Protein AF-A0A938JLH4-F1 (afdb_monomer)

Structure (mmCIF, N/CA/C/O backbone):
data_AF-A0A938JLH4-F1
#
_entry.id   AF-A0A938JLH4-F1
#
loop_
_atom_site.group_PDB
_atom_site.id
_atom_site.type_symbol
_atom_site.label_atom_id
_atom_site.label_alt_id
_atom_site.label_comp_id
_atom_site.label_asym_id
_atom_site.label_entity_id
_atom_site.label_seq_id
_atom_site.pdbx_PDB_ins_code
_atom_site.Cartn_x
_atom_site.Cartn_y
_atom_site.Cartn_z
_atom_site.occupancy
_atom_site.B_iso_or_equiv
_atom_site.auth_seq_id
_atom_site.auth_comp_id
_atom_site.auth_asym_id
_atom_site.auth_atom_id
_atom_site.pdbx_PDB_model_num
ATOM 1 N N . MET A 1 1 ? 57.436 -9.086 -57.147 1.00 37.12 1 MET A N 1
ATOM 2 C CA . MET A 1 1 ? 56.817 -9.180 -58.485 1.00 37.12 1 MET A CA 1
ATOM 3 C C . MET A 1 1 ? 56.723 -10.653 -58.853 1.00 37.12 1 MET A C 1
ATOM 5 O O . MET A 1 1 ? 57.766 -11.279 -58.905 1.00 37.12 1 MET A O 1
ATOM 9 N N . ASN A 1 2 ? 55.596 -11.319 -59.070 1.00 42.25 2 ASN A N 1
ATOM 10 C CA . ASN A 1 2 ? 54.173 -11.057 -58.866 1.00 42.25 2 ASN A CA 1
ATOM 11 C C . ASN A 1 2 ? 53.526 -12.456 -58.868 1.00 42.25 2 ASN A C 1
ATOM 13 O O . ASN A 1 2 ? 53.416 -13.052 -59.930 1.00 42.25 2 ASN A O 1
ATOM 17 N N . ASN A 1 3 ? 53.137 -12.999 -57.708 1.00 40.12 3 ASN A N 1
ATOM 18 C CA . ASN A 1 3 ? 52.283 -14.203 -57.643 1.00 40.12 3 ASN A CA 1
ATOM 19 C C . ASN A 1 3 ? 50.809 -13.853 -57.367 1.00 40.12 3 ASN A C 1
ATOM 21 O O . ASN A 1 3 ? 49.960 -14.738 -57.312 1.00 40.12 3 ASN A O 1
ATOM 25 N N . GLU A 1 4 ? 50.495 -12.567 -57.189 1.00 44.94 4 GLU A N 1
ATOM 26 C CA . GLU A 1 4 ? 49.125 -12.087 -56.986 1.00 44.94 4 GLU A CA 1
ATOM 27 C C . GLU A 1 4 ? 48.449 -11.610 -58.276 1.00 44.94 4 GLU A C 1
ATOM 29 O O . GLU A 1 4 ? 47.224 -11.650 -58.359 1.00 44.94 4 GLU A O 1
ATOM 34 N N . GLU A 1 5 ? 49.201 -11.214 -59.312 1.00 49.38 5 GLU A N 1
ATOM 35 C CA . GLU A 1 5 ? 48.593 -10.708 -60.555 1.00 49.38 5 GLU A CA 1
ATOM 36 C C . GLU A 1 5 ? 47.831 -11.790 -61.332 1.00 49.38 5 GLU A C 1
ATOM 38 O O . GLU A 1 5 ? 46.763 -11.490 -61.861 1.00 49.38 5 GLU A O 1
ATOM 43 N N . ASN A 1 6 ? 48.289 -13.047 -61.296 1.00 53.94 6 ASN A N 1
ATOM 44 C CA . ASN A 1 6 ? 47.668 -14.168 -62.017 1.00 53.94 6 ASN A CA 1
ATOM 45 C C . ASN A 1 6 ? 46.571 -14.918 -61.245 1.00 53.94 6 ASN A C 1
ATOM 47 O O . ASN A 1 6 ? 46.017 -15.878 -61.775 1.00 53.94 6 ASN A O 1
ATOM 51 N N . LYS A 1 7 ? 46.244 -14.513 -60.012 1.00 61.56 7 LYS A N 1
ATOM 52 C CA . LYS A 1 7 ? 45.132 -15.128 -59.275 1.00 61.56 7 LYS A CA 1
ATOM 53 C C . LYS A 1 7 ? 43.793 -14.646 -59.831 1.00 61.56 7 LYS A C 1
ATOM 55 O O . LYS A 1 7 ? 43.609 -13.438 -60.043 1.00 61.56 7 LYS A O 1
ATOM 60 N N . SER A 1 8 ? 42.868 -15.583 -60.021 1.00 69.62 8 SER A N 1
ATOM 61 C CA . SER A 1 8 ? 41.465 -15.295 -60.331 1.00 69.62 8 SER A CA 1
ATOM 62 C C . SER A 1 8 ? 40.864 -14.372 -59.263 1.00 69.62 8 SER A C 1
ATOM 64 O O . SER A 1 8 ? 41.364 -14.271 -58.136 1.00 69.62 8 SER A O 1
ATOM 66 N N . TYR A 1 9 ? 39.806 -13.642 -59.603 1.00 69.81 9 TYR A N 1
ATOM 67 C CA . TYR A 1 9 ? 39.106 -12.796 -58.641 1.00 69.81 9 TYR A CA 1
ATOM 68 C C . TYR A 1 9 ? 38.570 -13.619 -57.458 1.00 69.81 9 TYR A C 1
ATOM 70 O O . TYR A 1 9 ? 38.610 -13.145 -56.320 1.00 69.81 9 TYR A O 1
ATOM 78 N N . LEU A 1 10 ? 38.144 -14.861 -57.705 1.00 60.81 10 LEU A N 1
ATOM 79 C CA . LEU A 1 10 ? 37.748 -15.813 -56.662 1.00 60.81 10 LEU A CA 1
ATOM 80 C C . LEU A 1 10 ? 38.914 -16.164 -55.718 1.00 60.81 10 LEU A C 1
ATOM 82 O O . LEU A 1 10 ? 38.780 -16.036 -54.502 1.00 60.81 10 LEU A O 1
ATOM 86 N N . GLU A 1 11 ? 40.091 -16.494 -56.249 1.00 62.97 11 GLU A N 1
ATOM 87 C CA . GLU A 1 11 ? 41.275 -16.814 -55.433 1.00 62.97 11 GLU A CA 1
ATOM 88 C C . GLU A 1 11 ? 41.796 -15.606 -54.644 1.00 62.97 11 GLU A C 1
ATOM 90 O O . GLU A 1 11 ? 42.247 -15.749 -53.507 1.00 62.97 11 GLU A O 1
ATOM 95 N N . LYS A 1 12 ? 41.700 -14.396 -55.211 1.00 62.19 12 LYS A N 1
ATOM 96 C CA . LYS A 1 12 ? 42.009 -13.136 -54.507 1.00 62.19 12 LYS A CA 1
ATOM 97 C C . LYS A 1 12 ? 41.062 -12.877 -53.332 1.00 62.19 12 LYS A C 1
ATOM 99 O O . LYS A 1 12 ? 41.426 -12.160 -52.406 1.00 62.19 12 LYS A O 1
ATOM 104 N N . ARG A 1 13 ? 39.866 -13.468 -53.362 1.00 54.62 13 ARG A N 1
ATOM 105 C CA . ARG A 1 13 ? 38.869 -13.449 -52.283 1.00 54.62 13 ARG A CA 1
ATOM 106 C C . ARG A 1 13 ? 38.969 -14.650 -51.340 1.00 54.62 13 ARG A C 1
ATOM 108 O O . ARG A 1 13 ? 38.116 -14.806 -50.477 1.00 54.62 13 ARG A O 1
ATOM 115 N N . GLY A 1 14 ? 40.008 -15.476 -51.479 1.00 49.16 14 GLY A N 1
ATOM 116 C CA . GLY A 1 14 ? 40.233 -16.635 -50.616 1.00 49.16 14 GLY A CA 1
ATOM 117 C C . GLY A 1 14 ? 39.406 -17.869 -50.987 1.00 49.16 14 GLY A C 1
ATOM 118 O O . GLY A 1 14 ? 39.314 -18.788 -50.179 1.00 49.16 14 GLY A O 1
ATOM 119 N N . ILE A 1 15 ? 38.820 -17.911 -52.187 1.00 51.38 15 ILE A N 1
ATOM 120 C CA . ILE A 1 15 ? 38.028 -19.050 -52.667 1.00 51.38 15 ILE A CA 1
ATOM 121 C C . ILE A 1 15 ? 38.922 -19.962 -53.494 1.00 51.38 15 ILE A C 1
ATOM 123 O O . ILE A 1 15 ? 39.506 -19.532 -54.489 1.00 51.38 15 ILE A O 1
ATOM 127 N N . SER A 1 16 ? 39.042 -21.221 -53.070 1.00 58.88 16 SER A N 1
ATOM 128 C CA . SER A 1 16 ? 39.830 -22.216 -53.793 1.00 58.88 16 SER A CA 1
ATOM 129 C C . SER A 1 16 ? 39.141 -22.627 -55.097 1.00 58.88 16 SER A C 1
ATOM 131 O O . SER A 1 16 ? 37.924 -22.516 -55.254 1.00 58.88 16 SER A O 1
ATOM 133 N N . SER A 1 17 ? 39.925 -23.140 -56.042 1.00 60.97 17 SER A N 1
ATOM 134 C CA . SER A 1 17 ? 39.425 -23.691 -57.306 1.00 60.97 17 SER A CA 1
ATOM 135 C C . SER A 1 17 ? 38.467 -24.873 -57.106 1.00 60.97 17 SER A C 1
ATOM 137 O O . SER A 1 17 ? 37.546 -25.055 -57.899 1.00 60.97 17 SER A O 1
ATOM 139 N N . GLU A 1 18 ? 38.651 -25.640 -56.031 1.00 54.53 18 GLU A N 1
ATOM 140 C CA . GLU A 1 18 ? 37.744 -26.710 -55.601 1.00 54.53 18 GLU A CA 1
ATOM 141 C C . GLU A 1 18 ? 36.371 -26.136 -55.229 1.00 54.53 18 GLU A C 1
ATOM 143 O O . GLU A 1 18 ? 35.375 -26.508 -55.843 1.00 54.53 18 GLU A O 1
ATOM 148 N N . VAL A 1 19 ? 36.334 -25.134 -54.343 1.00 51.56 19 VAL A N 1
ATOM 149 C CA . VAL A 1 19 ? 35.092 -24.465 -53.919 1.00 51.56 19 VAL A CA 1
ATOM 150 C C . VAL A 1 19 ? 34.404 -23.757 -55.090 1.00 51.56 19 VAL A C 1
ATOM 152 O O . VAL A 1 19 ? 33.186 -23.819 -55.228 1.00 51.56 19 VAL A O 1
ATOM 155 N N . ALA A 1 20 ? 35.163 -23.114 -55.982 1.00 58.19 20 ALA A N 1
ATOM 156 C CA . ALA A 1 20 ? 34.603 -22.459 -57.165 1.00 58.19 20 ALA A CA 1
ATOM 157 C C . ALA A 1 20 ? 33.894 -23.454 -58.101 1.00 58.19 20 ALA A C 1
ATOM 159 O O . ALA A 1 20 ? 32.805 -23.169 -58.600 1.00 58.19 20 ALA A O 1
ATOM 160 N N . LYS A 1 21 ? 34.488 -24.636 -58.310 1.00 62.66 21 LYS A N 1
ATOM 161 C CA . LYS A 1 21 ? 33.907 -25.701 -59.136 1.00 62.66 21 LYS A CA 1
ATOM 162 C C . LYS A 1 21 ? 32.656 -26.298 -58.492 1.00 62.66 21 LYS A C 1
ATOM 164 O O . LYS A 1 21 ? 31.676 -26.540 -59.192 1.00 62.66 21 LYS A O 1
ATOM 169 N N . GLU A 1 22 ? 32.699 -26.511 -57.182 1.00 54.19 22 GLU A N 1
ATOM 170 C CA . GLU A 1 22 ? 31.589 -27.031 -56.378 1.00 54.19 22 GLU A CA 1
ATOM 171 C C . GLU A 1 22 ? 30.391 -26.083 -56.339 1.00 54.19 22 GLU A C 1
ATOM 173 O O . GLU A 1 22 ? 29.251 -26.514 -56.447 1.00 54.19 22 GLU A O 1
ATOM 178 N N . TRP A 1 23 ? 30.632 -24.777 -56.256 1.00 53.66 23 TRP A N 1
ATOM 179 C CA . TRP A 1 23 ? 29.571 -23.766 -56.223 1.00 53.66 23 TRP A CA 1
ATOM 180 C C . TRP A 1 23 ? 29.104 -23.345 -57.623 1.00 53.66 23 TRP A C 1
ATOM 182 O O . TRP A 1 23 ? 28.391 -22.353 -57.774 1.00 53.66 23 TRP A O 1
ATOM 192 N N . HIS A 1 24 ? 29.541 -24.066 -58.659 1.00 64.25 24 HIS A N 1
ATOM 193 C CA . HIS A 1 24 ? 29.274 -23.776 -60.068 1.00 64.25 24 HIS A CA 1
ATOM 194 C C . HIS A 1 24 ? 29.570 -22.319 -60.459 1.00 64.25 24 HIS A C 1
ATOM 196 O O . HIS A 1 24 ? 28.824 -21.694 -61.226 1.00 64.25 24 HIS A O 1
ATOM 202 N N . LEU A 1 25 ? 30.667 -21.787 -59.914 1.00 64.31 25 LEU A N 1
ATOM 203 C CA . LEU A 1 25 ? 31.151 -20.443 -60.175 1.00 64.31 25 LEU A CA 1
ATOM 204 C C . LEU A 1 25 ? 32.183 -20.468 -61.287 1.00 64.31 25 LEU A C 1
ATOM 206 O O . LEU A 1 25 ? 33.213 -21.135 -61.209 1.00 64.31 25 LEU A O 1
ATOM 210 N N . GLU A 1 26 ? 31.924 -19.671 -62.309 1.00 75.44 26 GLU A N 1
ATOM 211 C CA . GLU A 1 26 ? 32.847 -19.466 -63.412 1.00 75.44 26 GLU A CA 1
ATOM 212 C C . GLU A 1 26 ? 33.379 -18.036 -63.320 1.00 75.44 26 GLU A C 1
ATOM 214 O O . GLU A 1 26 ? 32.637 -17.067 -63.500 1.00 75.44 26 GLU A O 1
ATOM 219 N N . ASP A 1 27 ? 34.665 -17.890 -63.002 1.00 77.25 27 ASP A N 1
ATOM 220 C CA . ASP A 1 27 ? 35.316 -16.583 -63.031 1.00 77.25 27 ASP A CA 1
ATOM 221 C C . ASP A 1 27 ? 35.675 -16.212 -64.472 1.00 77.25 27 ASP A C 1
ATOM 223 O O . ASP A 1 27 ? 36.589 -16.774 -65.078 1.00 77.25 27 ASP A O 1
ATOM 227 N N . GLU A 1 28 ? 34.945 -15.256 -65.038 1.00 81.81 28 GLU A N 1
ATOM 228 C CA . GLU A 1 28 ? 35.220 -14.707 -66.358 1.00 81.81 28 GLU A CA 1
ATOM 229 C C . GLU A 1 28 ? 36.114 -13.467 -66.211 1.00 81.81 28 GLU A C 1
ATOM 231 O O . GLU A 1 28 ? 35.680 -12.331 -66.443 1.00 81.81 28 GLU A O 1
ATOM 236 N N . THR A 1 29 ? 37.374 -13.696 -65.820 1.00 78.06 29 THR A N 1
ATOM 237 C CA . THR A 1 29 ? 38.372 -12.653 -65.511 1.00 78.06 29 THR A CA 1
ATOM 238 C C . THR A 1 29 ? 38.493 -11.587 -66.596 1.00 78.06 29 THR A C 1
ATOM 240 O O . THR A 1 29 ? 38.458 -10.391 -66.298 1.00 78.06 29 THR A O 1
ATOM 243 N N . ASP A 1 30 ? 38.520 -12.000 -67.863 1.00 77.62 30 ASP A N 1
ATOM 244 C CA . ASP A 1 30 ? 38.628 -11.100 -69.021 1.00 77.62 30 ASP A CA 1
ATOM 245 C C . ASP A 1 30 ? 37.442 -10.133 -69.142 1.00 77.62 30 ASP A C 1
ATOM 247 O O . ASP A 1 30 ? 37.563 -9.028 -69.670 1.00 77.62 30 ASP A O 1
ATOM 251 N N . LYS A 1 31 ? 36.279 -10.538 -68.626 1.00 75.94 31 LYS A N 1
ATOM 252 C CA . LYS A 1 31 ? 35.033 -9.761 -68.628 1.00 75.94 31 LYS A CA 1
ATOM 253 C C . LYS A 1 31 ? 34.738 -9.125 -67.271 1.00 75.94 31 LYS A C 1
ATOM 255 O O . LYS A 1 31 ? 33.680 -8.513 -67.114 1.00 75.94 31 LYS A O 1
ATOM 260 N N . LYS A 1 32 ? 35.653 -9.264 -66.302 1.00 79.06 32 LYS A N 1
ATOM 261 C CA . LYS A 1 32 ? 35.528 -8.770 -64.924 1.00 79.06 32 LYS A CA 1
ATOM 262 C C . LYS A 1 32 ? 34.183 -9.138 -64.294 1.00 79.06 32 LYS A C 1
ATOM 264 O O . LYS A 1 32 ? 33.502 -8.286 -63.712 1.00 79.06 32 LYS A O 1
ATOM 269 N N . ARG A 1 33 ? 33.759 -10.391 -64.470 1.00 77.38 33 ARG A N 1
ATOM 270 C CA . ARG A 1 33 ? 32.498 -10.890 -63.919 1.00 77.38 33 ARG A CA 1
ATOM 271 C C . ARG A 1 33 ? 32.600 -12.339 -63.471 1.00 77.38 33 ARG A C 1
ATOM 273 O O . ARG A 1 33 ? 33.346 -13.112 -64.050 1.00 77.38 33 ARG A O 1
ATOM 280 N N . ILE A 1 34 ? 31.811 -12.703 -62.471 1.00 71.25 34 ILE A N 1
ATOM 281 C CA . ILE A 1 34 ? 31.597 -14.091 -62.062 1.00 71.25 34 ILE A CA 1
ATOM 282 C C . ILE A 1 34 ? 30.255 -14.523 -62.631 1.00 71.25 34 ILE A C 1
ATOM 284 O O . ILE A 1 34 ? 29.254 -13.829 -62.442 1.00 71.25 34 ILE A O 1
ATOM 288 N N . LYS A 1 35 ? 30.221 -15.655 -63.319 1.00 73.88 35 LYS A N 1
ATOM 289 C CA . LYS A 1 35 ? 28.988 -16.319 -63.719 1.00 73.88 35 LYS A CA 1
ATOM 290 C C . LYS A 1 35 ? 28.615 -17.350 -62.656 1.00 73.88 35 LYS A C 1
ATOM 292 O O . LYS A 1 35 ? 29.436 -18.162 -62.244 1.00 73.88 35 LYS A O 1
ATOM 297 N N . ILE A 1 36 ? 27.374 -17.267 -62.198 1.00 69.69 36 ILE A N 1
ATOM 298 C CA . ILE A 1 36 ? 26.802 -18.062 -61.113 1.00 69.69 36 ILE A CA 1
ATOM 299 C C . ILE A 1 36 ? 25.735 -18.945 -61.743 1.00 69.69 36 ILE A C 1
ATOM 301 O O . ILE A 1 36 ? 24.679 -18.436 -62.126 1.00 69.69 36 ILE A O 1
ATOM 305 N N . ASN A 1 37 ? 26.010 -20.235 -61.920 1.00 63.44 37 ASN A N 1
ATOM 306 C CA . ASN A 1 37 ? 25.029 -21.144 -62.508 1.00 63.44 37 ASN A CA 1
ATOM 307 C C . ASN A 1 37 ? 23.967 -21.531 -61.464 1.00 63.44 37 ASN A C 1
ATOM 309 O O . ASN A 1 37 ? 24.287 -21.933 -60.351 1.00 63.44 37 ASN A O 1
ATOM 313 N N . ILE A 1 38 ? 22.695 -21.423 -61.841 1.00 58.84 38 ILE A N 1
ATOM 314 C CA . ILE A 1 38 ? 21.534 -21.777 -61.022 1.00 58.84 38 ILE A CA 1
ATOM 315 C C . ILE A 1 38 ? 20.976 -23.096 -61.558 1.00 58.84 38 ILE A C 1
ATOM 317 O O . ILE A 1 38 ? 20.614 -23.189 -62.734 1.00 58.84 38 ILE A O 1
ATOM 321 N N . LEU A 1 39 ? 20.912 -24.105 -60.694 1.00 55.25 39 LEU A N 1
ATOM 322 C CA . LEU A 1 39 ? 20.472 -25.465 -61.009 1.00 55.25 39 LEU A CA 1
ATOM 323 C C . LEU A 1 39 ? 19.204 -25.810 -60.214 1.00 55.25 39 LEU A C 1
ATOM 325 O O . LEU A 1 39 ? 18.925 -25.175 -59.195 1.00 55.25 39 LEU A O 1
ATOM 329 N N . ASP A 1 40 ? 18.443 -26.801 -60.676 1.00 52.47 40 ASP A N 1
ATOM 330 C CA . ASP A 1 40 ? 17.317 -27.356 -59.925 1.00 52.47 40 ASP A CA 1
ATOM 331 C C . ASP A 1 40 ? 17.763 -28.343 -58.825 1.00 52.47 40 ASP A C 1
ATOM 333 O O . ASP A 1 40 ? 18.944 -28.669 -58.705 1.00 52.47 40 ASP A O 1
ATOM 337 N N . GLU A 1 41 ? 16.819 -28.842 -58.015 1.00 46.09 41 GLU A N 1
ATOM 338 C CA . GLU A 1 41 ? 17.078 -29.841 -56.955 1.00 46.09 41 GLU A CA 1
ATOM 339 C C . GLU A 1 41 ? 17.678 -31.166 -57.471 1.00 46.09 41 GLU A C 1
ATOM 341 O O . GLU A 1 41 ? 18.147 -31.984 -56.684 1.00 46.09 41 GLU A O 1
ATOM 346 N N . LYS A 1 42 ? 17.646 -31.402 -58.787 1.00 53.41 42 LYS A N 1
ATOM 347 C CA . LYS A 1 42 ? 18.202 -32.578 -59.467 1.00 53.41 42 LYS A CA 1
ATOM 348 C C . LYS A 1 42 ? 19.470 -32.231 -60.261 1.00 53.41 42 LYS A C 1
ATOM 350 O O . LYS A 1 42 ? 19.846 -32.995 -61.146 1.00 53.41 42 LYS A O 1
ATOM 355 N N . GLU A 1 43 ? 20.092 -31.088 -59.964 1.00 58.72 43 GLU A N 1
ATOM 356 C CA . GLU A 1 43 ? 21.284 -30.538 -60.626 1.00 58.72 43 GLU A CA 1
ATOM 357 C C . GLU A 1 43 ? 21.115 -30.213 -62.122 1.00 58.72 43 GLU A C 1
ATOM 359 O O . GLU A 1 43 ? 22.096 -29.984 -62.834 1.00 58.72 43 GLU A O 1
ATOM 364 N N . ASN A 1 44 ? 19.884 -30.117 -62.631 1.00 60.00 44 ASN A N 1
ATOM 365 C CA . ASN A 1 44 ? 19.676 -29.668 -64.005 1.00 60.00 44 ASN A CA 1
ATOM 366 C C . ASN A 1 44 ? 19.867 -28.157 -64.093 1.00 60.00 44 ASN A C 1
ATOM 368 O O . ASN A 1 44 ? 19.333 -27.392 -63.292 1.00 60.00 44 ASN A O 1
ATOM 372 N N . TYR A 1 45 ? 20.586 -27.708 -65.116 1.00 67.44 45 TYR A N 1
ATOM 373 C CA . TYR A 1 45 ? 20.797 -26.288 -65.362 1.00 67.44 45 TYR A CA 1
ATOM 374 C C . TYR A 1 45 ? 19.481 -25.557 -65.667 1.00 67.44 45 TYR A C 1
ATOM 376 O O . TYR A 1 45 ? 18.777 -25.901 -66.617 1.00 67.44 45 TYR A O 1
ATOM 384 N N . LEU A 1 46 ? 19.179 -24.517 -64.882 1.00 58.09 46 LEU A N 1
ATOM 385 C CA . LEU A 1 46 ? 18.006 -23.661 -65.065 1.00 58.09 46 LEU A CA 1
ATOM 386 C C . LEU A 1 46 ? 18.379 -22.346 -65.752 1.00 58.09 46 LEU A C 1
ATOM 388 O O . LEU A 1 46 ? 17.791 -21.973 -66.766 1.00 58.09 46 LEU A O 1
ATOM 392 N N . THR A 1 47 ? 19.337 -21.612 -65.183 1.00 63.47 47 THR A N 1
ATOM 393 C CA . THR A 1 47 ? 19.790 -20.308 -65.692 1.00 63.47 47 THR A CA 1
ATOM 394 C C . THR A 1 47 ? 21.127 -19.916 -65.051 1.00 63.47 47 THR A C 1
ATOM 396 O O . THR A 1 47 ? 21.728 -20.707 -64.333 1.00 63.47 47 THR A O 1
ATOM 399 N N . HIS A 1 48 ? 21.619 -18.702 -65.288 1.00 67.62 48 HIS A N 1
ATOM 400 C CA . HIS A 1 48 ? 22.770 -18.147 -64.576 1.00 67.62 48 HIS A CA 1
ATOM 401 C C . HIS A 1 48 ? 22.563 -16.672 -64.235 1.00 67.62 48 HIS A C 1
ATOM 403 O O . HIS A 1 48 ? 21.763 -15.978 -64.859 1.00 67.62 48 HIS A O 1
ATOM 409 N N . GLN A 1 49 ? 23.319 -16.180 -63.260 1.00 66.19 49 GLN A N 1
ATOM 410 C CA . GLN A 1 49 ? 23.408 -14.765 -62.916 1.00 66.19 49 GLN A CA 1
ATOM 411 C C . GLN A 1 49 ? 24.858 -14.295 -63.048 1.00 66.19 49 GLN A C 1
ATOM 413 O O . GLN A 1 49 ? 25.785 -15.011 -62.684 1.00 66.19 49 GLN A O 1
ATOM 418 N N . TYR A 1 50 ? 25.068 -13.083 -63.552 1.00 68.31 50 TYR A N 1
ATOM 419 C CA . TYR A 1 50 ? 26.386 -12.459 -63.595 1.00 68.31 50 TYR A CA 1
ATOM 420 C C . TYR A 1 50 ? 26.582 -11.507 -62.425 1.00 68.31 50 TYR A C 1
ATOM 422 O O . TYR A 1 50 ? 25.712 -10.675 -62.162 1.00 68.31 50 TYR A O 1
ATOM 430 N N . ARG A 1 51 ? 27.759 -11.568 -61.797 1.00 66.19 51 ARG A N 1
ATOM 431 C CA . ARG A 1 51 ? 28.259 -10.566 -60.856 1.00 66.19 51 ARG A CA 1
ATOM 432 C C . ARG A 1 51 ? 29.441 -9.814 -61.444 1.00 66.19 51 ARG A C 1
ATOM 434 O O . ARG A 1 51 ? 30.512 -10.391 -61.585 1.00 66.19 51 ARG A O 1
ATOM 441 N N . TYR A 1 52 ? 29.291 -8.525 -61.702 1.00 70.12 52 TYR A N 1
ATOM 442 C CA . TYR A 1 52 ? 30.364 -7.682 -62.224 1.00 70.12 52 TYR A CA 1
ATOM 443 C C . TYR A 1 52 ? 31.235 -7.114 -61.096 1.00 70.12 52 TYR A C 1
ATOM 445 O O . TYR A 1 52 ? 30.729 -6.666 -60.063 1.00 70.12 52 TYR A O 1
ATOM 453 N N . TYR A 1 53 ? 32.553 -7.113 -61.302 1.00 67.06 53 TYR A N 1
ATOM 454 C CA . TYR A 1 53 ? 33.550 -6.577 -60.378 1.00 67.06 53 TYR A CA 1
ATOM 455 C C . TYR A 1 53 ? 34.494 -5.602 -61.109 1.00 67.06 53 TYR A C 1
ATOM 457 O O . TYR A 1 53 ? 35.625 -5.913 -61.460 1.00 67.06 53 TYR A O 1
ATOM 465 N N . HIS A 1 54 ? 34.048 -4.372 -61.360 1.00 67.50 54 HIS A N 1
ATOM 466 C CA . HIS A 1 54 ? 34.941 -3.313 -61.841 1.00 67.50 54 HIS A CA 1
ATOM 467 C C . HIS A 1 54 ? 34.786 -2.035 -61.018 1.00 67.50 54 HIS A C 1
ATOM 469 O O . HIS A 1 54 ? 33.765 -1.822 -60.361 1.00 67.50 54 HIS A O 1
ATOM 475 N N . GLU A 1 55 ? 35.820 -1.194 -61.024 1.00 50.09 55 GLU A N 1
ATOM 476 C CA . GLU A 1 55 ? 35.775 0.106 -60.357 1.00 50.09 55 GLU A CA 1
ATOM 477 C C . GLU A 1 55 ? 34.644 0.957 -60.960 1.00 50.09 55 GLU A C 1
ATOM 479 O O . GLU A 1 55 ? 34.472 1.005 -62.181 1.00 50.09 55 GLU A O 1
ATOM 484 N N . GLY A 1 56 ? 33.832 1.577 -60.097 1.00 53.00 56 GLY A N 1
ATOM 485 C CA . GLY A 1 56 ? 32.772 2.511 -60.494 1.00 53.00 56 GLY A CA 1
ATOM 486 C C . GLY A 1 56 ? 31.349 1.952 -60.671 1.00 53.00 56 GLY A C 1
ATOM 487 O O . GLY A 1 56 ? 30.465 2.734 -61.005 1.00 53.00 56 GLY A O 1
ATOM 488 N N . VAL A 1 57 ? 31.074 0.658 -60.435 1.00 53.09 57 VAL A N 1
ATOM 489 C CA . VAL A 1 57 ? 29.690 0.119 -60.504 1.00 53.09 57 VAL A CA 1
ATOM 490 C C . VAL A 1 57 ? 28.918 0.391 -59.217 1.00 53.09 57 VAL A C 1
ATOM 492 O O . VAL A 1 57 ? 29.361 0.025 -58.120 1.00 53.09 57 VAL A O 1
ATOM 495 N N . ASN A 1 58 ? 27.725 0.970 -59.353 1.00 49.88 58 ASN A N 1
ATOM 496 C CA . ASN A 1 58 ? 26.794 1.148 -58.243 1.00 49.88 58 ASN A CA 1
ATOM 497 C C . ASN A 1 58 ? 26.373 -0.218 -57.653 1.00 49.88 58 ASN A C 1
ATOM 499 O O . ASN A 1 58 ? 26.355 -1.217 -58.369 1.00 49.88 58 ASN A O 1
ATOM 503 N N . LYS A 1 59 ? 26.071 -0.311 -56.347 1.00 48.59 59 LYS A N 1
ATOM 504 C CA . LYS A 1 59 ? 25.761 -1.605 -55.682 1.00 48.59 59 LYS A CA 1
ATOM 505 C C . LYS A 1 59 ? 24.653 -2.390 -56.395 1.00 48.59 59 LYS A C 1
ATOM 507 O O . LYS A 1 59 ? 24.772 -3.609 -56.512 1.00 48.59 59 LYS A O 1
ATOM 512 N N . ASP A 1 60 ? 23.660 -1.679 -56.914 1.00 45.12 60 ASP A N 1
ATOM 513 C CA . ASP A 1 60 ? 22.457 -2.250 -57.525 1.00 45.12 60 ASP A CA 1
ATOM 514 C C . ASP A 1 60 ? 22.701 -2.849 -58.920 1.00 45.12 60 ASP A C 1
ATOM 516 O O . ASP A 1 60 ? 22.008 -3.778 -59.325 1.00 45.12 60 ASP A O 1
ATOM 520 N N . ASP A 1 61 ? 23.738 -2.396 -59.630 1.00 54.59 61 ASP A N 1
ATOM 521 C CA . ASP A 1 61 ? 24.052 -2.835 -60.999 1.00 54.59 61 ASP A CA 1
ATOM 522 C C . ASP A 1 61 ? 25.050 -3.998 -61.057 1.00 54.59 61 ASP A C 1
ATOM 524 O O . ASP A 1 61 ? 25.419 -4.465 -62.140 1.00 54.59 61 ASP A O 1
ATOM 528 N N . ARG A 1 62 ? 25.507 -4.479 -59.893 1.00 56.62 62 ARG A N 1
ATOM 529 C CA . ARG A 1 62 ? 26.506 -5.553 -59.810 1.00 56.62 62 ARG A CA 1
ATOM 530 C C . ARG A 1 62 ? 25.961 -6.902 -60.251 1.00 56.62 62 ARG A C 1
ATOM 532 O O . ARG A 1 62 ? 26.773 -7.738 -60.626 1.00 56.62 62 ARG A O 1
ATOM 539 N N . TYR A 1 63 ? 24.644 -7.110 -60.224 1.00 58.69 63 TYR A N 1
ATOM 540 C CA . TYR A 1 63 ? 24.007 -8.390 -60.532 1.00 58.69 63 TYR A CA 1
ATOM 541 C C . TYR A 1 63 ? 23.074 -8.276 -61.725 1.00 58.69 63 TYR A C 1
ATOM 543 O O . TYR A 1 63 ? 22.121 -7.501 -61.691 1.00 58.69 63 TYR A O 1
ATOM 551 N N . LYS A 1 64 ? 23.307 -9.076 -62.768 1.00 58.12 64 LYS A N 1
ATOM 552 C CA . LYS A 1 64 ? 22.442 -9.096 -63.956 1.00 58.12 64 LYS A CA 1
ATOM 553 C C . LYS A 1 64 ? 22.122 -10.518 -64.391 1.00 58.12 64 LYS A C 1
ATOM 555 O O . LYS A 1 64 ? 23.004 -11.372 -64.441 1.00 58.12 64 LYS A O 1
ATOM 560 N N . PHE A 1 65 ? 20.855 -10.752 -64.709 1.00 58.72 65 PHE A N 1
ATOM 561 C CA . PHE A 1 65 ? 20.415 -11.945 -65.427 1.00 58.72 65 PHE A CA 1
ATOM 562 C C . PHE A 1 65 ? 20.615 -11.749 -66.940 1.00 58.72 65 PHE A C 1
ATOM 564 O O . PHE A 1 65 ? 20.786 -10.610 -67.380 1.00 58.72 65 PHE A O 1
ATOM 571 N N . PRO A 1 66 ? 20.609 -12.828 -67.739 1.00 61.31 66 PRO A N 1
ATOM 572 C CA . PRO A 1 66 ? 20.633 -12.744 -69.195 1.00 61.31 66 PRO A CA 1
ATOM 573 C C . PRO A 1 66 ? 19.491 -11.874 -69.734 1.00 61.31 66 PRO A C 1
ATOM 575 O O . PRO A 1 66 ? 18.378 -11.894 -69.197 1.00 61.31 66 PRO A O 1
ATOM 578 N N . ASP A 1 67 ? 19.760 -11.129 -70.807 1.00 53.38 67 ASP A N 1
ATOM 579 C CA . ASP A 1 67 ? 18.771 -10.254 -71.439 1.00 53.38 67 ASP A CA 1
ATOM 580 C C . ASP A 1 67 ? 17.515 -11.040 -71.855 1.00 53.38 67 ASP A C 1
ATOM 582 O O . ASP A 1 67 ? 17.597 -12.077 -72.512 1.00 53.38 67 ASP A O 1
ATOM 586 N N . GLY A 1 68 ? 16.339 -10.535 -71.463 1.00 54.16 68 GLY A N 1
ATOM 587 C CA . GLY A 1 68 ? 15.032 -11.129 -71.776 1.00 54.16 68 GLY A CA 1
ATOM 588 C C . GLY A 1 68 ? 14.326 -11.832 -70.610 1.00 54.16 68 GLY A C 1
ATOM 589 O O . GLY A 1 68 ? 13.116 -12.026 -70.689 1.00 54.16 68 GLY A O 1
ATOM 590 N N . MET A 1 69 ? 15.013 -12.137 -69.502 1.00 48.38 69 MET A N 1
ATOM 591 C CA . MET A 1 69 ? 14.373 -12.656 -68.281 1.00 48.38 69 MET A CA 1
ATOM 592 C C . MET A 1 69 ? 13.889 -11.514 -67.375 1.00 48.38 69 MET A C 1
ATOM 594 O O . MET A 1 69 ? 14.688 -10.720 -66.875 1.00 48.38 69 MET A O 1
ATOM 598 N N . LYS A 1 70 ? 12.578 -11.429 -67.108 1.00 43.56 70 LYS A N 1
ATOM 599 C CA . LYS A 1 70 ? 12.037 -10.494 -66.105 1.00 43.56 70 LYS A CA 1
ATOM 600 C C . LYS A 1 70 ? 12.120 -11.112 -64.707 1.00 43.56 70 LYS A C 1
ATOM 602 O O . LYS A 1 70 ? 11.659 -12.226 -64.488 1.00 43.56 70 LYS A O 1
ATOM 607 N N . ILE A 1 71 ? 12.599 -10.336 -63.727 1.00 40.31 71 ILE A N 1
ATOM 608 C CA . ILE A 1 71 ? 12.696 -10.705 -62.293 1.00 40.31 71 ILE A CA 1
ATOM 609 C C . ILE A 1 71 ? 11.377 -11.284 -61.734 1.00 40.31 71 ILE A C 1
ATOM 611 O O . ILE A 1 71 ? 11.382 -12.083 -60.802 1.00 40.31 71 ILE A O 1
ATOM 615 N N . THR A 1 72 ? 10.233 -10.915 -62.312 1.00 39.56 72 THR A N 1
ATOM 616 C CA . THR A 1 72 ? 8.904 -11.397 -61.913 1.00 39.56 72 THR A CA 1
ATOM 617 C C . THR A 1 72 ? 8.621 -12.861 -62.250 1.00 39.56 72 THR A C 1
ATOM 619 O O . THR A 1 72 ? 7.769 -13.450 -61.590 1.00 39.56 72 THR A O 1
ATOM 622 N N . GLU A 1 73 ? 9.305 -13.442 -63.237 1.00 39.94 73 GLU A N 1
ATOM 623 C CA . GLU A 1 73 ? 9.141 -14.849 -63.646 1.00 39.94 73 GLU A CA 1
ATOM 624 C C . GLU A 1 73 ? 10.013 -15.802 -62.808 1.00 39.94 73 GLU A C 1
ATOM 626 O O . GLU A 1 73 ? 9.759 -17.000 -62.766 1.00 39.94 73 GLU A O 1
ATOM 631 N N . LEU A 1 74 ? 10.982 -15.260 -62.062 1.00 44.41 74 LEU A N 1
ATOM 632 C CA . LEU A 1 74 ? 11.985 -15.989 -61.276 1.00 44.41 74 LEU A CA 1
ATOM 633 C C . LEU A 1 74 ? 11.809 -15.772 -59.760 1.00 44.41 74 LEU A C 1
ATOM 635 O O . LEU A 1 74 ? 12.774 -15.734 -59.004 1.00 44.41 74 LEU A O 1
ATOM 639 N N . LYS A 1 75 ? 10.573 -15.606 -59.271 1.00 40.00 75 LYS A N 1
ATOM 640 C CA . LYS A 1 75 ? 10.300 -15.342 -57.838 1.00 40.00 75 LYS A CA 1
ATOM 641 C C . LYS A 1 75 ? 10.831 -16.428 -56.889 1.00 40.00 75 LYS A C 1
ATOM 643 O O . LYS A 1 75 ? 11.021 -16.155 -55.712 1.00 40.00 75 LYS A O 1
ATOM 648 N N . THR A 1 76 ? 11.102 -17.625 -57.398 1.00 38.00 76 THR A N 1
ATOM 649 C CA . THR A 1 76 ? 11.683 -18.750 -56.661 1.00 38.00 76 THR A CA 1
ATOM 650 C C . THR A 1 76 ? 13.216 -18.720 -56.604 1.00 38.00 76 THR A C 1
ATOM 652 O O . THR A 1 76 ? 13.770 -19.294 -55.673 1.00 38.00 76 THR A O 1
ATOM 655 N N . THR A 1 77 ? 13.936 -18.006 -57.487 1.00 38.25 77 THR A N 1
ATOM 656 C CA . THR A 1 77 ? 15.414 -18.084 -57.542 1.00 38.25 77 THR A CA 1
ATOM 657 C C . THR A 1 77 ? 16.144 -17.481 -56.338 1.00 38.25 77 THR A C 1
ATOM 659 O O . THR A 1 77 ? 17.302 -17.812 -56.111 1.00 38.25 77 THR A O 1
ATOM 662 N N . LYS A 1 78 ? 15.492 -16.630 -55.532 1.00 42.28 78 LYS A N 1
ATOM 663 C CA . LYS A 1 78 ? 16.130 -15.961 -54.378 1.00 42.28 78 LYS A CA 1
ATOM 664 C C . LYS A 1 78 ? 16.443 -16.896 -53.203 1.00 42.28 78 LYS A C 1
ATOM 666 O O . LYS A 1 78 ? 17.367 -16.617 -52.452 1.00 42.28 78 LYS A O 1
ATOM 671 N N . LEU A 1 79 ? 15.719 -18.010 -53.087 1.00 38.62 79 LEU A N 1
ATOM 672 C CA . LEU A 1 79 ? 16.023 -19.116 -52.166 1.00 38.62 79 LEU A CA 1
ATOM 673 C C . LEU A 1 79 ? 16.769 -20.263 -52.884 1.00 38.62 79 LEU A C 1
ATOM 675 O O . LEU A 1 79 ? 17.300 -21.154 -52.228 1.00 38.62 79 LEU A O 1
ATOM 679 N N . TYR A 1 80 ? 16.866 -20.215 -54.224 1.00 38.59 80 TYR A N 1
ATOM 680 C CA . TYR A 1 80 ? 17.261 -21.345 -55.085 1.00 38.59 80 TYR A CA 1
ATOM 681 C C . TYR A 1 80 ? 18.760 -21.630 -55.170 1.00 38.59 80 TYR A C 1
ATOM 683 O O . TYR A 1 80 ? 19.160 -22.611 -55.784 1.00 38.59 80 TYR A O 1
ATOM 691 N N . GLY A 1 81 ? 19.587 -20.819 -54.515 1.00 42.19 81 GLY A N 1
ATOM 692 C CA . GLY A 1 81 ? 20.992 -21.153 -54.284 1.00 42.19 81 GLY A CA 1
ATOM 693 C C . GLY A 1 81 ? 21.214 -21.996 -53.026 1.00 42.19 81 GLY A C 1
ATOM 694 O O . GLY A 1 81 ? 22.225 -22.675 -52.930 1.00 42.19 81 GLY A O 1
ATOM 695 N N . LEU A 1 82 ? 20.289 -21.988 -52.056 1.00 43.22 82 LEU A N 1
ATOM 696 C CA . LEU A 1 82 ? 20.552 -22.541 -50.720 1.00 43.22 82 LEU A CA 1
ATOM 697 C C . LEU A 1 82 ? 20.581 -24.080 -50.684 1.00 43.22 82 LEU A C 1
ATOM 699 O O . LEU A 1 82 ? 21.366 -24.648 -49.931 1.00 43.22 82 LEU A O 1
ATOM 703 N N . TRP A 1 83 ? 19.798 -24.770 -51.521 1.00 41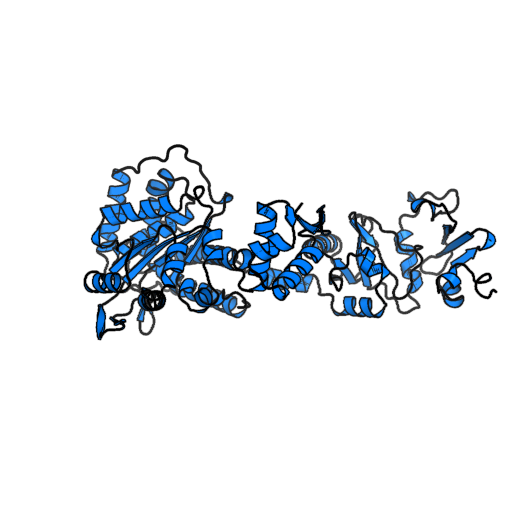.94 83 TRP A N 1
ATOM 704 C CA . TRP A 1 83 ? 19.806 -26.244 -51.601 1.00 41.94 83 TRP A CA 1
ATOM 705 C C . TRP A 1 83 ? 21.028 -26.833 -52.306 1.00 41.94 83 TRP A C 1
ATOM 707 O O . TRP A 1 83 ? 21.348 -27.996 -52.070 1.00 41.94 83 TRP A O 1
ATOM 717 N N . GLN A 1 84 ? 21.752 -26.049 -53.110 1.00 40.19 84 GLN A N 1
ATOM 718 C CA . GLN A 1 84 ? 22.980 -26.509 -53.772 1.00 40.19 84 GLN A CA 1
ATOM 719 C C . GLN A 1 84 ? 24.120 -26.786 -52.770 1.00 40.19 84 GLN A C 1
ATOM 721 O O . GLN A 1 84 ? 25.110 -27.421 -53.118 1.00 40.19 84 GLN A O 1
ATOM 726 N N . PHE A 1 85 ? 23.971 -26.363 -51.509 1.00 43.00 85 PHE A N 1
ATOM 727 C CA . PHE A 1 85 ? 24.953 -26.573 -50.442 1.00 43.00 85 PHE A CA 1
ATOM 728 C C . PHE A 1 85 ? 24.694 -27.830 -49.581 1.00 43.00 85 PHE A C 1
ATOM 730 O O . PHE A 1 85 ? 25.510 -28.155 -48.717 1.00 43.00 85 PHE A O 1
ATOM 737 N N . ASN A 1 86 ? 23.603 -28.569 -49.826 1.00 39.06 86 ASN A N 1
ATOM 738 C CA . ASN A 1 86 ? 23.200 -29.766 -49.064 1.00 39.06 86 ASN A CA 1
ATOM 739 C C . ASN A 1 86 ? 24.283 -30.880 -48.975 1.00 39.06 86 ASN A C 1
ATOM 741 O O . ASN A 1 86 ? 24.476 -31.439 -47.893 1.00 39.06 86 ASN A O 1
ATOM 745 N N . PRO A 1 87 ? 25.079 -31.175 -50.028 1.00 36.50 87 PRO A N 1
ATOM 746 C CA . PRO A 1 87 ? 26.119 -32.214 -49.968 1.00 36.50 87 PRO A CA 1
ATOM 747 C C . PRO A 1 87 ? 27.271 -31.931 -48.984 1.00 36.50 87 PRO A C 1
ATOM 749 O O . PRO A 1 87 ? 28.023 -32.845 -48.650 1.00 36.50 87 PRO A O 1
ATOM 752 N N . TYR A 1 88 ? 27.411 -30.693 -48.495 1.00 40.38 88 TYR A N 1
ATOM 753 C CA . TYR A 1 88 ? 28.535 -30.240 -47.660 1.00 40.38 88 TYR A CA 1
ATOM 754 C C . TYR A 1 88 ? 28.214 -30.204 -46.157 1.00 40.38 88 TYR A C 1
ATOM 756 O O . TYR A 1 88 ? 28.924 -29.567 -45.379 1.00 40.38 88 TYR A O 1
ATOM 764 N N . GLY A 1 89 ? 27.138 -30.878 -45.736 1.00 35.62 89 GLY A N 1
ATOM 765 C CA . GLY A 1 89 ? 26.689 -30.911 -44.339 1.00 35.62 89 GLY A CA 1
ATOM 766 C C . GLY A 1 89 ? 25.856 -29.697 -43.916 1.00 35.62 89 GLY A C 1
ATOM 767 O O . GLY A 1 89 ? 25.521 -29.574 -42.739 1.00 35.62 89 GLY A O 1
ATOM 768 N N . PHE A 1 90 ? 25.489 -28.820 -44.858 1.00 38.19 90 PHE A N 1
ATOM 769 C CA . PHE A 1 90 ? 24.490 -27.780 -44.629 1.00 38.19 90 PHE A CA 1
ATOM 770 C C . PHE A 1 90 ? 23.105 -28.407 -44.712 1.00 38.19 90 PHE A C 1
ATOM 772 O O . PHE A 1 90 ? 22.563 -28.598 -45.798 1.00 38.19 90 PHE A O 1
ATOM 779 N N . SER A 1 91 ? 22.515 -28.724 -43.564 1.00 39.56 91 SER A N 1
ATOM 780 C CA . SER A 1 91 ? 21.096 -29.040 -43.562 1.00 39.56 91 SER A CA 1
ATOM 781 C C . SER A 1 91 ? 20.309 -27.736 -43.732 1.00 39.56 91 SER A C 1
ATOM 783 O O . SER A 1 91 ? 20.573 -26.732 -43.065 1.00 39.56 91 SER A O 1
ATOM 785 N N . ILE A 1 92 ? 19.315 -27.748 -44.623 1.00 42.44 92 ILE A N 1
ATOM 786 C CA . ILE A 1 92 ? 18.344 -26.650 -44.814 1.00 42.44 92 ILE A CA 1
ATOM 787 C C . ILE A 1 92 ? 17.415 -26.540 -43.577 1.00 42.44 92 ILE A C 1
ATOM 789 O O . ILE A 1 92 ? 16.411 -25.827 -43.556 1.00 42.44 92 ILE A O 1
ATOM 793 N N . ASP A 1 93 ? 17.751 -27.238 -42.494 1.00 41.75 93 ASP A N 1
ATOM 794 C CA . ASP A 1 93 ? 17.009 -27.214 -41.250 1.00 41.75 93 ASP A CA 1
ATOM 795 C C . ASP A 1 93 ? 17.385 -26.002 -40.396 1.00 41.75 93 ASP A C 1
ATOM 797 O O . ASP A 1 93 ? 16.830 -25.886 -39.318 1.00 41.75 93 ASP A O 1
ATOM 801 N N . ASN A 1 94 ? 18.306 -25.117 -40.809 1.00 45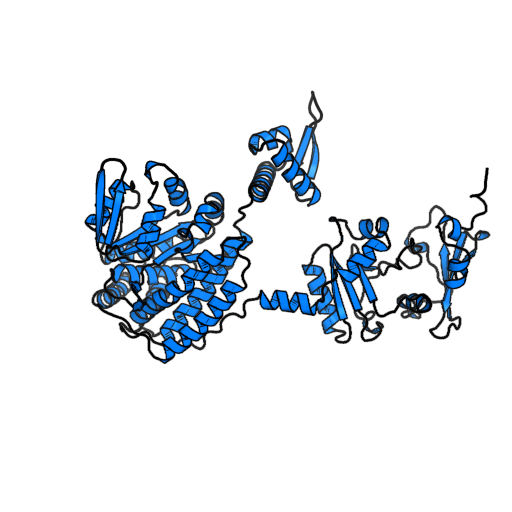.53 94 ASN A N 1
ATOM 802 C CA . ASN A 1 94 ? 18.691 -23.930 -40.034 1.00 45.53 94 ASN A CA 1
ATOM 803 C C . ASN A 1 94 ? 18.823 -22.681 -40.923 1.00 45.53 94 ASN A C 1
ATOM 805 O O . ASN A 1 94 ? 19.796 -22.521 -41.655 1.00 45.53 94 ASN A O 1
ATOM 809 N N . PHE A 1 95 ? 17.867 -21.761 -40.818 1.00 52.41 95 PHE A N 1
ATOM 810 C CA . PHE A 1 95 ? 17.912 -20.430 -41.417 1.00 52.41 95 PHE A CA 1
ATOM 811 C C . PHE A 1 95 ? 18.278 -19.405 -40.350 1.00 52.41 95 PHE A C 1
ATOM 813 O O . PHE A 1 95 ? 17.599 -19.310 -39.331 1.00 52.41 95 PHE A O 1
ATOM 820 N N . ILE A 1 96 ? 19.315 -18.605 -40.589 1.00 49.94 96 ILE A N 1
ATOM 821 C CA . ILE A 1 96 ? 19.642 -17.456 -39.740 1.00 49.94 96 ILE A CA 1
ATOM 822 C C . ILE A 1 96 ? 19.090 -16.201 -40.416 1.00 49.94 96 ILE A C 1
ATOM 824 O O . ILE A 1 96 ? 19.412 -15.921 -41.570 1.00 49.94 96 ILE A O 1
ATOM 828 N N . LEU A 1 97 ? 18.240 -15.470 -39.700 1.00 53.50 97 LEU A N 1
ATOM 829 C CA . LEU A 1 97 ? 17.692 -14.182 -40.099 1.00 53.50 97 LEU A CA 1
ATOM 830 C C . LEU A 1 97 ? 18.444 -13.093 -39.325 1.00 53.50 97 LEU A C 1
ATOM 832 O O . LEU A 1 97 ? 18.257 -12.954 -38.118 1.00 53.50 97 LEU A O 1
ATOM 836 N N . CYS A 1 98 ? 19.295 -12.332 -40.012 1.00 49.19 98 CYS A N 1
ATOM 837 C CA . CYS A 1 98 ? 19.983 -11.180 -39.421 1.00 49.19 98 CYS A CA 1
ATOM 838 C C . CYS A 1 98 ? 19.160 -9.897 -39.584 1.00 49.19 98 CYS A C 1
ATOM 840 O O . CYS A 1 98 ? 18.606 -9.655 -40.659 1.00 49.19 98 CYS A O 1
ATOM 842 N N . GLU A 1 99 ? 19.122 -9.066 -38.544 1.00 44.59 99 GLU A N 1
ATOM 843 C CA . GLU A 1 99 ? 18.518 -7.730 -38.562 1.00 44.59 99 GLU A CA 1
ATOM 844 C C . GLU A 1 99 ? 19.367 -6.757 -39.399 1.00 44.59 99 GLU A C 1
ATOM 846 O O . GLU A 1 99 ? 20.367 -6.237 -38.936 1.00 44.59 99 GLU A O 1
ATOM 851 N N . GLY A 1 100 ? 18.997 -6.486 -40.652 1.00 42.53 100 GLY A N 1
ATOM 852 C CA . GLY A 1 100 ? 19.600 -5.402 -41.433 1.00 42.53 100 GLY A CA 1
ATOM 853 C C . GLY A 1 100 ? 18.786 -4.110 -41.339 1.00 42.53 100 GLY A C 1
ATOM 854 O O . GLY A 1 100 ? 17.550 -4.151 -41.390 1.00 42.53 100 GLY A O 1
ATOM 855 N N . ALA A 1 101 ? 19.462 -2.951 -41.298 1.00 31.00 101 ALA A N 1
ATOM 856 C CA . ALA A 1 101 ? 18.824 -1.639 -41.445 1.00 31.00 101 ALA A CA 1
ATOM 857 C C . ALA A 1 101 ? 17.775 -1.673 -42.582 1.00 31.00 101 ALA A C 1
ATOM 859 O O . ALA A 1 101 ? 18.048 -2.180 -43.673 1.00 31.00 101 ALA A O 1
ATOM 860 N N . PHE A 1 102 ? 16.575 -1.139 -42.322 1.00 29.78 102 PHE A N 1
ATOM 861 C CA . PHE A 1 102 ? 15.414 -1.112 -43.235 1.00 29.78 102 PHE A CA 1
ATOM 862 C C . PHE A 1 102 ? 14.595 -2.415 -43.397 1.00 29.78 102 PHE A C 1
ATOM 864 O O . PHE A 1 102 ? 14.056 -2.669 -44.480 1.00 29.78 102 PHE A O 1
ATOM 871 N N . ASN A 1 103 ? 14.397 -3.201 -42.332 1.00 33.34 103 ASN A N 1
ATOM 872 C CA . ASN A 1 103 ? 13.560 -4.420 -42.335 1.00 33.34 103 ASN A CA 1
ATOM 873 C C . ASN A 1 103 ? 14.044 -5.480 -43.339 1.00 33.34 103 ASN A C 1
ATOM 875 O O . ASN A 1 103 ? 13.233 -6.122 -44.016 1.00 33.34 103 ASN A O 1
ATOM 879 N N . THR A 1 104 ? 15.358 -5.634 -43.480 1.00 32.97 104 THR A N 1
ATOM 880 C CA . THR A 1 104 ? 15.940 -6.597 -44.416 1.00 32.97 104 THR A CA 1
ATOM 881 C C . THR A 1 104 ? 16.488 -7.810 -43.678 1.00 32.97 104 THR A C 1
ATOM 883 O O . THR A 1 104 ? 17.052 -7.685 -42.598 1.00 32.97 104 THR A O 1
ATOM 886 N N . ILE A 1 105 ? 16.261 -8.988 -44.257 1.00 36.81 105 ILE A N 1
ATOM 887 C CA . ILE A 1 105 ? 16.767 -10.278 -43.801 1.00 36.81 105 ILE A CA 1
ATOM 888 C C . ILE A 1 105 ? 17.948 -10.648 -44.688 1.00 36.81 105 ILE A C 1
ATOM 890 O O . ILE A 1 105 ? 17.853 -10.562 -45.915 1.00 36.81 105 ILE A O 1
ATOM 894 N N . SER A 1 106 ? 19.031 -11.080 -44.056 1.00 39.16 106 SER A N 1
ATOM 895 C CA . SER A 1 106 ? 20.231 -11.584 -44.720 1.00 39.16 106 SER A CA 1
ATOM 896 C C . SER A 1 106 ? 20.514 -13.007 -44.236 1.00 39.16 106 SER A C 1
ATOM 898 O O . SER A 1 106 ? 20.492 -13.249 -43.031 1.00 39.16 106 SER A O 1
ATOM 900 N N . ALA A 1 107 ? 20.777 -13.931 -45.166 1.00 38.56 107 ALA A N 1
ATOM 901 C CA . ALA A 1 107 ? 21.210 -15.301 -44.877 1.00 38.56 107 ALA A CA 1
ATOM 902 C C . ALA A 1 107 ? 22.712 -15.437 -45.181 1.00 38.56 107 ALA A C 1
ATOM 904 O O . ALA A 1 107 ? 23.153 -15.058 -46.268 1.00 38.56 107 ALA A O 1
ATOM 905 N N . TYR A 1 108 ? 23.495 -15.968 -44.237 1.00 42.59 108 TYR A N 1
ATOM 906 C CA . TYR A 1 108 ? 24.956 -16.083 -44.349 1.00 42.59 108 TYR A CA 1
ATOM 907 C C . TYR A 1 108 ? 25.403 -17.543 -44.396 1.00 42.59 108 TYR A C 1
ATOM 909 O O . TYR A 1 108 ? 24.933 -18.370 -43.618 1.00 42.59 108 TYR A O 1
ATOM 917 N N . LEU A 1 109 ? 26.341 -17.845 -45.299 1.00 38.09 109 LEU A N 1
ATOM 918 C CA . LEU A 1 109 ? 27.026 -19.136 -45.373 1.00 38.09 109 LEU A CA 1
ATOM 919 C C . LEU A 1 109 ? 28.290 -19.081 -44.498 1.00 38.09 109 LEU A C 1
ATOM 921 O O . LEU A 1 109 ? 29.093 -18.158 -44.621 1.00 38.09 109 LEU A O 1
ATOM 925 N N . MET A 1 110 ? 28.462 -20.056 -43.606 1.00 34.34 110 MET A N 1
ATOM 926 C CA . MET A 1 110 ? 29.512 -20.064 -42.582 1.00 34.34 110 MET A CA 1
ATOM 927 C C . MET A 1 110 ? 30.946 -20.037 -43.145 1.00 34.34 110 MET A C 1
ATOM 929 O O . MET A 1 110 ? 31.329 -20.896 -43.936 1.00 34.34 110 MET A O 1
ATOM 933 N N . GLY A 1 111 ? 31.780 -19.133 -42.618 1.00 33.19 111 GLY A N 1
ATOM 934 C CA . GLY A 1 111 ? 33.246 -19.259 -42.641 1.00 33.19 111 GLY A CA 1
ATOM 935 C C . GLY A 1 111 ? 33.988 -18.719 -43.866 1.00 33.19 111 GLY A C 1
ATOM 936 O O . GLY A 1 111 ? 35.211 -18.802 -43.900 1.00 33.19 111 GLY A O 1
ATOM 937 N N . TYR A 1 112 ? 33.295 -18.117 -44.826 1.00 32.34 112 TYR A N 1
ATOM 938 C CA . TYR A 1 112 ? 33.918 -17.336 -45.894 1.00 32.34 112 TYR A CA 1
ATOM 939 C C . TYR A 1 112 ? 33.252 -15.963 -45.944 1.00 32.34 112 TYR A C 1
ATOM 941 O O . TYR A 1 112 ? 32.088 -15.839 -45.557 1.00 32.34 112 TYR A O 1
ATOM 949 N N . GLU A 1 113 ? 33.943 -14.939 -46.469 1.00 35.44 113 GLU A N 1
ATOM 950 C CA . GLU A 1 113 ? 33.226 -13.868 -47.164 1.00 35.44 113 GLU A CA 1
ATOM 951 C C . GLU A 1 113 ? 32.437 -14.601 -48.247 1.00 35.44 113 GLU A C 1
ATOM 953 O O . GLU A 1 113 ? 32.960 -14.857 -49.334 1.00 35.44 113 GLU A O 1
ATOM 958 N N . ALA A 1 114 ? 31.208 -15.026 -47.934 1.00 33.72 114 ALA A N 1
ATOM 959 C CA . ALA A 1 114 ? 30.239 -15.386 -48.934 1.00 33.72 114 ALA A CA 1
ATOM 960 C C . ALA A 1 114 ? 30.273 -14.163 -49.820 1.00 33.72 114 ALA A C 1
ATOM 962 O O . ALA A 1 114 ? 29.893 -13.067 -49.388 1.00 33.72 114 ALA A O 1
ATOM 963 N N . LEU A 1 115 ? 30.900 -14.322 -50.993 1.00 33.94 115 LEU A N 1
ATOM 964 C CA . LEU A 1 115 ? 30.960 -13.307 -52.018 1.00 33.94 115 LEU A CA 1
ATOM 965 C C . LEU A 1 115 ? 29.620 -12.602 -51.931 1.00 33.94 115 LEU A C 1
ATOM 967 O O . LEU A 1 115 ? 28.601 -13.291 -51.819 1.00 33.94 115 LEU A O 1
ATOM 971 N N . GLY A 1 116 ? 29.573 -11.274 -51.989 1.00 39.03 116 GLY A N 1
ATOM 972 C CA . GLY A 1 116 ? 28.286 -10.570 -51.982 1.00 39.03 116 GLY A CA 1
ATOM 973 C C . GLY A 1 116 ? 27.262 -11.094 -53.016 1.00 39.03 116 GLY A C 1
ATOM 974 O O . GLY A 1 116 ? 26.207 -10.501 -53.151 1.00 39.03 116 GLY A O 1
ATOM 975 N N . MET A 1 117 ? 27.601 -12.121 -53.805 1.00 35.22 117 MET A N 1
ATOM 976 C CA . MET A 1 117 ? 26.801 -13.105 -54.532 1.00 35.22 117 MET A CA 1
ATOM 977 C C . MET A 1 117 ? 25.580 -13.675 -53.814 1.00 35.22 117 MET A C 1
ATOM 979 O O . MET A 1 117 ? 24.639 -14.006 -54.521 1.00 35.22 117 MET A O 1
ATOM 983 N N . LEU A 1 118 ? 25.531 -13.744 -52.481 1.00 35.06 118 LEU A N 1
ATOM 984 C CA . LEU A 1 118 ? 24.295 -14.135 -51.771 1.00 35.06 118 LEU A CA 1
ATOM 985 C C . LEU A 1 118 ? 23.873 -13.182 -50.646 1.00 35.06 118 LEU A C 1
ATOM 987 O O . LEU A 1 118 ? 22.778 -13.316 -50.110 1.00 35.06 118 LEU A O 1
ATOM 991 N N . GLY A 1 119 ? 24.676 -12.156 -50.355 1.00 35.78 119 GLY A N 1
ATOM 992 C CA . GLY A 1 119 ? 24.286 -11.045 -49.489 1.00 35.78 119 GLY A CA 1
ATOM 993 C C . GLY A 1 119 ? 23.306 -10.105 -50.190 1.00 35.78 119 GLY A C 1
ATOM 994 O O . GLY A 1 119 ? 23.642 -8.955 -50.467 1.00 35.78 119 GLY A O 1
ATOM 995 N N . GLN A 1 120 ? 22.110 -10.590 -50.521 1.00 34.84 120 GLN A N 1
ATOM 996 C CA . GLN A 1 120 ? 20.970 -9.703 -50.701 1.00 34.84 120 GLN A CA 1
ATOM 997 C C . GLN A 1 120 ? 20.366 -9.482 -49.319 1.00 34.84 120 GLN A C 1
ATOM 999 O O . GLN A 1 120 ? 19.845 -10.408 -48.713 1.00 34.84 120 GLN A O 1
ATOM 1004 N N . THR A 1 121 ? 20.415 -8.250 -48.830 1.00 34.78 121 THR A N 1
ATOM 1005 C CA . THR A 1 121 ? 19.450 -7.778 -47.845 1.00 34.78 121 THR A CA 1
ATOM 1006 C C . THR A 1 121 ? 18.099 -7.737 -48.560 1.00 34.78 121 THR A C 1
ATOM 1008 O O . THR A 1 121 ? 17.868 -6.877 -49.411 1.00 34.78 121 THR A O 1
ATOM 1011 N N . PHE A 1 122 ? 17.209 -8.697 -48.296 1.00 38.47 122 PHE A N 1
ATOM 1012 C CA . PHE A 1 122 ? 15.866 -8.703 -48.883 1.00 38.47 122 PHE A CA 1
ATOM 1013 C C . PHE A 1 122 ? 14.814 -8.410 -47.824 1.00 38.47 122 PHE A C 1
ATOM 1015 O O . PHE A 1 122 ? 14.860 -8.909 -46.704 1.00 38.47 122 PHE A 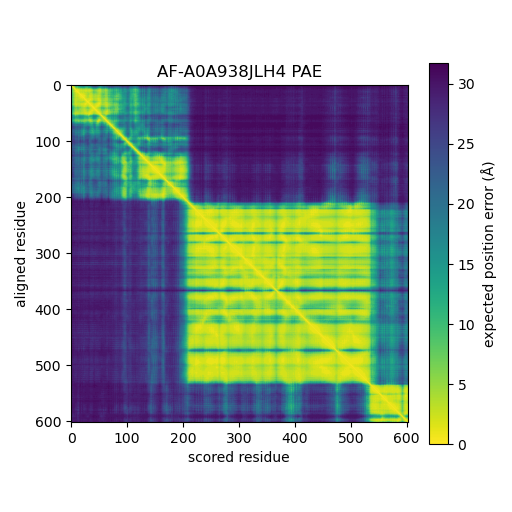O 1
ATOM 1022 N N . LYS A 1 123 ? 13.831 -7.584 -48.182 1.00 38.28 123 LYS A N 1
ATOM 1023 C CA . LYS A 1 123 ? 12.644 -7.398 -47.353 1.00 38.28 123 LYS A CA 1
ATOM 1024 C C . LYS A 1 123 ? 11.850 -8.700 -47.415 1.00 38.28 123 LYS A C 1
ATOM 1026 O O . LYS A 1 123 ? 11.334 -9.033 -48.480 1.00 38.28 123 LYS A O 1
ATOM 1031 N N . LEU A 1 124 ? 11.814 -9.450 -46.316 1.00 45.59 124 LEU A N 1
ATOM 1032 C CA . LEU A 1 124 ? 11.020 -10.673 -46.229 1.00 45.59 124 LEU A CA 1
ATOM 1033 C C . LEU A 1 124 ? 9.544 -10.269 -46.280 1.00 45.59 124 LEU A C 1
ATOM 1035 O O . LEU A 1 124 ? 9.022 -9.719 -45.305 1.00 45.59 124 LEU A O 1
ATOM 1039 N N . ASN A 1 125 ? 8.906 -10.471 -47.430 1.00 49.19 125 ASN A N 1
ATOM 1040 C CA . ASN A 1 125 ? 7.482 -10.220 -47.589 1.00 49.19 125 ASN A CA 1
ATOM 1041 C C . ASN A 1 125 ? 6.706 -11.510 -47.295 1.00 49.19 125 ASN A C 1
ATOM 1043 O O . ASN A 1 125 ? 7.235 -12.617 -47.397 1.00 49.19 125 ASN A O 1
ATOM 1047 N N . ASP A 1 126 ? 5.416 -11.373 -46.998 1.00 47.66 126 ASP A N 1
ATOM 1048 C CA . ASP A 1 126 ? 4.517 -12.481 -46.630 1.00 47.66 126 ASP A CA 1
ATOM 1049 C C . ASP A 1 126 ? 4.517 -13.660 -47.618 1.00 47.66 126 ASP A C 1
ATOM 1051 O O . ASP A 1 126 ? 4.237 -14.797 -47.249 1.00 47.66 126 ASP A O 1
ATOM 1055 N N . TYR A 1 127 ? 4.853 -13.402 -48.883 1.00 46.84 127 TYR A N 1
ATOM 1056 C CA . TYR A 1 127 ? 4.858 -14.397 -49.952 1.00 46.84 127 TYR A CA 1
ATOM 1057 C C . TYR A 1 127 ? 6.122 -15.273 -49.994 1.00 46.84 127 TYR A C 1
ATOM 1059 O O . TYR A 1 127 ? 6.112 -16.280 -50.699 1.00 46.84 127 TYR A O 1
ATOM 1067 N N . ASP A 1 128 ? 7.186 -14.906 -49.275 1.00 51.03 128 ASP A N 1
ATOM 1068 C CA . ASP A 1 128 ? 8.493 -15.579 -49.329 1.00 51.03 128 ASP A CA 1
ATOM 1069 C C . ASP A 1 128 ? 8.620 -16.674 -48.249 1.00 51.03 128 ASP A C 1
ATOM 1071 O O . ASP A 1 128 ? 9.198 -17.732 -48.493 1.00 51.03 128 ASP A O 1
ATOM 1075 N N . ILE A 1 129 ? 7.978 -16.477 -47.089 1.00 56.19 129 ILE A N 1
ATOM 1076 C CA . ILE A 1 129 ? 7.966 -17.410 -45.942 1.00 56.19 129 ILE A CA 1
ATOM 1077 C C . ILE A 1 129 ? 7.358 -18.775 -46.313 1.00 56.19 129 ILE A C 1
ATOM 1079 O O . ILE A 1 129 ? 7.760 -19.818 -45.798 1.00 56.19 129 ILE A O 1
ATOM 1083 N N . LYS A 1 130 ? 6.394 -18.806 -47.240 1.00 55.91 130 LYS A N 1
ATOM 1084 C CA . LYS A 1 130 ? 5.711 -20.043 -47.659 1.00 55.91 130 LYS A CA 1
ATOM 1085 C C . LYS A 1 130 ? 6.616 -21.041 -48.393 1.00 55.91 130 LYS A C 1
ATOM 1087 O O . LYS A 1 130 ? 6.228 -22.190 -48.550 1.00 55.91 130 LYS A O 1
ATOM 1092 N N . TYR A 1 131 ? 7.780 -20.601 -48.871 1.00 53.22 131 TYR A N 1
ATOM 1093 C CA . TYR A 1 131 ? 8.736 -21.460 -49.572 1.00 53.22 131 TYR A CA 1
ATOM 1094 C C . TYR A 1 131 ? 9.795 -22.061 -48.641 1.00 53.22 131 TYR A C 1
ATOM 1096 O O . TYR A 1 131 ? 10.632 -22.830 -49.103 1.00 53.22 131 TYR A O 1
ATOM 1104 N N . PHE A 1 132 ? 9.770 -21.735 -47.343 1.00 57.66 132 PHE A N 1
ATOM 1105 C CA . PHE A 1 132 ? 10.649 -22.377 -46.366 1.00 57.66 132 PHE A CA 1
ATOM 1106 C C . PHE A 1 132 ? 10.262 -23.858 -46.234 1.00 57.66 132 PHE A C 1
ATOM 1108 O O . PHE A 1 132 ? 9.058 -24.138 -46.131 1.00 57.66 132 PHE A O 1
ATOM 1115 N N . PRO A 1 133 ? 11.224 -24.798 -46.205 1.00 56.78 133 PRO A N 1
ATOM 1116 C CA . PRO A 1 133 ? 10.933 -26.201 -45.937 1.00 56.78 133 PRO A CA 1
ATOM 1117 C C . PRO A 1 133 ? 10.234 -26.378 -44.586 1.00 56.78 133 PRO A C 1
ATOM 1119 O O . PRO A 1 133 ? 10.398 -25.578 -43.664 1.00 56.78 133 PRO A O 1
ATOM 1122 N N . SER A 1 134 ? 9.399 -27.407 -44.478 1.00 60.66 134 SER A N 1
ATOM 1123 C CA . SER A 1 134 ? 8.715 -27.715 -43.222 1.00 60.66 134 SER A CA 1
ATOM 1124 C C . SER A 1 134 ? 9.692 -28.203 -42.157 1.00 60.66 134 SER A C 1
ATOM 1126 O O . SER A 1 134 ? 10.646 -28.908 -42.475 1.00 60.66 134 SER A O 1
ATOM 1128 N N . ASN A 1 135 ? 9.432 -27.865 -40.890 1.00 63.75 135 ASN A N 1
ATOM 1129 C CA . ASN A 1 135 ? 10.278 -28.178 -39.728 1.00 63.75 135 ASN A CA 1
ATOM 1130 C C . ASN A 1 135 ? 11.664 -27.519 -39.719 1.00 63.75 135 ASN A C 1
ATOM 1132 O O . ASN A 1 135 ? 12.491 -27.850 -38.868 1.00 63.75 135 ASN A O 1
ATOM 1136 N N . SER A 1 136 ? 11.922 -26.559 -40.608 1.00 62.97 136 SER A N 1
ATOM 1137 C CA . SER A 1 136 ? 13.158 -25.788 -40.557 1.00 62.97 136 SER A CA 1
ATOM 1138 C C . SER A 1 136 ? 13.226 -24.934 -39.289 1.00 62.97 136 SER A C 1
ATOM 1140 O O . SER A 1 136 ? 12.249 -24.296 -38.880 1.00 62.97 136 SER A O 1
ATOM 1142 N N . LYS A 1 137 ? 14.410 -24.896 -38.679 1.00 61.53 137 LYS A N 1
ATOM 1143 C CA . LYS A 1 137 ? 14.761 -23.978 -37.602 1.00 61.53 137 LYS A CA 1
ATOM 1144 C C . LYS A 1 137 ? 15.048 -22.602 -38.180 1.00 61.53 137 LYS A C 1
ATOM 1146 O O . LYS A 1 137 ? 15.748 -22.469 -39.180 1.00 61.53 137 LYS A O 1
ATOM 1151 N N . VAL A 1 138 ? 14.521 -21.577 -37.536 1.00 67.62 138 VAL A N 1
ATOM 1152 C CA . VAL A 1 138 ? 14.677 -20.177 -37.916 1.00 67.62 138 VAL A CA 1
ATOM 1153 C C . VAL A 1 138 ? 15.240 -19.436 -36.713 1.00 67.62 138 VAL A C 1
ATOM 1155 O O . VAL A 1 138 ? 14.560 -19.318 -35.702 1.00 67.62 138 VAL A O 1
ATOM 1158 N N . ILE A 1 139 ? 16.475 -18.953 -36.804 1.00 64.88 139 ILE A N 1
ATOM 1159 C CA . ILE A 1 139 ? 17.142 -18.189 -35.747 1.00 64.88 139 ILE A CA 1
ATOM 1160 C C . ILE A 1 139 ? 17.031 -16.705 -36.094 1.00 64.88 139 ILE A C 1
ATOM 1162 O O . ILE A 1 139 ? 17.541 -16.282 -37.128 1.00 64.88 139 ILE A O 1
ATOM 1166 N N . ILE A 1 140 ? 16.377 -15.915 -35.244 1.00 67.62 140 ILE A N 1
ATOM 1167 C CA . ILE A 1 140 ? 16.287 -14.458 -35.388 1.00 67.62 140 ILE A CA 1
ATOM 1168 C C . ILE A 1 140 ? 17.382 -13.821 -34.536 1.00 67.62 140 ILE A C 1
ATOM 1170 O O . ILE A 1 140 ? 17.357 -13.937 -33.308 1.00 67.62 140 ILE A O 1
ATOM 1174 N N . LEU A 1 141 ? 18.326 -13.153 -35.200 1.00 63.25 141 LEU A N 1
ATOM 1175 C CA . LEU A 1 141 ? 19.365 -12.360 -34.549 1.00 63.25 141 LEU A CA 1
ATOM 1176 C C . LEU A 1 141 ? 18.898 -10.927 -34.343 1.00 63.25 141 LEU A C 1
ATOM 1178 O O . LEU A 1 141 ? 18.321 -10.339 -35.259 1.00 63.25 141 LEU A O 1
ATOM 1182 N N . TYR A 1 142 ? 19.128 -10.392 -33.146 1.00 65.50 142 TYR A N 1
ATOM 1183 C CA . TYR A 1 142 ? 18.571 -9.109 -32.729 1.00 65.50 142 TYR A CA 1
ATOM 1184 C C . TYR A 1 142 ? 19.563 -8.237 -31.967 1.00 65.50 142 TYR A C 1
ATOM 1186 O O . TYR A 1 142 ? 20.386 -8.748 -31.203 1.00 65.50 142 TYR A O 1
ATOM 1194 N N . ASP A 1 143 ? 19.375 -6.924 -32.111 1.00 58.03 143 ASP A N 1
ATOM 1195 C CA . ASP A 1 143 ? 19.883 -5.909 -31.181 1.00 58.03 143 ASP A CA 1
ATOM 1196 C C . ASP A 1 143 ? 18.830 -5.577 -30.097 1.00 58.03 143 ASP A C 1
ATOM 1198 O O . ASP A 1 143 ? 19.148 -5.504 -28.910 1.00 58.03 143 ASP A O 1
ATOM 1202 N N . ASP A 1 144 ? 17.537 -5.504 -30.467 1.00 63.19 144 ASP A N 1
ATOM 1203 C CA . ASP A 1 144 ? 16.392 -5.378 -29.538 1.00 63.19 144 ASP A CA 1
ATOM 1204 C C . ASP A 1 144 ? 15.515 -6.649 -29.489 1.00 63.19 144 ASP A C 1
ATOM 1206 O O . ASP A 1 144 ? 14.915 -7.076 -30.479 1.00 63.19 144 ASP A O 1
ATOM 1210 N N . ILE A 1 145 ? 15.367 -7.230 -28.293 1.00 70.44 145 ILE A N 1
ATOM 1211 C CA . ILE A 1 145 ? 14.568 -8.443 -28.065 1.00 70.44 145 ILE A CA 1
ATOM 1212 C C . ILE A 1 145 ? 13.077 -8.252 -28.386 1.00 70.44 145 ILE A C 1
ATOM 1214 O O . ILE A 1 145 ? 12.382 -9.206 -28.730 1.00 70.44 145 ILE A O 1
ATOM 1218 N N . LYS A 1 146 ? 12.542 -7.029 -28.289 1.00 67.06 146 LYS A N 1
ATOM 1219 C CA . LYS A 1 146 ? 11.129 -6.774 -28.612 1.00 67.06 146 LYS A CA 1
ATOM 1220 C C . LYS A 1 146 ? 10.847 -6.990 -30.091 1.00 67.06 146 LYS A C 1
ATOM 1222 O O . LYS A 1 146 ? 9.821 -7.578 -30.429 1.00 67.06 146 LYS A O 1
ATOM 1227 N N . PHE A 1 147 ? 11.770 -6.555 -30.944 1.00 64.25 147 PHE A N 1
ATOM 1228 C CA . PHE A 1 147 ? 11.674 -6.738 -32.384 1.00 64.25 147 PHE A CA 1
ATOM 1229 C C . PHE A 1 147 ? 11.696 -8.226 -32.753 1.00 64.25 147 PHE A C 1
ATOM 1231 O O . PHE A 1 147 ? 10.846 -8.688 -33.516 1.00 64.25 147 PHE A O 1
ATOM 1238 N N . SER A 1 148 ? 12.611 -9.005 -32.164 1.00 67.38 148 SER A N 1
ATOM 1239 C CA . SER A 1 148 ? 12.694 -10.442 -32.448 1.00 67.38 148 SER A CA 1
ATOM 1240 C C . SER A 1 148 ? 11.471 -11.216 -31.975 1.00 67.38 148 SER A C 1
ATOM 1242 O O . SER A 1 148 ? 11.019 -12.111 -32.687 1.00 67.38 148 SER A O 1
ATOM 1244 N N . LEU A 1 149 ? 10.881 -10.845 -30.835 1.00 73.62 149 LEU A N 1
ATOM 1245 C CA . LEU A 1 149 ? 9.642 -11.452 -30.344 1.00 73.62 149 LEU A CA 1
ATOM 1246 C C . LEU A 1 149 ? 8.432 -11.139 -31.234 1.00 73.62 149 LEU A C 1
ATOM 1248 O O . LEU A 1 149 ? 7.632 -12.036 -31.507 1.00 73.62 149 LEU A O 1
ATOM 1252 N N . GLU A 1 150 ? 8.295 -9.897 -31.706 1.00 68.56 150 GLU A N 1
ATOM 1253 C CA . GLU A 1 150 ? 7.232 -9.504 -32.641 1.00 68.56 150 GLU A CA 1
ATOM 1254 C C . GLU A 1 150 ? 7.380 -10.247 -33.975 1.00 68.56 150 GLU A C 1
ATOM 1256 O O . GLU A 1 150 ? 6.421 -10.820 -34.493 1.00 68.56 150 GLU A O 1
ATOM 1261 N N . ARG A 1 151 ? 8.610 -10.348 -34.483 1.00 66.62 151 ARG A N 1
ATOM 1262 C CA . ARG A 1 151 ? 8.899 -11.041 -35.738 1.00 66.62 151 ARG A CA 1
ATOM 1263 C C . ARG A 1 151 ? 8.719 -12.552 -35.649 1.00 66.62 151 ARG A C 1
ATOM 1265 O O . ARG A 1 151 ? 8.173 -13.160 -36.569 1.00 66.62 151 ARG A O 1
ATOM 1272 N N . ALA A 1 152 ? 9.147 -13.157 -34.544 1.00 75.31 152 ALA A N 1
ATOM 1273 C CA . ALA A 1 152 ? 8.915 -14.569 -34.268 1.00 75.31 152 ALA A CA 1
ATOM 1274 C C . ALA A 1 152 ? 7.415 -14.879 -34.261 1.00 75.31 152 ALA A C 1
ATOM 1276 O O . ALA A 1 152 ? 6.986 -15.842 -34.894 1.00 75.31 152 ALA A O 1
ATOM 1277 N N . LYS A 1 153 ? 6.611 -14.011 -33.634 1.00 76.56 153 LYS A N 1
ATOM 1278 C CA . LYS A 1 153 ? 5.151 -14.123 -33.630 1.00 76.56 153 LYS A CA 1
ATOM 1279 C C . LYS A 1 153 ? 4.564 -14.072 -35.045 1.00 76.56 153 LYS A C 1
ATOM 1281 O O . LYS A 1 153 ? 3.802 -14.962 -35.407 1.00 76.56 153 LYS A O 1
ATOM 1286 N N . GLU A 1 154 ? 4.955 -13.093 -35.864 1.00 70.69 154 GLU A N 1
ATOM 1287 C CA . GLU A 1 154 ? 4.480 -12.973 -37.254 1.00 70.69 154 GLU A CA 1
ATOM 1288 C C . GLU A 1 154 ? 4.791 -14.213 -38.107 1.00 70.69 154 GLU A C 1
ATOM 1290 O O . GLU A 1 154 ? 3.978 -14.618 -38.942 1.00 70.69 154 GLU A O 1
ATOM 1295 N N . ILE A 1 155 ? 5.984 -14.796 -37.939 1.00 71.75 155 ILE A N 1
ATOM 1296 C CA . ILE A 1 155 ? 6.393 -16.007 -38.663 1.00 71.75 155 ILE A CA 1
ATOM 1297 C C . ILE A 1 155 ? 5.577 -17.204 -38.165 1.00 71.75 155 ILE A C 1
ATOM 1299 O O . ILE A 1 155 ? 5.063 -17.966 -38.985 1.00 71.75 155 ILE A O 1
ATOM 1303 N N . ARG A 1 156 ? 5.402 -17.335 -36.843 1.00 76.69 156 ARG A N 1
ATOM 1304 C CA . ARG A 1 156 ? 4.651 -18.424 -36.201 1.00 76.69 156 ARG A CA 1
ATOM 1305 C C . ARG A 1 156 ? 3.182 -18.442 -36.616 1.00 76.69 156 ARG A C 1
ATOM 1307 O O . ARG A 1 156 ? 2.680 -19.501 -36.969 1.00 76.69 156 ARG A O 1
ATOM 1314 N N . GLU A 1 157 ? 2.524 -17.281 -36.650 1.00 76.12 157 GLU A N 1
ATOM 1315 C CA . GLU A 1 157 ? 1.123 -17.137 -37.088 1.00 76.12 157 GLU A CA 1
ATOM 1316 C C . GLU A 1 157 ? 0.905 -17.576 -38.546 1.00 76.12 157 GLU A C 1
ATOM 1318 O O . GLU A 1 157 ? -0.200 -17.958 -38.928 1.00 76.12 157 GLU A O 1
ATOM 1323 N N . LYS A 1 158 ? 1.952 -17.523 -39.378 1.00 73.38 158 LYS A N 1
ATOM 1324 C CA . LYS A 1 158 ? 1.884 -17.875 -40.805 1.00 73.38 158 LYS A CA 1
ATOM 1325 C C . LYS A 1 158 ? 2.364 -19.296 -41.099 1.00 73.38 158 LYS A C 1
ATOM 1327 O O . LYS A 1 158 ? 1.932 -19.883 -42.091 1.00 73.38 158 LYS A O 1
ATOM 1332 N N . ARG A 1 159 ? 3.284 -19.825 -40.291 1.00 74.50 159 ARG A N 1
ATOM 1333 C CA . ARG A 1 159 ? 3.916 -21.142 -40.447 1.00 74.50 159 ARG A CA 1
ATOM 1334 C C . ARG A 1 159 ? 4.178 -21.770 -39.077 1.00 74.50 159 ARG A C 1
ATOM 1336 O O . ARG A 1 159 ? 5.261 -21.636 -38.507 1.00 74.50 159 ARG A O 1
ATOM 1343 N N . GLU A 1 160 ? 3.189 -22.494 -38.566 1.00 78.38 160 GLU A N 1
ATOM 1344 C CA . GLU A 1 160 ? 3.295 -23.233 -37.298 1.00 78.38 160 GLU A CA 1
ATOM 1345 C C . GLU A 1 160 ? 4.303 -24.393 -37.356 1.00 78.38 160 GLU A C 1
ATOM 1347 O O . GLU A 1 160 ? 4.802 -24.844 -36.330 1.00 78.38 160 GLU A O 1
ATOM 1352 N N . ASP A 1 161 ? 4.632 -24.871 -38.554 1.00 72.44 161 ASP A N 1
ATOM 1353 C CA . ASP A 1 161 ? 5.575 -25.964 -38.780 1.00 72.44 161 ASP A CA 1
ATOM 1354 C C . ASP A 1 161 ? 7.048 -25.528 -38.730 1.00 72.44 161 ASP A C 1
ATOM 1356 O O . ASP A 1 161 ? 7.926 -26.373 -38.851 1.00 72.44 161 ASP A O 1
ATOM 1360 N N . LEU A 1 162 ? 7.353 -24.237 -38.566 1.00 72.00 162 LEU A N 1
ATOM 1361 C CA . LEU A 1 162 ? 8.727 -23.752 -38.395 1.00 72.00 162 LEU A CA 1
ATOM 1362 C C . LEU A 1 162 ? 9.106 -23.680 -36.913 1.00 72.00 162 LEU A C 1
ATOM 1364 O O . LEU A 1 162 ? 8.300 -23.277 -36.072 1.00 72.00 162 LEU A O 1
ATOM 1368 N N . VAL A 1 163 ? 10.358 -24.021 -36.596 1.00 74.62 163 VAL A N 1
ATOM 1369 C CA . VAL A 1 163 ? 10.883 -23.976 -35.223 1.00 74.62 163 VAL A CA 1
ATOM 1370 C C . VAL A 1 163 ? 11.677 -22.689 -35.031 1.00 74.62 163 VAL A C 1
ATOM 1372 O O . VAL A 1 163 ? 12.738 -22.519 -35.621 1.00 74.62 163 VAL A O 1
ATOM 1375 N N . ILE A 1 164 ? 11.187 -21.766 -34.209 1.00 77.94 164 ILE A N 1
ATOM 1376 C CA . ILE A 1 164 ? 11.785 -20.430 -34.098 1.00 77.94 164 ILE A CA 1
ATOM 1377 C C . ILE A 1 164 ? 12.687 -20.347 -32.866 1.00 77.94 164 ILE A C 1
ATOM 1379 O O . ILE A 1 164 ? 12.304 -20.744 -31.765 1.00 77.94 164 ILE A O 1
ATOM 1383 N N . TYR A 1 165 ? 13.878 -19.798 -33.059 1.00 75.19 165 TYR A N 1
ATOM 1384 C CA . TYR A 1 165 ? 14.879 -19.516 -32.042 1.00 75.19 165 TYR A CA 1
ATOM 1385 C C . TYR A 1 165 ? 15.268 -18.038 -32.095 1.00 75.19 165 TYR A C 1
ATOM 1387 O O . TYR A 1 165 ? 15.162 -17.389 -33.136 1.00 75.19 165 TYR A O 1
ATOM 1395 N N . ILE A 1 166 ? 15.731 -17.504 -30.972 1.00 76.06 166 ILE A N 1
ATOM 1396 C CA . ILE A 1 166 ? 16.137 -16.107 -30.826 1.00 76.06 166 ILE A CA 1
ATOM 1397 C C . ILE A 1 166 ? 17.534 -16.067 -30.196 1.00 76.06 166 ILE A C 1
ATOM 1399 O O . ILE A 1 166 ? 17.792 -16.762 -29.209 1.00 76.06 166 ILE A O 1
ATOM 1403 N N . ALA A 1 167 ? 18.427 -15.253 -30.760 1.00 69.75 167 ALA A N 1
ATOM 1404 C CA . ALA A 1 167 ? 19.790 -15.052 -30.266 1.00 69.75 167 ALA A CA 1
ATOM 1405 C C . ALA A 1 167 ? 20.237 -13.588 -30.418 1.00 69.75 167 ALA A C 1
ATOM 1407 O O . ALA A 1 167 ? 19.774 -12.887 -31.311 1.00 69.75 167 ALA A O 1
ATOM 1408 N N . GLN A 1 168 ? 21.127 -13.128 -29.540 1.00 69.88 168 GLN A N 1
ATOM 1409 C CA . GLN A 1 168 ? 21.668 -11.764 -29.549 1.00 69.88 168 GLN A CA 1
ATOM 1410 C C . GLN A 1 168 ? 23.066 -11.744 -30.184 1.00 69.88 168 GLN A C 1
ATOM 1412 O O . GLN A 1 168 ? 23.791 -12.737 -30.089 1.00 69.88 168 GLN A O 1
ATOM 1417 N N . TYR A 1 169 ? 23.460 -10.624 -30.797 1.00 63.06 169 TYR A N 1
ATOM 1418 C CA . TYR A 1 169 ? 24.851 -10.404 -31.210 1.00 63.06 169 TYR A CA 1
ATOM 1419 C C . TYR A 1 169 ? 25.793 -10.348 -29.990 1.00 63.06 169 TYR A C 1
ATOM 1421 O O . TYR A 1 169 ? 25.404 -9.910 -28.907 1.00 63.06 169 TYR A O 1
ATOM 1429 N N . GLU A 1 170 ? 27.049 -10.776 -30.149 1.00 55.59 170 GLU A N 1
ATOM 1430 C CA . GLU A 1 170 ? 28.069 -10.576 -29.107 1.00 55.59 170 GLU A CA 1
ATOM 1431 C C . GLU A 1 170 ? 28.643 -9.143 -29.182 1.00 55.59 170 GLU A C 1
ATOM 1433 O O . GLU A 1 170 ? 28.974 -8.663 -30.266 1.00 55.59 170 GLU A O 1
ATOM 1438 N N . ASN A 1 171 ? 28.840 -8.502 -28.019 1.00 55.41 171 ASN A N 1
ATOM 1439 C CA . ASN A 1 171 ? 29.552 -7.223 -27.821 1.00 55.41 171 ASN A CA 1
ATOM 1440 C C . ASN A 1 171 ? 28.896 -5.942 -28.387 1.00 55.41 171 ASN A C 1
ATOM 1442 O O . ASN A 1 171 ? 29.622 -5.073 -28.867 1.00 55.41 171 ASN A O 1
ATOM 1446 N N . ASP A 1 172 ? 27.564 -5.806 -28.328 1.00 52.75 172 ASP A N 1
ATOM 1447 C CA . ASP A 1 172 ? 26.831 -4.595 -28.767 1.00 52.75 172 ASP A CA 1
ATOM 1448 C C . ASP A 1 172 ? 27.175 -4.141 -30.207 1.00 52.75 172 ASP A C 1
ATOM 1450 O O . ASP A 1 172 ? 27.124 -2.960 -30.550 1.00 52.75 172 ASP A O 1
ATOM 1454 N N . MET A 1 173 ? 27.569 -5.082 -31.072 1.00 49.53 173 MET A N 1
ATOM 1455 C CA . MET A 1 173 ? 27.883 -4.803 -32.472 1.00 49.53 173 MET A CA 1
ATOM 1456 C C . MET A 1 173 ? 26.611 -4.830 -33.318 1.00 49.53 173 MET A C 1
ATOM 1458 O O . MET A 1 173 ? 25.908 -5.835 -33.310 1.00 49.53 173 MET A O 1
ATOM 1462 N N . ASP A 1 174 ? 26.386 -3.786 -34.127 1.00 50.78 174 ASP A N 1
ATOM 1463 C CA . ASP A 1 174 ? 25.328 -3.821 -35.140 1.00 50.78 174 ASP A CA 1
ATOM 1464 C C . ASP A 1 174 ? 25.523 -4.998 -36.108 1.00 50.78 174 ASP A C 1
ATOM 1466 O O . ASP A 1 174 ? 26.643 -5.475 -36.346 1.00 50.78 174 ASP A O 1
ATOM 1470 N N . ALA A 1 175 ? 24.423 -5.448 -36.709 1.00 49.12 175 ALA A N 1
ATOM 1471 C CA . ALA A 1 175 ? 24.429 -6.602 -37.595 1.00 49.12 175 ALA A CA 1
ATOM 1472 C C . ALA A 1 175 ? 25.490 -6.515 -38.701 1.00 49.12 175 ALA A C 1
ATOM 1474 O O . ALA A 1 175 ? 26.169 -7.498 -38.978 1.00 49.12 175 ALA A O 1
ATOM 1475 N N . ASN A 1 176 ? 25.698 -5.352 -39.326 1.00 47.06 176 ASN A N 1
ATOM 1476 C CA . ASN A 1 176 ? 26.682 -5.239 -40.403 1.00 47.06 176 ASN A CA 1
ATOM 1477 C C . ASN A 1 176 ? 28.112 -5.433 -39.884 1.00 47.06 176 ASN A C 1
ATOM 1479 O O . ASN A 1 176 ? 28.918 -6.064 -40.565 1.00 47.06 176 ASN A O 1
ATOM 1483 N N . ASN A 1 177 ? 28.427 -4.922 -38.694 1.00 49.47 177 ASN A N 1
ATOM 1484 C CA . ASN A 1 177 ? 29.736 -5.081 -38.068 1.00 49.47 177 ASN A CA 1
ATOM 1485 C C . ASN A 1 177 ? 29.974 -6.514 -37.595 1.00 49.47 177 ASN A C 1
ATOM 1487 O O . ASN A 1 177 ? 31.044 -7.061 -37.867 1.00 49.47 177 ASN A O 1
ATOM 1491 N N . TYR A 1 178 ? 28.970 -7.142 -36.978 1.00 50.81 178 TYR A N 1
ATOM 1492 C CA . TYR A 1 178 ? 29.032 -8.549 -36.585 1.00 50.81 178 TYR A CA 1
ATOM 1493 C C . TYR A 1 178 ? 29.310 -9.435 -37.810 1.00 50.81 178 TYR A C 1
ATOM 1495 O O . TYR A 1 178 ? 30.255 -10.216 -37.853 1.00 50.81 178 TYR A O 1
ATOM 1503 N N . LEU A 1 179 ? 28.577 -9.210 -38.898 1.00 48.25 179 LEU A N 1
ATOM 1504 C CA . LEU A 1 179 ? 28.680 -9.998 -40.128 1.00 48.25 179 LEU A CA 1
ATOM 1505 C C . LEU A 1 179 ? 30.004 -9.813 -40.884 1.00 48.25 179 LEU A C 1
ATOM 1507 O O . LEU A 1 179 ? 30.385 -10.679 -41.668 1.00 48.25 179 LEU A O 1
ATOM 1511 N N . VAL A 1 180 ? 30.703 -8.698 -40.664 1.00 44.97 180 VAL A N 1
ATOM 1512 C CA . VAL A 1 180 ? 32.010 -8.409 -41.277 1.00 44.97 180 VAL A CA 1
ATOM 1513 C C . VAL A 1 180 ? 33.170 -8.961 -40.443 1.00 44.97 180 VAL A C 1
ATOM 1515 O O . VAL A 1 180 ? 34.222 -9.276 -40.999 1.00 44.97 180 VAL A O 1
ATOM 1518 N N . GLN A 1 181 ? 33.007 -9.061 -39.124 1.00 46.31 181 GLN A N 1
ATOM 1519 C CA . GLN A 1 181 ? 34.108 -9.337 -38.195 1.00 46.31 181 GLN A CA 1
ATOM 1520 C C . GLN A 1 181 ? 34.075 -10.754 -37.603 1.00 46.31 181 GLN A C 1
ATOM 1522 O O . GLN A 1 181 ? 35.112 -11.236 -37.138 1.00 46.31 181 GLN A O 1
ATOM 1527 N N . SER A 1 182 ? 32.923 -11.428 -37.637 1.00 44.16 182 SER A N 1
ATOM 1528 C CA . SER A 1 182 ? 32.733 -12.736 -37.012 1.00 44.16 182 SER A CA 1
ATOM 1529 C C . SER A 1 182 ? 33.354 -13.894 -37.792 1.00 44.16 182 SER A C 1
ATOM 1531 O O . SER A 1 182 ? 33.333 -13.962 -39.023 1.00 44.16 182 SER A O 1
ATOM 1533 N N . ARG A 1 183 ? 33.886 -14.858 -37.043 1.00 47.34 183 ARG A N 1
ATOM 1534 C CA . ARG A 1 183 ? 34.433 -16.126 -37.532 1.00 47.34 183 ARG A CA 1
ATOM 1535 C C . ARG A 1 183 ? 33.392 -17.233 -37.400 1.00 47.34 183 ARG A C 1
ATOM 1537 O O . ARG A 1 183 ? 32.401 -17.101 -36.692 1.00 47.34 183 ARG A O 1
ATOM 1544 N N . LYS A 1 184 ? 33.646 -18.377 -38.045 1.00 46.22 184 LYS A N 1
ATOM 1545 C CA . LYS A 1 184 ? 32.788 -19.575 -37.958 1.00 46.22 184 LYS A CA 1
ATOM 1546 C C . LYS A 1 184 ? 32.446 -19.963 -36.507 1.00 46.22 184 LYS A C 1
ATOM 1548 O O . LYS A 1 184 ? 31.307 -20.302 -36.215 1.00 46.22 184 LYS A O 1
ATOM 1553 N N . GLU A 1 185 ? 33.425 -19.856 -35.614 1.00 50.47 185 GLU A N 1
ATOM 1554 C CA . GLU A 1 185 ? 33.306 -20.188 -34.189 1.00 50.47 185 GLU A CA 1
ATOM 1555 C C . GLU A 1 185 ? 32.261 -19.330 -33.451 1.00 50.47 185 GLU A C 1
ATOM 1557 O O . GLU A 1 185 ? 31.601 -19.830 -32.538 1.00 50.47 185 GLU A O 1
ATOM 1562 N N . ASP A 1 186 ? 32.071 -18.076 -33.873 1.00 51.47 186 ASP A N 1
ATOM 1563 C CA . ASP A 1 186 ? 31.108 -17.144 -33.274 1.00 51.47 186 ASP A CA 1
ATOM 1564 C C . ASP A 1 186 ? 29.669 -17.531 -33.662 1.00 51.47 186 ASP A C 1
ATOM 1566 O O . ASP A 1 186 ? 28.764 -17.559 -32.826 1.00 51.47 186 ASP A O 1
ATOM 1570 N N . PHE A 1 187 ? 29.465 -17.965 -34.911 1.00 52.06 187 PHE A N 1
ATOM 1571 C CA . PHE A 1 187 ? 28.175 -18.486 -35.381 1.00 52.06 187 PHE A CA 1
ATOM 1572 C C . PHE A 1 187 ? 27.814 -19.834 -34.742 1.00 52.06 187 PHE A C 1
ATOM 1574 O O . PHE A 1 187 ? 26.664 -20.048 -34.354 1.00 52.06 187 PHE A O 1
ATOM 1581 N N . ASP A 1 188 ? 28.788 -20.733 -34.580 1.00 52.31 188 ASP A N 1
ATOM 1582 C CA . ASP A 1 188 ? 28.593 -22.015 -33.885 1.00 52.31 188 ASP A CA 1
ATOM 1583 C C . ASP A 1 188 ? 28.231 -21.817 -32.401 1.00 52.31 188 ASP A C 1
ATOM 1585 O O . ASP A 1 188 ? 27.614 -22.681 -31.769 1.00 52.31 188 ASP A O 1
ATOM 1589 N N . ARG A 1 189 ? 28.626 -20.687 -31.805 1.00 57.88 189 ARG A N 1
ATOM 1590 C CA . ARG A 1 189 ? 28.206 -20.300 -30.456 1.00 57.88 189 ARG A CA 1
ATOM 1591 C C . ARG A 1 189 ? 26.796 -19.713 -30.452 1.00 57.88 189 ARG A C 1
ATOM 1593 O O . ARG A 1 189 ? 25.983 -20.171 -29.660 1.00 57.88 189 ARG A O 1
ATOM 1600 N N . ILE A 1 190 ? 26.464 -18.821 -31.385 1.00 59.34 190 ILE A N 1
ATOM 1601 C CA . ILE A 1 190 ? 25.098 -18.297 -31.554 1.00 59.34 190 ILE A CA 1
ATOM 1602 C C . ILE A 1 190 ? 24.069 -19.422 -31.658 1.00 59.34 190 ILE A C 1
ATOM 1604 O O . ILE A 1 190 ? 23.066 -19.403 -30.957 1.00 59.34 190 ILE A O 1
ATOM 1608 N N . ILE A 1 191 ? 24.309 -20.411 -32.522 1.00 57.31 191 ILE A N 1
ATOM 1609 C CA . ILE A 1 191 ? 23.357 -21.512 -32.741 1.00 57.31 191 ILE A CA 1
ATOM 1610 C C . ILE A 1 191 ? 23.161 -22.331 -31.461 1.00 57.31 191 ILE A C 1
ATOM 1612 O O . ILE A 1 191 ? 22.069 -22.830 -31.198 1.00 57.31 191 ILE A O 1
ATOM 1616 N N . ARG A 1 192 ? 24.224 -22.471 -30.669 1.00 63.94 192 ARG A N 1
ATOM 1617 C CA . ARG A 1 192 ? 24.222 -23.211 -29.407 1.00 63.94 192 ARG A CA 1
ATOM 1618 C C . ARG A 1 192 ? 23.493 -22.462 -28.296 1.00 63.94 192 ARG A C 1
ATOM 1620 O O . ARG A 1 192 ? 22.800 -23.098 -27.510 1.00 63.94 192 ARG A O 1
ATOM 1627 N N . ASP A 1 193 ? 23.659 -21.145 -28.250 1.00 65.44 193 ASP A N 1
ATOM 1628 C CA . ASP A 1 193 ? 23.137 -20.287 -27.185 1.00 65.44 193 ASP A CA 1
ATOM 1629 C C . ASP A 1 193 ? 21.750 -19.708 -27.528 1.00 65.44 193 ASP A C 1
ATOM 1631 O O . ASP A 1 193 ? 21.086 -19.123 -26.667 1.00 65.44 193 ASP A O 1
ATOM 1635 N N . ALA A 1 194 ? 21.286 -19.888 -28.771 1.00 69.25 194 ALA A N 1
ATOM 1636 C CA . ALA A 1 194 ? 19.961 -19.485 -29.216 1.00 69.25 194 ALA A CA 1
ATOM 1637 C C . ALA A 1 194 ? 18.869 -20.197 -28.411 1.00 69.25 194 ALA A C 1
ATOM 1639 O O . ALA A 1 194 ? 18.826 -21.425 -28.310 1.00 69.25 194 ALA A O 1
ATOM 1640 N N . LYS A 1 195 ? 17.936 -19.413 -27.875 1.00 79.31 195 LYS A N 1
ATOM 1641 C CA . LYS A 1 195 ? 16.826 -19.918 -27.064 1.00 79.31 195 LYS A CA 1
ATOM 1642 C C . LYS A 1 195 ? 15.585 -20.087 -27.918 1.00 79.31 195 LYS A C 1
ATOM 1644 O O . LYS A 1 195 ? 15.333 -19.283 -28.815 1.00 79.31 195 LYS A O 1
ATOM 1649 N N . SER A 1 196 ? 14.800 -21.127 -27.650 1.00 81.81 196 SER A N 1
ATOM 1650 C CA . SER A 1 196 ? 13.549 -21.342 -28.378 1.00 81.81 196 SER A CA 1
ATOM 1651 C C . SER A 1 196 ? 12.575 -20.194 -28.105 1.00 81.81 196 SER A C 1
ATOM 1653 O O . SER A 1 196 ? 12.420 -19.767 -26.961 1.00 81.81 196 SER A O 1
ATOM 1655 N N . TYR A 1 197 ? 11.881 -19.714 -29.139 1.00 80.44 197 TYR A N 1
ATOM 1656 C CA . TYR A 1 197 ? 10.800 -18.740 -28.982 1.00 80.44 197 TYR A CA 1
ATOM 1657 C C . TYR A 1 197 ? 9.730 -19.240 -28.003 1.00 80.44 197 TYR A C 1
ATOM 1659 O O . TYR A 1 197 ? 9.307 -18.480 -27.138 1.00 80.44 197 TYR A O 1
ATOM 1667 N N . ASP A 1 198 ? 9.360 -20.522 -28.070 1.00 77.75 198 ASP A N 1
ATOM 1668 C CA . ASP A 1 198 ? 8.359 -21.121 -27.179 1.00 77.75 198 ASP A CA 1
ATOM 1669 C C . ASP A 1 198 ? 8.867 -21.180 -25.718 1.00 77.75 198 ASP A C 1
ATOM 1671 O O . ASP A 1 198 ? 8.102 -20.986 -24.773 1.00 77.75 198 ASP A O 1
ATOM 1675 N N . GLU A 1 199 ? 10.173 -21.370 -25.503 1.00 77.00 199 GLU A N 1
ATOM 1676 C CA . GLU A 1 199 ? 10.808 -21.306 -24.176 1.00 77.00 199 GLU A CA 1
ATOM 1677 C C . GLU A 1 199 ? 10.856 -19.867 -23.637 1.00 77.00 199 GLU A C 1
ATOM 1679 O O . GLU A 1 199 ? 10.549 -19.616 -22.471 1.00 77.00 199 GLU A O 1
ATOM 1684 N N . ILE A 1 200 ? 11.188 -18.891 -24.486 1.00 73.56 200 ILE A N 1
ATOM 1685 C CA . ILE A 1 200 ? 11.209 -17.475 -24.103 1.00 73.56 200 ILE A CA 1
ATOM 1686 C C . ILE A 1 200 ? 9.795 -16.989 -23.796 1.00 73.56 200 ILE A C 1
ATOM 1688 O O . ILE A 1 200 ? 9.599 -16.328 -22.777 1.00 73.56 200 ILE A O 1
ATOM 1692 N N . ILE A 1 201 ? 8.807 -17.320 -24.631 1.00 71.44 201 ILE A N 1
ATOM 1693 C CA . ILE A 1 201 ? 7.405 -16.969 -24.402 1.00 71.44 201 ILE A CA 1
ATOM 1694 C C . ILE A 1 201 ? 6.884 -17.679 -23.166 1.00 71.44 201 ILE A C 1
ATOM 1696 O O . ILE A 1 201 ? 6.350 -16.994 -22.316 1.00 71.44 201 ILE A O 1
ATOM 1700 N N . SER A 1 202 ? 7.120 -18.976 -22.968 1.00 58.38 202 SER A N 1
ATOM 1701 C CA . SER A 1 202 ? 6.693 -19.650 -21.732 1.00 58.38 202 SER A CA 1
ATOM 1702 C C . SER A 1 202 ? 7.375 -19.088 -20.480 1.00 58.38 202 SER A C 1
ATOM 1704 O O . SER A 1 202 ? 6.732 -18.975 -19.445 1.00 58.38 202 SER A O 1
ATOM 1706 N N . THR A 1 203 ? 8.633 -18.644 -20.547 1.00 56.28 203 THR A N 1
ATOM 1707 C CA . THR A 1 203 ? 9.305 -17.943 -19.433 1.00 56.28 203 THR A CA 1
ATOM 1708 C C . THR A 1 203 ? 8.738 -16.533 -19.224 1.00 56.28 203 THR A C 1
ATOM 1710 O O . THR A 1 203 ? 8.565 -16.086 -18.093 1.00 56.28 203 THR A O 1
ATOM 1713 N N . THR A 1 204 ? 8.400 -15.830 -20.306 1.00 51.19 204 THR A N 1
ATOM 1714 C CA . THR A 1 204 ? 7.801 -14.486 -20.278 1.00 51.19 204 THR A CA 1
ATOM 1715 C C . THR A 1 204 ? 6.335 -14.531 -19.842 1.00 51.19 204 THR A C 1
ATOM 1717 O O . THR A 1 204 ? 5.895 -13.636 -19.134 1.00 51.19 204 THR A O 1
ATOM 1720 N N . GLU A 1 205 ? 5.601 -15.584 -20.192 1.00 43.34 205 GLU A N 1
ATOM 1721 C CA . GLU A 1 205 ? 4.238 -15.911 -19.766 1.00 43.34 205 GLU A CA 1
ATOM 1722 C C . GLU A 1 205 ? 4.224 -16.453 -18.335 1.00 43.34 205 GLU A C 1
ATOM 1724 O O . GLU A 1 205 ? 3.317 -16.135 -17.583 1.00 43.34 205 GLU A O 1
ATOM 1729 N N . ASN A 1 206 ? 5.257 -17.181 -17.902 1.00 39.75 206 ASN A N 1
ATOM 1730 C CA . ASN A 1 206 ? 5.451 -17.535 -16.493 1.00 39.75 206 ASN A CA 1
ATOM 1731 C C . ASN A 1 206 ? 5.832 -16.308 -15.641 1.00 39.75 206 ASN A C 1
ATOM 1733 O O . ASN A 1 206 ? 5.497 -16.267 -14.458 1.00 39.75 206 ASN A O 1
ATOM 1737 N N . ASN A 1 207 ? 6.476 -15.295 -16.237 1.00 39.59 207 ASN A N 1
ATOM 1738 C CA . ASN A 1 207 ? 6.720 -13.980 -15.628 1.00 39.59 207 ASN A CA 1
ATOM 1739 C C . ASN A 1 207 ? 5.540 -13.000 -15.792 1.00 39.59 207 ASN A C 1
ATOM 1741 O O . ASN A 1 207 ? 5.432 -12.029 -15.037 1.00 39.59 207 ASN A O 1
ATOM 1745 N N . GLN A 1 208 ? 4.611 -13.250 -16.720 1.00 40.91 208 GLN A N 1
ATOM 1746 C CA . GLN A 1 208 ? 3.269 -12.681 -16.675 1.00 40.91 208 GLN A CA 1
ATOM 1747 C C . GLN A 1 208 ? 2.478 -13.482 -15.654 1.00 40.91 208 GLN A C 1
ATOM 1749 O O . GLN A 1 208 ? 1.771 -14.427 -15.980 1.00 40.91 208 GLN A O 1
ATOM 1754 N N . VAL A 1 209 ? 2.614 -13.091 -14.390 1.00 46.03 209 VAL A N 1
ATOM 1755 C CA . VAL A 1 209 ? 1.752 -13.540 -13.295 1.00 46.03 209 VAL A CA 1
ATOM 1756 C C . VAL A 1 209 ? 0.326 -13.687 -13.823 1.00 46.03 209 VAL A C 1
ATOM 1758 O O . VAL A 1 209 ? -0.309 -12.682 -14.153 1.00 46.03 209 VAL A O 1
ATOM 1761 N N . LYS A 1 210 ? -0.163 -14.931 -13.955 1.00 43.66 210 LYS A N 1
ATOM 1762 C CA . LYS A 1 210 ? -1.585 -15.185 -14.189 1.00 43.66 210 LYS A CA 1
ATOM 1763 C C . LYS A 1 210 ? -2.309 -14.443 -13.080 1.00 43.66 210 LYS A C 1
ATOM 1765 O O . LYS A 1 210 ? -2.207 -14.823 -11.916 1.00 43.66 210 LYS A O 1
ATOM 1770 N N . ARG A 1 211 ? -2.953 -13.332 -13.440 1.00 54.88 211 ARG A N 1
ATOM 1771 C CA . ARG A 1 211 ? -3.650 -12.471 -12.490 1.00 54.88 211 ARG A CA 1
ATOM 1772 C C . ARG A 1 211 ? -4.640 -13.359 -11.757 1.00 54.88 211 ARG A C 1
ATOM 1774 O O . ARG A 1 211 ? -5.418 -14.053 -12.410 1.00 54.88 211 ARG A O 1
ATOM 1781 N N . TYR A 1 212 ? -4.578 -13.386 -10.430 1.00 66.75 212 TYR A N 1
ATOM 1782 C CA . TYR A 1 212 ? -5.523 -14.189 -9.672 1.00 66.75 212 TYR A CA 1
ATOM 1783 C C . TYR A 1 212 ? -6.928 -13.639 -9.938 1.00 66.75 212 TYR A C 1
ATOM 1785 O O . TYR A 1 212 ? -7.269 -12.528 -9.517 1.00 66.75 212 TYR A O 1
ATOM 1793 N N . GLU A 1 213 ? -7.728 -14.377 -10.707 1.00 70.50 213 GLU A N 1
ATOM 1794 C CA . GLU A 1 213 ? -9.064 -13.936 -11.078 1.00 70.50 213 GLU A CA 1
ATOM 1795 C C . GLU A 1 213 ? -10.007 -14.130 -9.903 1.00 70.50 213 GLU A C 1
ATOM 1797 O O . GLU A 1 213 ? -10.490 -15.216 -9.587 1.00 70.50 213 GLU A O 1
ATOM 1802 N N . VAL A 1 214 ? -10.283 -13.018 -9.239 1.00 75.69 214 VAL A N 1
ATOM 1803 C CA . VAL A 1 214 ? -11.317 -12.968 -8.225 1.00 75.69 214 VAL A CA 1
ATOM 1804 C C . VAL A 1 214 ? -12.672 -12.982 -8.929 1.00 75.69 214 VAL A C 1
ATOM 1806 O O . VAL A 1 214 ? -12.939 -12.103 -9.751 1.00 75.69 214 VAL A O 1
ATOM 1809 N N . GLY A 1 215 ? -13.532 -13.947 -8.583 1.00 76.69 215 GLY A N 1
ATOM 1810 C CA . GLY A 1 215 ? -14.908 -14.030 -9.090 1.00 76.69 215 GLY A CA 1
ATOM 1811 C C . GLY A 1 215 ? -15.761 -12.779 -8.807 1.00 76.69 215 GLY A C 1
ATOM 1812 O O . GLY A 1 215 ? -15.274 -11.739 -8.357 1.00 76.69 215 GLY A O 1
ATOM 1813 N N . SER A 1 216 ? -17.069 -12.861 -9.060 1.00 83.75 216 SER A N 1
ATOM 1814 C CA . SER A 1 216 ? -17.980 -11.724 -8.865 1.00 83.75 216 SER A CA 1
ATOM 1815 C C . SER A 1 216 ? -17.915 -11.164 -7.438 1.00 83.75 216 SER A C 1
ATOM 1817 O O . SER A 1 216 ? -17.861 -11.913 -6.460 1.00 83.75 216 SER A O 1
ATOM 1819 N N . ILE A 1 217 ? -17.928 -9.833 -7.342 1.00 90.00 217 ILE A N 1
ATOM 1820 C CA . ILE A 1 217 ? -17.934 -9.084 -6.084 1.00 90.00 217 ILE A CA 1
ATOM 1821 C C . ILE A 1 217 ? -19.207 -8.249 -6.044 1.00 90.00 217 ILE A C 1
ATOM 1823 O O . ILE A 1 217 ? -19.451 -7.450 -6.948 1.00 90.00 217 ILE A O 1
ATOM 1827 N N . GLU A 1 218 ? -19.975 -8.399 -4.976 1.00 88.25 218 GLU A N 1
ATOM 1828 C CA . GLU A 1 218 ? -21.194 -7.646 -4.712 1.00 88.25 218 GLU A CA 1
ATOM 1829 C C . GLU A 1 218 ? -20.933 -6.631 -3.605 1.00 88.25 218 GLU A C 1
ATOM 1831 O O . GLU A 1 218 ? -20.687 -6.988 -2.458 1.00 88.25 218 GLU A O 1
ATOM 1836 N N . VAL A 1 219 ? -20.961 -5.340 -3.926 1.00 87.19 219 VAL A N 1
ATOM 1837 C CA . VAL A 1 219 ? -20.759 -4.292 -2.919 1.00 87.19 219 VAL A CA 1
ATOM 1838 C C . VAL A 1 219 ? -22.119 -3.782 -2.442 1.00 87.19 219 VAL A C 1
ATOM 1840 O O . VAL A 1 219 ? -22.887 -3.282 -3.270 1.00 87.19 219 VAL A O 1
ATOM 1843 N N . PRO A 1 220 ? -22.447 -3.883 -1.138 1.00 85.56 220 PRO A N 1
ATOM 1844 C CA . PRO A 1 220 ? -23.713 -3.377 -0.623 1.00 85.56 220 PRO A CA 1
ATOM 1845 C C . PRO A 1 220 ? -23.878 -1.877 -0.876 1.00 85.56 220 PRO A C 1
ATOM 1847 O O . PRO A 1 220 ? -22.928 -1.103 -0.775 1.00 85.56 220 PRO A O 1
ATOM 1850 N N . LYS A 1 221 ? -25.115 -1.438 -1.140 1.00 78.38 221 LYS A N 1
ATOM 1851 C CA . LYS A 1 221 ? -25.425 -0.015 -1.387 1.00 78.38 221 LYS A CA 1
ATOM 1852 C C . LYS A 1 221 ? -25.060 0.903 -0.221 1.00 78.38 221 LYS A C 1
ATOM 1854 O O . LYS A 1 221 ? -24.850 2.093 -0.429 1.00 78.38 221 LYS A O 1
ATOM 1859 N N . ASP A 1 222 ? -25.040 0.365 0.994 1.00 84.31 222 ASP A N 1
ATOM 1860 C CA . ASP A 1 222 ? -24.740 1.120 2.207 1.00 84.31 222 ASP A CA 1
ATOM 1861 C C . ASP A 1 222 ? -23.277 0.943 2.667 1.00 84.31 222 ASP A C 1
ATOM 1863 O O . ASP A 1 222 ? -22.929 1.313 3.784 1.00 84.31 222 ASP A O 1
ATOM 1867 N N . ASP A 1 223 ? -22.397 0.421 1.809 1.00 96.31 223 ASP A N 1
ATOM 1868 C CA . ASP A 1 223 ? -20.961 0.288 2.075 1.00 96.31 223 ASP A CA 1
ATOM 1869 C C . ASP A 1 223 ? -20.299 1.655 2.332 1.00 96.31 223 ASP A C 1
ATOM 1871 O O . ASP A 1 223 ? -20.331 2.549 1.479 1.00 96.31 223 ASP A O 1
ATOM 1875 N N . PHE A 1 224 ? -19.667 1.820 3.501 1.00 98.19 224 PHE A N 1
ATOM 1876 C CA . PHE A 1 224 ? -19.002 3.075 3.877 1.00 98.19 224 PHE A CA 1
ATOM 1877 C C . PHE A 1 224 ? -17.920 3.492 2.874 1.00 98.19 224 PHE A C 1
ATOM 1879 O O . PHE A 1 224 ? -17.886 4.655 2.478 1.00 98.19 224 PHE A O 1
ATOM 1886 N N . ILE A 1 225 ? -17.045 2.573 2.455 1.00 98.06 225 ILE A N 1
ATOM 1887 C CA . ILE A 1 225 ? -15.919 2.863 1.552 1.00 98.06 225 ILE A CA 1
ATOM 1888 C C . ILE A 1 225 ? -16.418 3.374 0.201 1.00 98.06 225 ILE A C 1
ATOM 1890 O O . ILE A 1 225 ? -15.920 4.382 -0.301 1.00 98.06 225 ILE A O 1
ATOM 1894 N N . THR A 1 226 ? -17.424 2.716 -0.373 1.00 96.44 226 THR A N 1
ATOM 1895 C CA . THR A 1 226 ? -18.041 3.139 -1.637 1.00 96.44 226 THR A CA 1
ATOM 1896 C C . THR A 1 226 ? -18.688 4.510 -1.494 1.00 96.44 226 THR A C 1
ATOM 1898 O O . THR A 1 226 ? -18.413 5.398 -2.298 1.00 96.44 226 THR A O 1
ATOM 1901 N N . TYR A 1 227 ? -19.451 4.734 -0.420 1.00 97.12 227 TYR A N 1
ATOM 1902 C CA . TYR A 1 227 ? -20.070 6.033 -0.155 1.00 97.12 227 TYR A CA 1
ATOM 1903 C C . TYR A 1 227 ? -19.029 7.149 0.068 1.00 97.12 227 TYR A C 1
ATOM 1905 O O . TYR A 1 227 ? -19.180 8.255 -0.452 1.00 97.12 227 TYR A O 1
ATOM 1913 N N . TYR A 1 228 ? -17.931 6.861 0.777 1.00 97.94 228 TYR A N 1
ATOM 1914 C CA . TYR A 1 228 ? -16.800 7.779 0.942 1.00 97.94 228 TYR A CA 1
ATOM 1915 C C . TYR A 1 228 ? -16.176 8.140 -0.407 1.00 97.94 228 TYR A C 1
ATOM 1917 O O . TYR A 1 228 ? -15.928 9.314 -0.678 1.00 97.94 228 TYR A O 1
ATOM 1925 N N . CYS A 1 229 ? -15.917 7.149 -1.260 1.00 96.06 229 CYS A N 1
ATOM 1926 C CA . CYS A 1 229 ? -15.297 7.392 -2.556 1.00 96.06 229 CYS A CA 1
ATOM 1927 C C . CYS A 1 229 ? -16.226 8.204 -3.458 1.00 96.06 229 CYS A C 1
ATOM 1929 O O . CYS A 1 229 ? -15.830 9.255 -3.955 1.00 96.06 229 CYS A O 1
ATOM 1931 N N . ASP A 1 230 ? -17.459 7.745 -3.643 1.00 93.75 230 ASP A N 1
ATOM 1932 C CA . ASP A 1 230 ? -18.295 8.188 -4.754 1.00 93.75 230 ASP A CA 1
ATOM 1933 C C . ASP A 1 230 ? -19.076 9.474 -4.432 1.00 93.75 230 ASP A C 1
ATOM 1935 O O . ASP A 1 230 ? -19.237 10.321 -5.315 1.00 93.75 230 ASP A O 1
ATOM 1939 N N . GLU A 1 231 ? -19.488 9.670 -3.172 1.00 94.56 231 GLU A N 1
ATOM 1940 C CA . GLU A 1 231 ? -20.314 10.814 -2.750 1.00 94.56 231 GLU A CA 1
ATOM 1941 C C . GLU A 1 231 ? -19.534 11.907 -2.008 1.00 94.56 231 GLU A C 1
ATOM 1943 O O . GLU A 1 231 ? -19.952 13.067 -2.002 1.00 94.56 231 GLU A O 1
ATOM 1948 N N . TYR A 1 232 ? -18.393 11.572 -1.400 1.00 95.69 232 TYR A N 1
ATOM 1949 C CA . TYR A 1 232 ? -17.560 12.533 -0.670 1.00 95.69 232 TYR A CA 1
ATOM 1950 C C . TYR A 1 232 ? -16.293 12.888 -1.449 1.00 95.69 232 TYR A C 1
ATOM 1952 O O . TYR A 1 232 ? -16.150 14.007 -1.942 1.00 95.69 232 TYR A O 1
ATOM 1960 N N . ALA A 1 233 ? -15.371 11.941 -1.608 1.00 95.75 233 ALA A N 1
ATOM 1961 C CA . ALA A 1 233 ? -14.033 12.247 -2.089 1.00 95.75 233 ALA A CA 1
ATOM 1962 C C . ALA A 1 233 ? -13.994 12.573 -3.591 1.00 95.75 233 ALA A C 1
ATOM 1964 O O . ALA A 1 233 ? -13.528 13.646 -3.972 1.00 95.75 233 ALA A O 1
ATOM 1965 N N . CYS A 1 234 ? -14.537 11.712 -4.456 1.00 93.38 234 CYS A N 1
ATOM 1966 C CA . CYS A 1 234 ? -14.516 11.902 -5.913 1.00 93.38 234 CYS A CA 1
ATOM 1967 C C . CYS A 1 234 ? -15.446 13.023 -6.411 1.00 93.38 234 CYS A C 1
ATOM 1969 O O . CYS A 1 234 ? -15.395 13.381 -7.589 1.00 93.38 234 CYS A O 1
ATOM 1971 N N . LYS A 1 235 ? -16.285 13.601 -5.540 1.00 93.06 235 LYS A N 1
ATOM 1972 C CA . LYS A 1 235 ? -17.013 14.856 -5.813 1.00 93.06 235 LYS A CA 1
ATOM 1973 C C . LYS A 1 235 ? -16.165 16.092 -5.501 1.00 93.06 235 LYS A C 1
ATOM 1975 O O . LYS A 1 235 ? -16.335 17.128 -6.136 1.00 93.06 235 LYS A O 1
ATOM 1980 N N . SER A 1 236 ? -15.240 15.973 -4.551 1.00 92.31 236 SER A N 1
ATOM 1981 C CA . SER A 1 236 ? -14.410 17.073 -4.047 1.00 92.31 236 SER A CA 1
ATOM 1982 C C . SER A 1 236 ? -12.981 17.078 -4.577 1.00 92.31 236 SER A C 1
ATOM 1984 O O . SER A 1 236 ? -12.229 18.011 -4.301 1.00 92.31 236 SER A O 1
ATOM 1986 N N . THR A 1 237 ? -12.562 16.067 -5.334 1.00 93.25 237 THR A N 1
ATOM 1987 C CA . THR A 1 237 ? -11.248 16.054 -5.976 1.00 93.25 237 THR A CA 1
ATOM 1988 C C . THR A 1 237 ? -11.239 15.219 -7.248 1.00 93.25 237 THR A C 1
ATOM 1990 O O . THR A 1 237 ? -11.957 14.233 -7.367 1.00 93.25 237 THR A O 1
ATOM 1993 N N . ASP A 1 238 ? -10.377 15.615 -8.182 1.00 92.94 238 ASP A N 1
ATOM 1994 C CA . ASP A 1 238 ? -10.046 14.871 -9.394 1.00 92.94 238 ASP A CA 1
ATOM 1995 C C . ASP A 1 238 ? -8.836 13.938 -9.182 1.00 92.94 238 ASP A C 1
ATOM 1997 O O . ASP A 1 238 ? -8.109 13.598 -10.116 1.00 92.94 238 ASP A O 1
ATOM 2001 N N . ALA A 1 239 ? -8.572 13.567 -7.926 1.00 93.50 239 ALA A N 1
ATOM 2002 C CA . ALA A 1 239 ? -7.607 12.537 -7.581 1.00 93.50 239 ALA A CA 1
ATOM 2003 C C . ALA A 1 239 ? -8.112 11.152 -8.035 1.00 93.50 239 ALA A C 1
ATOM 2005 O O . ALA A 1 239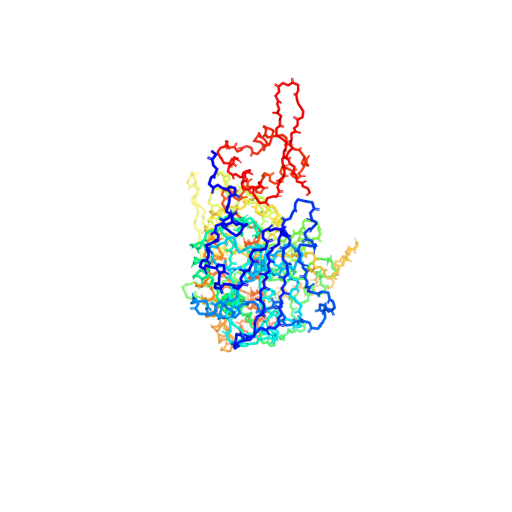 ? -9.310 10.885 -7.923 1.00 93.50 239 ALA A O 1
ATOM 2006 N N . PRO A 1 240 ? -7.215 10.238 -8.440 1.00 94.62 240 PRO A N 1
ATOM 2007 C CA . PRO A 1 240 ? -7.577 8.859 -8.758 1.00 94.62 240 PRO A CA 1
ATOM 2008 C C . PRO A 1 240 ? -8.377 8.185 -7.636 1.00 94.62 240 PRO A C 1
ATOM 2010 O O . PRO A 1 240 ? -7.971 8.220 -6.469 1.00 94.62 240 PRO A O 1
ATOM 2013 N N . ARG A 1 241 ? -9.483 7.516 -7.988 1.00 94.62 241 ARG A N 1
ATOM 2014 C CA . ARG A 1 241 ? -10.377 6.843 -7.024 1.00 94.62 241 ARG A CA 1
ATOM 2015 C C . ARG A 1 241 ? -9.642 5.838 -6.129 1.00 94.62 241 ARG A C 1
ATOM 2017 O O . ARG A 1 241 ? -9.934 5.762 -4.941 1.00 94.62 241 ARG A O 1
ATOM 2024 N N . LYS A 1 242 ? -8.634 5.139 -6.663 1.00 94.31 242 LYS A N 1
ATOM 2025 C CA . LYS A 1 242 ? -7.807 4.169 -5.919 1.00 94.31 242 LYS A CA 1
ATOM 2026 C C . LYS A 1 242 ? -7.073 4.765 -4.712 1.00 94.31 242 LYS A C 1
ATOM 2028 O O . LYS A 1 242 ? -6.853 4.074 -3.724 1.00 94.31 242 LYS A O 1
ATOM 2033 N N . TYR A 1 243 ? -6.740 6.059 -4.741 1.00 96.19 243 TYR A N 1
ATOM 2034 C CA . TYR A 1 243 ? -6.234 6.734 -3.543 1.00 96.19 243 TYR A CA 1
ATOM 2035 C C . TYR A 1 243 ? -7.315 6.866 -2.475 1.00 96.19 243 TYR A C 1
ATOM 2037 O O . TYR A 1 243 ? -7.036 6.646 -1.301 1.00 96.19 243 TYR A O 1
ATOM 2045 N N . GLN A 1 244 ? -8.541 7.210 -2.876 1.00 96.56 244 GLN A N 1
ATOM 2046 C CA . GLN A 1 244 ? -9.647 7.431 -1.945 1.00 96.56 244 GLN A CA 1
ATOM 2047 C C . GLN A 1 244 ? -10.099 6.142 -1.270 1.00 96.56 244 GLN A C 1
ATOM 2049 O O . GLN A 1 244 ? -10.435 6.172 -0.093 1.00 96.56 244 GLN A O 1
ATOM 2054 N N . GLU A 1 245 ? -10.037 5.011 -1.970 1.00 97.44 245 GLU A N 1
ATOM 2055 C CA . GLU A 1 245 ? -10.339 3.705 -1.384 1.00 97.44 245 GLU A CA 1
ATOM 2056 C C . GLU A 1 245 ? -9.403 3.377 -0.209 1.00 97.44 245 GLU A C 1
ATOM 2058 O O . GLU A 1 245 ? -9.870 3.073 0.888 1.00 97.44 245 GLU A O 1
ATOM 2063 N N . LEU A 1 246 ? -8.088 3.552 -0.384 1.00 98.06 246 LEU A N 1
ATOM 2064 C CA . LEU A 1 246 ? -7.116 3.362 0.701 1.00 98.06 246 LEU A CA 1
ATOM 2065 C C . LEU A 1 246 ? -7.257 4.396 1.822 1.00 98.06 246 LEU A C 1
ATOM 2067 O O . LEU A 1 246 ? -7.027 4.077 2.987 1.00 98.06 246 LEU A O 1
ATOM 2071 N N . MET A 1 247 ? -7.653 5.628 1.495 1.00 98.44 247 MET A N 1
ATOM 2072 C CA . MET A 1 247 ? -7.967 6.640 2.505 1.00 98.44 247 MET A CA 1
ATOM 2073 C C . MET A 1 247 ? -9.196 6.257 3.331 1.00 98.44 247 MET A C 1
ATOM 2075 O O . MET A 1 247 ? -9.155 6.378 4.552 1.00 98.44 247 MET A O 1
ATOM 2079 N N . ALA A 1 248 ? -10.257 5.746 2.705 1.00 98.56 248 ALA A N 1
ATOM 2080 C CA . ALA A 1 248 ? -11.444 5.265 3.406 1.00 98.56 248 ALA A CA 1
ATOM 2081 C C . ALA A 1 248 ? -11.103 4.108 4.358 1.00 98.56 248 ALA A C 1
ATOM 2083 O O . ALA A 1 248 ? -11.504 4.129 5.521 1.00 98.56 248 ALA A O 1
ATOM 2084 N N . LEU A 1 249 ? -10.306 3.144 3.883 1.00 98.75 249 LEU A N 1
ATOM 2085 C CA . LEU A 1 249 ? -9.800 2.025 4.682 1.00 98.75 249 LEU A CA 1
ATOM 2086 C C . LEU A 1 249 ? -8.975 2.514 5.885 1.00 98.75 249 LEU A C 1
ATOM 2088 O O . LEU A 1 249 ? -9.190 2.058 7.007 1.00 98.75 249 LEU A O 1
ATOM 2092 N N . ALA A 1 250 ? -8.085 3.492 5.684 1.00 98.56 250 ALA A N 1
ATOM 2093 C CA . ALA A 1 250 ? -7.306 4.086 6.769 1.00 98.56 250 ALA A CA 1
ATOM 2094 C C . ALA A 1 250 ? -8.188 4.804 7.800 1.00 98.56 250 ALA A C 1
ATOM 2096 O O . ALA A 1 250 ? -7.942 4.682 8.998 1.00 98.56 250 ALA A O 1
ATOM 2097 N N . VAL A 1 251 ? -9.238 5.509 7.364 1.00 98.81 251 VAL A N 1
ATOM 2098 C CA . VAL A 1 251 ? -10.189 6.161 8.277 1.00 98.81 251 VAL A CA 1
ATOM 2099 C C . VAL A 1 251 ? -10.918 5.129 9.144 1.00 98.81 251 VAL A C 1
ATOM 2101 O O . VAL A 1 251 ? -10.973 5.310 10.360 1.00 98.81 251 VAL A O 1
ATOM 2104 N N . ILE A 1 252 ? -11.410 4.030 8.557 1.00 98.75 252 ILE A N 1
ATOM 2105 C CA . ILE A 1 252 ? -12.027 2.925 9.315 1.00 98.75 252 ILE A CA 1
ATOM 2106 C C . ILE A 1 252 ? -11.027 2.358 10.325 1.00 98.75 252 ILE A C 1
ATOM 2108 O O . ILE A 1 252 ? -11.344 2.253 11.508 1.00 98.75 252 ILE A O 1
ATOM 2112 N N . SER A 1 253 ? -9.811 2.035 9.876 1.00 98.62 253 SER A N 1
ATOM 2113 C CA . SER A 1 253 ? -8.772 1.454 10.728 1.00 98.62 253 SER A CA 1
ATOM 2114 C C . SER A 1 253 ? -8.498 2.305 11.970 1.00 98.62 253 SER A C 1
ATOM 2116 O O . SER A 1 253 ? -8.448 1.776 13.079 1.00 98.62 253 SER A O 1
ATOM 2118 N N . VAL A 1 254 ? -8.349 3.622 11.803 1.00 98.38 254 VAL A N 1
ATOM 2119 C CA . VAL A 1 254 ? -8.096 4.547 12.917 1.00 98.38 254 VAL A CA 1
ATOM 2120 C C . VAL A 1 254 ? -9.256 4.559 13.903 1.00 98.38 254 VAL A C 1
ATOM 2122 O O . VAL A 1 254 ? -9.034 4.490 15.109 1.00 98.38 254 VAL A O 1
ATOM 2125 N N . VAL A 1 255 ? -10.489 4.601 13.397 1.00 98.00 255 VAL A N 1
ATOM 2126 C CA . VAL A 1 255 ? -11.702 4.639 14.222 1.00 98.00 255 VAL A CA 1
ATOM 2127 C C . VAL A 1 255 ? -11.906 3.343 15.014 1.00 98.00 255 VAL A C 1
ATOM 2129 O O . VAL A 1 255 ? -12.373 3.401 16.151 1.00 98.00 255 VAL A O 1
ATOM 2132 N N . LEU A 1 256 ? -11.494 2.193 14.470 1.00 96.75 256 LEU A N 1
ATOM 2133 C CA . LEU A 1 256 ? -11.518 0.912 15.188 1.00 96.75 256 LEU A CA 1
ATOM 2134 C C . LEU A 1 256 ? -10.598 0.886 16.405 1.00 96.75 256 LEU A C 1
ATOM 2136 O O . LEU A 1 256 ? -10.847 0.126 17.335 1.00 96.75 256 LEU A O 1
ATOM 2140 N N . ASN A 1 257 ? -9.538 1.697 16.412 1.00 95.62 257 ASN A N 1
ATOM 2141 C CA . ASN A 1 257 ? -8.734 1.984 17.596 1.00 95.62 257 ASN A CA 1
ATOM 2142 C C . ASN A 1 257 ? -8.275 0.730 18.383 1.00 95.62 257 ASN A C 1
ATOM 2144 O O . ASN A 1 257 ? -8.342 0.688 19.618 1.00 95.62 257 ASN A O 1
ATOM 2148 N N . ARG A 1 258 ? -7.821 -0.306 17.657 1.00 96.81 258 ARG A N 1
ATOM 2149 C CA . ARG A 1 258 ? -7.370 -1.608 18.196 1.00 96.81 258 ARG A CA 1
ATOM 2150 C C . ARG A 1 258 ? -8.460 -2.450 18.899 1.00 96.81 258 ARG A C 1
ATOM 2152 O O . ARG A 1 258 ? -8.125 -3.329 19.685 1.00 96.81 258 ARG A O 1
ATOM 2159 N N . LYS A 1 259 ? -9.751 -2.196 18.663 1.00 97.50 259 LYS A N 1
ATOM 2160 C CA . LYS A 1 259 ? -10.858 -2.945 19.300 1.00 97.50 259 LYS A CA 1
ATOM 2161 C C . LYS A 1 259 ? -11.228 -4.248 18.594 1.00 97.50 259 LYS A C 1
ATOM 2163 O O . LYS A 1 259 ? -11.757 -5.156 19.225 1.00 97.50 259 LYS A O 1
ATOM 2168 N N . VAL A 1 260 ? -10.958 -4.335 17.295 1.00 98.06 260 VAL A N 1
ATOM 2169 C CA . VAL A 1 260 ? -11.326 -5.477 16.452 1.00 98.06 260 VAL A CA 1
ATOM 2170 C C . VAL A 1 260 ? -10.071 -6.129 15.885 1.00 98.06 260 VAL A C 1
ATOM 2172 O O . VAL A 1 260 ? -9.156 -5.427 15.445 1.00 98.06 260 VAL A O 1
ATOM 2175 N N . TYR A 1 261 ? -10.020 -7.459 15.917 1.00 97.81 261 TYR A N 1
ATOM 2176 C CA . TYR A 1 261 ? -8.860 -8.234 15.482 1.00 97.81 261 TYR A CA 1
ATOM 2177 C C . TYR A 1 261 ? -9.238 -9.611 14.952 1.00 97.81 261 TYR A C 1
ATOM 2179 O O . TYR A 1 261 ? -10.262 -10.167 15.329 1.00 97.81 261 TYR A O 1
ATOM 2187 N N . LEU A 1 262 ? -8.370 -10.186 14.125 1.00 97.50 262 LEU A N 1
ATOM 2188 C CA . LEU A 1 262 ? -8.426 -11.589 13.726 1.00 97.50 262 LEU A CA 1
ATOM 2189 C C . LEU A 1 262 ? -7.363 -12.374 14.518 1.00 97.50 262 LEU A C 1
ATOM 2191 O O . LEU A 1 262 ? -6.210 -11.937 14.545 1.00 97.50 262 LEU A O 1
ATOM 2195 N N . PRO A 1 263 ? -7.682 -13.512 15.157 1.00 94.00 263 PRO A N 1
ATOM 2196 C CA . PRO A 1 263 ? -6.669 -14.349 15.795 1.00 94.00 263 PRO A CA 1
ATOM 2197 C C . PRO A 1 263 ? -5.719 -14.909 14.741 1.00 94.00 263 PRO A C 1
ATOM 2199 O O . PRO A 1 263 ? -6.167 -15.486 13.749 1.00 94.00 263 PRO A O 1
ATOM 2202 N N . TYR A 1 264 ? -4.411 -14.745 14.940 1.00 84.75 264 TYR A N 1
ATOM 2203 C CA . TYR A 1 264 ? -3.415 -15.147 13.951 1.00 84.75 264 TYR A CA 1
ATOM 2204 C C . TYR A 1 264 ? -2.174 -15.754 14.618 1.00 84.75 264 TYR A C 1
ATOM 2206 O O . TYR A 1 264 ? -1.148 -15.107 14.834 1.00 84.75 264 TYR A O 1
ATOM 2214 N N . SER A 1 265 ? -2.271 -17.050 14.932 1.00 79.50 265 SER A N 1
ATOM 2215 C CA . SER A 1 265 ? -1.251 -17.793 15.682 1.00 79.50 265 SER A CA 1
ATOM 2216 C C . SER A 1 265 ? -1.038 -17.200 17.087 1.00 79.50 265 SER A C 1
ATOM 2218 O O . SER A 1 265 ? -1.992 -17.088 17.852 1.00 79.50 265 SER A O 1
ATOM 2220 N N . VAL A 1 266 ? 0.201 -16.852 17.448 1.00 76.56 266 VAL A N 1
ATOM 2221 C CA . VAL A 1 266 ? 0.590 -16.358 18.781 1.00 76.56 266 VAL A CA 1
ATOM 2222 C C . VAL A 1 266 ? 0.134 -14.913 19.028 1.00 76.56 266 VAL A C 1
ATOM 2224 O O . VAL A 1 266 ? -0.015 -14.512 20.179 1.00 76.56 266 VAL A O 1
ATOM 2227 N N . ASN A 1 267 ? -0.107 -14.136 17.967 1.00 82.94 267 ASN A N 1
ATOM 2228 C CA . ASN A 1 267 ? -0.507 -12.733 18.054 1.00 82.94 267 ASN A CA 1
ATOM 2229 C C . ASN A 1 267 ? -1.873 -12.498 17.396 1.00 82.94 267 ASN A C 1
ATOM 2231 O O . ASN A 1 267 ? -2.345 -13.266 16.563 1.00 82.94 267 ASN A O 1
ATOM 2235 N N . ASN A 1 268 ? -2.507 -11.387 17.750 1.00 94.50 268 ASN A N 1
ATOM 2236 C CA . ASN A 1 268 ? -3.708 -10.923 17.068 1.00 94.50 268 ASN A CA 1
ATOM 2237 C C . ASN A 1 268 ? -3.321 -10.047 15.874 1.00 94.50 268 ASN A C 1
ATOM 2239 O O . ASN A 1 268 ? -2.488 -9.147 16.001 1.00 94.50 268 ASN A O 1
ATOM 2243 N N . LEU A 1 269 ? -3.965 -10.268 14.730 1.00 97.00 269 LEU A N 1
ATOM 2244 C CA . LEU A 1 269 ? -3.850 -9.402 13.567 1.00 97.00 269 LEU A CA 1
ATOM 2245 C C . LEU A 1 269 ? -4.851 -8.251 13.690 1.00 97.00 269 LEU A C 1
ATOM 2247 O O . LEU A 1 269 ? -6.066 -8.447 13.608 1.00 97.00 269 LEU A O 1
ATOM 2251 N N . TYR A 1 270 ? -4.331 -7.038 13.846 1.00 98.00 270 TYR A N 1
ATOM 2252 C CA . TYR A 1 270 ? -5.129 -5.816 13.849 1.00 98.00 270 TYR A CA 1
ATOM 2253 C C . TYR A 1 270 ? -5.047 -5.101 12.490 1.00 98.00 270 TYR A C 1
ATOM 2255 O O . TYR A 1 270 ? -4.001 -5.148 11.834 1.00 98.00 270 TYR A O 1
ATOM 2263 N N . PRO A 1 271 ? -6.106 -4.396 12.053 1.00 97.81 271 PRO A N 1
ATOM 2264 C CA . PRO A 1 271 ? -6.174 -3.826 10.710 1.00 97.81 271 PRO A CA 1
ATOM 2265 C C . PRO A 1 271 ? -5.440 -2.478 10.552 1.00 97.81 271 PRO A C 1
ATOM 2267 O O . PRO A 1 271 ? -5.874 -1.639 9.765 1.00 97.81 271 PRO A O 1
ATOM 2270 N N . ASN A 1 272 ? -4.319 -2.255 11.256 1.00 98.38 272 ASN A N 1
ATOM 2271 C CA . ASN A 1 272 ? -3.526 -1.031 11.101 1.00 98.38 272 ASN A CA 1
ATOM 2272 C C . ASN A 1 272 ? -2.849 -0.960 9.724 1.00 98.38 272 ASN A C 1
ATOM 2274 O O . ASN A 1 272 ? -2.309 -1.955 9.233 1.00 98.38 272 ASN A O 1
ATOM 2278 N N . LEU A 1 273 ? -2.827 0.233 9.126 1.00 98.50 273 LEU A N 1
ATOM 2279 C CA . LEU A 1 273 ? -2.350 0.444 7.760 1.00 98.50 273 LEU A CA 1
ATOM 2280 C C . LEU A 1 273 ? -1.218 1.466 7.698 1.00 98.50 273 LEU A C 1
ATOM 2282 O O . LEU A 1 273 ? -1.328 2.555 8.266 1.00 98.50 273 LEU A O 1
ATOM 2286 N N . PHE A 1 274 ? -0.168 1.140 6.942 1.00 98.25 274 PHE A N 1
ATOM 2287 C CA . PHE A 1 274 ? 0.901 2.051 6.535 1.00 98.25 274 PHE A CA 1
ATOM 2288 C C . PHE A 1 274 ? 0.816 2.251 5.013 1.00 98.25 274 PHE A C 1
ATOM 2290 O O . PHE A 1 274 ? 1.107 1.339 4.249 1.00 98.25 274 PHE A O 1
ATOM 2297 N N . VAL A 1 275 ? 0.402 3.430 4.549 1.00 98.00 275 VAL A N 1
ATOM 2298 C CA . VAL A 1 275 ? 0.023 3.691 3.149 1.00 98.00 275 VAL A CA 1
ATOM 2299 C C . VAL A 1 275 ? 0.842 4.827 2.554 1.00 98.00 275 VAL A C 1
ATOM 2301 O O . VAL A 1 275 ? 0.880 5.917 3.123 1.00 98.00 275 VAL A O 1
ATOM 2304 N N . VAL A 1 276 ? 1.429 4.617 1.372 1.00 96.81 276 VAL A N 1
ATOM 2305 C CA . VAL A 1 276 ? 2.163 5.638 0.609 1.00 96.81 276 VAL A CA 1
ATOM 2306 C C . VAL A 1 276 ? 1.479 5.883 -0.735 1.00 96.81 276 VAL A C 1
ATOM 2308 O O . VAL A 1 276 ? 1.467 5.023 -1.616 1.00 96.81 276 VAL A O 1
ATOM 2311 N N . LEU A 1 277 ? 0.960 7.098 -0.928 1.00 96.81 277 LEU A N 1
ATOM 2312 C CA . LEU A 1 277 ? 0.466 7.566 -2.222 1.00 96.81 277 LEU A CA 1
ATOM 2313 C C . LEU A 1 277 ? 1.639 8.054 -3.086 1.00 96.81 277 LEU A C 1
ATOM 2315 O O . LEU A 1 277 ? 2.325 9.010 -2.708 1.00 96.81 277 LEU A O 1
ATOM 2319 N N . ILE A 1 278 ? 1.845 7.468 -4.267 1.00 93.44 278 ILE A N 1
ATOM 2320 C CA . ILE A 1 278 ? 2.912 7.857 -5.201 1.00 93.44 278 ILE A CA 1
ATOM 2321 C C . ILE A 1 278 ? 2.327 8.348 -6.517 1.00 93.44 278 ILE A C 1
ATOM 2323 O O . ILE A 1 278 ? 1.603 7.651 -7.210 1.00 93.44 278 ILE A O 1
ATOM 2327 N N . GLY A 1 279 ? 2.731 9.541 -6.940 1.00 90.69 279 GLY A N 1
ATOM 2328 C CA . GLY A 1 279 ? 2.357 10.059 -8.252 1.00 90.69 279 GLY A CA 1
ATOM 2329 C C . GLY A 1 279 ? 2.985 11.412 -8.533 1.00 90.69 279 GLY A C 1
ATOM 2330 O O . GLY A 1 279 ? 3.606 12.019 -7.654 1.00 90.69 279 GLY A O 1
ATOM 2331 N N . LYS A 1 280 ? 2.810 11.930 -9.750 1.00 85.69 280 LYS A N 1
ATOM 2332 C CA . LYS A 1 280 ? 3.359 13.241 -10.131 1.00 85.69 280 LYS A CA 1
ATOM 2333 C C . LYS A 1 280 ? 2.835 14.348 -9.203 1.00 85.69 280 LYS A C 1
ATOM 2335 O O . LYS A 1 280 ? 1.645 14.394 -8.867 1.00 85.69 280 LYS A O 1
ATOM 2340 N N . SER A 1 281 ? 3.738 15.207 -8.726 1.00 83.25 281 SER A N 1
ATOM 2341 C CA . SER A 1 281 ? 3.393 16.333 -7.848 1.00 83.25 281 SER A CA 1
ATOM 2342 C C . SER A 1 281 ? 2.389 17.262 -8.516 1.00 83.25 281 SER A C 1
ATOM 2344 O O . SER A 1 281 ? 2.380 17.391 -9.740 1.00 83.25 281 SER A O 1
ATOM 2346 N N . THR A 1 282 ? 1.525 17.869 -7.702 1.00 79.88 282 THR A N 1
ATOM 2347 C CA . THR A 1 282 ? 0.436 18.771 -8.113 1.00 79.88 282 THR A CA 1
ATOM 2348 C C . THR A 1 282 ? -0.688 18.102 -8.912 1.00 79.88 282 THR A C 1
ATOM 2350 O O . THR A 1 282 ? -1.854 18.291 -8.574 1.00 79.88 282 THR A O 1
ATOM 2353 N N . ILE A 1 283 ? -0.376 17.280 -9.916 1.00 84.69 283 ILE A N 1
ATOM 2354 C CA . ILE A 1 283 ? -1.345 16.717 -10.871 1.00 84.69 283 ILE A CA 1
ATOM 2355 C C . ILE A 1 283 ? -2.236 15.649 -10.225 1.00 84.69 283 ILE A C 1
ATOM 2357 O O . ILE A 1 283 ? -3.447 15.666 -10.431 1.00 84.69 283 ILE A O 1
ATOM 2361 N N . MET A 1 284 ? -1.649 14.765 -9.411 1.00 90.25 284 MET A N 1
ATOM 2362 C CA . MET A 1 284 ? -2.347 13.608 -8.827 1.00 90.25 284 MET A CA 1
ATOM 2363 C C . MET A 1 284 ? -3.083 13.902 -7.511 1.00 90.25 284 MET A C 1
ATOM 2365 O O . MET A 1 284 ? -3.569 12.978 -6.872 1.00 90.25 284 MET A O 1
ATOM 2369 N N . ARG A 1 285 ? -3.113 15.166 -7.057 1.00 92.12 285 ARG A N 1
ATOM 2370 C CA . ARG A 1 285 ? -3.857 15.626 -5.860 1.00 92.12 285 ARG A CA 1
ATOM 2371 C C . ARG A 1 285 ? -3.688 14.765 -4.591 1.00 92.12 285 ARG A C 1
ATOM 2373 O O . ARG A 1 285 ? -4.580 14.691 -3.749 1.00 92.12 285 ARG A O 1
ATOM 2380 N N . LYS A 1 286 ? -2.515 14.151 -4.409 1.00 94.38 286 LYS A N 1
ATOM 2381 C CA . LYS A 1 286 ? -2.226 13.252 -3.275 1.00 94.38 286 LYS A CA 1
ATOM 2382 C C . LYS A 1 286 ? -2.509 13.912 -1.923 1.00 94.38 286 LYS A C 1
ATOM 2384 O O . LYS A 1 286 ? -3.235 13.363 -1.108 1.00 94.38 286 LYS A O 1
ATOM 2389 N N . SER A 1 287 ? -2.011 15.136 -1.726 1.00 93.81 287 SER A N 1
ATOM 2390 C CA . SER A 1 287 ? -2.216 15.901 -0.490 1.00 93.81 287 SER A CA 1
ATOM 2391 C C . SER A 1 287 ? -3.691 16.224 -0.233 1.00 93.81 287 SER A C 1
ATOM 2393 O O . SER A 1 287 ? -4.108 16.256 0.917 1.00 93.81 287 SER A O 1
ATOM 2395 N N . VAL A 1 288 ? -4.499 16.410 -1.286 1.00 94.25 288 VAL A N 1
ATOM 2396 C CA . VAL A 1 288 ? -5.954 16.600 -1.145 1.00 94.25 288 VAL A CA 1
ATOM 2397 C C . VAL A 1 288 ? -6.605 15.321 -0.622 1.00 94.25 288 VAL A C 1
ATOM 2399 O O . VAL A 1 288 ? -7.416 15.392 0.291 1.00 94.25 288 VAL A O 1
ATOM 2402 N N . SER A 1 289 ? -6.187 14.156 -1.127 1.00 96.19 289 SER A N 1
ATOM 2403 C CA . SER A 1 289 ? -6.666 12.845 -0.656 1.00 96.19 289 SER A CA 1
ATOM 2404 C C . SER A 1 289 ? -6.357 12.635 0.832 1.00 96.19 289 SER A C 1
ATOM 2406 O O . SER A 1 289 ? -7.251 12.312 1.610 1.00 96.19 289 SER A O 1
ATOM 2408 N N . LEU A 1 290 ? -5.119 12.928 1.254 1.00 97.50 290 LEU A N 1
ATOM 2409 C CA . LEU A 1 290 ? -4.728 12.881 2.671 1.00 97.50 290 LEU A CA 1
ATOM 2410 C C . LEU A 1 290 ? -5.571 13.836 3.532 1.00 97.50 290 LEU A C 1
ATOM 2412 O O . LEU A 1 290 ? -5.988 13.476 4.631 1.00 97.50 290 LEU A O 1
ATOM 2416 N N . ASN A 1 291 ? -5.846 15.047 3.039 1.00 96.62 291 ASN A N 1
ATOM 2417 C CA . ASN A 1 291 ? -6.628 16.044 3.772 1.00 96.62 291 ASN A CA 1
ATOM 2418 C C . ASN A 1 291 ? -8.108 15.660 3.902 1.00 96.62 291 ASN A C 1
ATOM 2420 O O . ASN A 1 291 ? -8.705 15.918 4.943 1.00 96.62 291 ASN A O 1
ATOM 2424 N N . LEU A 1 292 ? -8.701 15.018 2.892 1.00 97.38 292 LEU A N 1
ATOM 2425 C CA . LEU A 1 292 ? -10.081 14.530 2.968 1.00 97.38 292 LEU A CA 1
ATOM 2426 C C . LEU A 1 292 ? -10.245 13.476 4.070 1.00 97.38 292 LEU A C 1
ATOM 2428 O O . LEU A 1 292 ? -11.212 13.545 4.831 1.00 97.38 292 LEU A O 1
ATOM 2432 N N . ALA A 1 293 ? -9.287 12.549 4.192 1.00 98.19 293 ALA A N 1
ATOM 2433 C CA . ALA A 1 293 ? -9.219 11.592 5.298 1.00 98.19 293 ALA A CA 1
ATOM 2434 C C . ALA A 1 293 ? -8.984 12.289 6.644 1.00 98.19 293 ALA A C 1
ATOM 2436 O O . ALA A 1 293 ? -9.730 12.063 7.596 1.00 98.19 293 ALA A O 1
ATOM 2437 N N . ARG A 1 294 ? -7.992 13.192 6.706 1.00 98.12 294 ARG A N 1
ATOM 2438 C CA . ARG A 1 294 ? -7.656 13.971 7.908 1.00 98.12 294 ARG A CA 1
ATOM 2439 C C . ARG A 1 294 ? -8.864 14.713 8.464 1.00 98.12 294 ARG A C 1
ATOM 2441 O O . ARG A 1 294 ? -9.107 14.650 9.662 1.00 98.12 294 ARG A O 1
ATOM 2448 N N . ASN A 1 295 ? -9.616 15.397 7.606 1.00 97.50 295 ASN A N 1
ATOM 2449 C CA . ASN A 1 295 ? -10.784 16.175 8.008 1.00 97.50 295 ASN A CA 1
ATOM 2450 C C . ASN A 1 295 ? -11.898 15.278 8.555 1.00 97.50 295 ASN A C 1
ATOM 2452 O O . ASN A 1 295 ? -12.548 15.643 9.530 1.00 97.50 295 ASN A O 1
ATOM 2456 N N . LEU A 1 296 ? -12.100 14.095 7.966 1.00 98.19 296 LEU A N 1
ATOM 2457 C CA . LEU A 1 296 ? -13.106 13.157 8.456 1.00 98.19 296 LEU A CA 1
ATOM 2458 C C . LEU A 1 296 ? -12.720 12.584 9.829 1.00 98.19 296 LEU A C 1
ATOM 2460 O O . LEU A 1 296 ? -13.565 12.540 10.718 1.00 98.19 296 LEU A O 1
ATOM 2464 N N . ILE A 1 297 ? -11.444 12.234 10.028 1.00 98.44 297 ILE A N 1
ATOM 2465 C CA . ILE A 1 297 ? -10.918 11.792 11.332 1.00 98.44 297 ILE A CA 1
ATOM 2466 C C . ILE A 1 297 ? -11.016 12.924 12.354 1.00 98.44 297 ILE A C 1
ATOM 2468 O O . ILE A 1 297 ? -11.491 12.697 13.457 1.00 98.44 297 ILE A O 1
ATOM 2472 N N . PHE A 1 298 ? -10.642 14.150 11.986 1.00 98.25 298 PHE A N 1
ATOM 2473 C CA . PHE A 1 298 ? -10.736 15.318 12.864 1.00 98.25 298 PHE A CA 1
ATOM 2474 C C . PHE A 1 298 ? -12.173 15.575 13.334 1.00 98.25 298 PHE A C 1
ATOM 2476 O O . PHE A 1 298 ? -12.396 15.817 14.518 1.00 98.25 298 PHE A O 1
ATOM 2483 N N . ASN A 1 299 ? -13.144 15.483 12.419 1.00 97.94 299 ASN A N 1
ATOM 2484 C CA . ASN A 1 299 ? -14.566 15.635 12.732 1.00 97.94 299 ASN A CA 1
ATOM 2485 C C . ASN A 1 299 ? -15.119 14.485 13.590 1.00 97.94 299 ASN A C 1
ATOM 2487 O O . ASN A 1 299 ? -16.134 14.666 14.260 1.00 97.94 299 ASN A O 1
ATOM 2491 N N . PHE A 1 300 ? -14.485 13.310 13.551 1.00 98.31 300 PHE A N 1
ATOM 2492 C CA . PHE A 1 300 ? -14.844 12.172 14.391 1.00 98.31 300 PHE A CA 1
ATOM 2493 C C . PHE A 1 300 ? -14.202 12.277 15.781 1.00 98.31 300 PHE A C 1
ATOM 2495 O O . PHE A 1 300 ? -14.906 12.361 16.784 1.00 98.31 300 PHE A O 1
ATOM 2502 N N . ASN A 1 301 ? -12.868 12.292 15.835 1.00 97.50 301 ASN A N 1
ATOM 2503 C CA . ASN A 1 301 ? -12.075 12.531 17.032 1.00 97.50 301 ASN A CA 1
ATOM 2504 C C . ASN A 1 301 ? -10.674 13.052 16.656 1.00 97.50 301 ASN A C 1
ATOM 2506 O O . ASN A 1 301 ? -9.835 12.320 16.125 1.00 97.50 301 ASN A O 1
ATOM 2510 N N . LYS A 1 302 ? -10.396 14.317 16.990 1.00 96.69 302 LYS A N 1
ATOM 2511 C CA . LYS A 1 302 ? -9.100 14.966 16.737 1.00 96.69 302 LYS A CA 1
ATOM 2512 C C . LYS A 1 302 ? -7.920 14.335 17.488 1.00 96.69 302 LYS A C 1
ATOM 2514 O O . LYS A 1 302 ? -6.796 14.481 17.020 1.00 96.69 302 LYS A O 1
ATOM 2519 N N . GLU A 1 303 ? -8.152 13.659 18.614 1.00 95.44 303 GLU A N 1
ATOM 2520 C CA . GLU A 1 303 ? -7.093 13.058 19.445 1.00 95.44 303 GLU A CA 1
ATOM 2521 C C . GLU A 1 303 ? -6.405 11.880 18.751 1.00 95.44 303 GLU A C 1
ATOM 2523 O O . GLU A 1 303 ? -5.264 11.558 19.062 1.00 95.44 303 GLU A O 1
ATOM 2528 N N . PHE A 1 304 ? -7.052 11.281 17.748 1.00 97.12 304 PHE A N 1
ATOM 2529 C CA . PHE A 1 304 ? -6.440 10.223 16.949 1.00 97.12 304 PHE A CA 1
ATOM 2530 C C . PHE A 1 304 ? -5.334 10.730 16.019 1.00 97.12 304 PHE A C 1
ATOM 2532 O O . PHE A 1 304 ? -4.574 9.923 15.490 1.00 97.12 304 PHE A O 1
ATOM 2539 N N . ILE A 1 305 ? -5.238 12.039 15.768 1.00 97.75 305 ILE A N 1
ATOM 2540 C CA . ILE A 1 305 ? -4.248 12.605 14.848 1.00 97.75 305 ILE A CA 1
ATOM 2541 C C . ILE A 1 305 ? -2.981 12.955 15.627 1.00 97.75 305 ILE A C 1
ATOM 2543 O O . ILE A 1 305 ? -2.953 13.924 16.385 1.00 97.75 305 ILE A O 1
ATOM 2547 N N . PHE A 1 306 ? -1.908 12.211 15.372 1.00 96.31 306 PHE A N 1
ATOM 2548 C CA . PHE A 1 306 ? -0.611 12.458 15.992 1.00 96.31 306 PHE A CA 1
ATOM 2549 C C . PHE A 1 306 ? 0.052 13.751 15.481 1.00 96.31 306 PHE A C 1
ATOM 2551 O O . PHE A 1 306 ? -0.280 14.249 14.392 1.00 96.31 306 PHE A O 1
ATOM 2558 N N . PRO A 1 307 ? 1.026 14.302 16.238 1.00 91.44 307 PRO A N 1
ATOM 2559 C CA . PRO A 1 307 ? 1.800 15.465 15.818 1.00 91.44 307 PRO A CA 1
ATOM 2560 C C . PRO A 1 307 ? 2.438 15.283 14.434 1.00 91.44 307 PRO A C 1
ATOM 2562 O O . PRO A 1 307 ? 2.977 14.228 14.106 1.00 91.44 307 PRO A O 1
ATOM 2565 N N . HIS A 1 308 ? 2.397 16.338 13.614 1.00 84.00 308 HIS A N 1
ATOM 2566 C CA . HIS A 1 308 ? 2.934 16.297 12.248 1.00 84.00 308 HIS A CA 1
ATOM 2567 C C . HIS A 1 308 ? 4.470 16.235 12.208 1.00 84.00 308 HIS A C 1
ATOM 2569 O O . HIS A 1 308 ? 5.038 15.567 11.344 1.00 84.00 308 HIS A O 1
ATOM 2575 N N . ASP A 1 309 ? 5.140 16.952 13.111 1.00 84.69 309 ASP A N 1
ATOM 2576 C CA . ASP A 1 309 ? 6.595 16.925 13.274 1.00 84.69 309 ASP A CA 1
ATOM 2577 C C . ASP A 1 309 ? 6.908 16.624 14.738 1.00 84.69 309 ASP A C 1
ATOM 2579 O O . ASP A 1 309 ? 6.225 17.117 15.639 1.00 84.69 309 ASP A O 1
ATOM 2583 N N . PHE A 1 310 ? 7.917 15.795 14.969 1.00 87.50 310 PHE A N 1
ATOM 2584 C CA . PHE A 1 310 ? 8.299 15.349 16.300 1.00 87.50 310 PHE A CA 1
ATOM 2585 C C . PHE A 1 310 ? 9.782 14.978 16.342 1.00 87.50 310 PHE A C 1
ATOM 2587 O O . PHE A 1 310 ? 10.377 14.583 15.337 1.00 87.50 310 PHE A O 1
ATOM 2594 N N . THR A 1 311 ? 10.377 15.080 17.529 1.00 88.12 311 THR A N 1
ATOM 2595 C CA . THR A 1 311 ? 11.611 14.356 17.856 1.00 88.12 311 THR A CA 1
ATOM 2596 C C . THR A 1 311 ? 11.260 12.931 18.277 1.00 88.12 311 THR A C 1
ATOM 2598 O O . THR A 1 311 ? 10.117 12.655 18.644 1.00 88.12 311 THR A O 1
ATOM 2601 N N . GLN A 1 312 ? 12.235 12.023 18.267 1.00 88.19 312 GLN A N 1
ATOM 2602 C CA . GLN A 1 312 ? 12.029 10.656 18.750 1.00 88.19 312 GLN A CA 1
ATOM 2603 C C . GLN A 1 312 ? 11.499 10.628 20.197 1.00 88.19 312 GLN A C 1
ATOM 2605 O O . GLN A 1 312 ? 10.516 9.955 20.489 1.00 88.19 312 GLN A O 1
ATOM 2610 N N . GLU A 1 313 ? 12.116 11.410 21.085 1.00 88.94 313 GLU A N 1
ATOM 2611 C CA . GLU A 1 313 ? 11.720 11.545 22.494 1.00 88.94 313 GLU A CA 1
ATOM 2612 C C . GLU A 1 313 ? 10.296 12.070 22.660 1.00 88.94 313 GLU A C 1
ATOM 2614 O O . GLU A 1 313 ? 9.515 11.502 23.420 1.00 88.94 313 GLU A O 1
ATOM 2619 N N . GLY A 1 314 ? 9.949 13.142 21.938 1.00 90.62 314 GLY A N 1
ATOM 2620 C CA . GLY A 1 314 ? 8.618 13.739 22.009 1.00 90.62 314 GLY A CA 1
ATOM 2621 C C . GLY A 1 314 ? 7.536 12.801 21.478 1.00 90.62 314 GLY A C 1
ATOM 2622 O O . GLY A 1 314 ? 6.444 12.745 22.038 1.00 90.62 314 GLY A O 1
ATOM 2623 N N . PHE A 1 315 ? 7.847 12.022 20.440 1.00 91.94 315 PHE A N 1
ATOM 2624 C CA . PHE A 1 315 ? 6.927 11.022 19.908 1.00 91.94 315 PHE A CA 1
ATOM 2625 C C . PHE A 1 315 ? 6.681 9.885 20.895 1.00 91.94 315 PHE A C 1
ATOM 2627 O O . PHE A 1 315 ? 5.534 9.517 21.125 1.00 91.94 315 PHE A O 1
ATOM 2634 N N . PHE A 1 316 ? 7.733 9.358 21.523 1.00 91.81 316 PHE A N 1
ATOM 2635 C CA . PHE A 1 316 ? 7.573 8.296 22.513 1.00 91.81 316 PHE A CA 1
ATOM 2636 C C . PHE A 1 316 ? 6.849 8.773 23.769 1.00 91.81 316 PHE A C 1
ATOM 2638 O O . PHE A 1 316 ? 6.046 8.017 24.298 1.00 91.81 316 PHE A O 1
ATOM 2645 N N . GLU A 1 317 ? 7.068 10.013 24.218 1.00 91.88 317 GLU A N 1
ATOM 2646 C CA . GLU A 1 317 ? 6.282 10.586 25.317 1.00 91.88 317 GLU A CA 1
ATOM 2647 C C . GLU A 1 317 ? 4.800 10.694 24.943 1.00 91.88 317 GLU A C 1
ATOM 2649 O O . GLU A 1 317 ? 3.945 10.269 25.712 1.00 91.88 317 GLU A O 1
ATOM 2654 N N . HIS A 1 318 ? 4.495 11.177 23.733 1.00 93.25 318 HIS A N 1
ATOM 2655 C CA . HIS A 1 318 ? 3.120 11.252 23.241 1.00 93.25 318 HIS A CA 1
ATOM 2656 C C . HIS A 1 318 ? 2.448 9.873 23.193 1.00 93.25 318 HIS A C 1
ATOM 2658 O O . HIS A 1 318 ? 1.307 9.734 23.622 1.00 93.25 318 HIS A O 1
ATOM 2664 N N . LEU A 1 319 ? 3.165 8.838 22.741 1.00 94.25 319 LEU A N 1
ATOM 2665 C CA . LEU A 1 319 ? 2.642 7.472 22.671 1.00 94.25 319 LEU A CA 1
ATOM 2666 C C . LEU A 1 319 ? 2.382 6.826 24.038 1.00 94.25 319 LEU A C 1
ATOM 2668 O O . LEU A 1 319 ? 1.642 5.847 24.089 1.00 94.25 319 LEU A O 1
ATOM 2672 N N . LYS A 1 320 ? 2.954 7.340 25.136 1.00 92.25 320 LYS A N 1
ATOM 2673 C CA . LYS A 1 320 ? 2.604 6.864 26.486 1.00 92.25 320 LYS A CA 1
ATOM 2674 C C . LYS A 1 320 ? 1.180 7.251 26.875 1.00 92.25 320 LYS A C 1
ATOM 2676 O O . LYS A 1 320 ? 0.522 6.499 27.581 1.00 92.25 320 LYS A O 1
ATOM 2681 N N . GLU A 1 321 ? 0.730 8.421 26.434 1.00 91.31 321 GLU A N 1
ATOM 2682 C CA . GLU A 1 321 ? -0.611 8.936 26.720 1.00 91.31 321 GLU A CA 1
ATOM 2683 C C . GLU A 1 321 ? -1.609 8.518 25.628 1.00 91.31 321 GLU A C 1
ATOM 2685 O O . GLU A 1 321 ? -2.714 8.069 25.920 1.00 91.31 321 GLU A O 1
ATOM 2690 N N . PHE A 1 322 ? -1.183 8.582 24.364 1.00 94.44 322 PHE A N 1
ATOM 2691 C CA . PHE A 1 322 ? -1.994 8.291 23.185 1.00 94.44 322 PHE A CA 1
ATOM 2692 C C . PHE A 1 322 ? -1.310 7.229 22.318 1.00 94.44 322 PHE A C 1
ATOM 2694 O O . PHE A 1 322 ? -0.737 7.521 21.269 1.00 94.44 322 PHE A O 1
ATOM 2701 N N . SER A 1 323 ? -1.364 5.963 22.741 1.00 95.50 323 SER A N 1
ATOM 2702 C CA . SER A 1 323 ? -0.676 4.862 22.042 1.00 95.50 323 SER A CA 1
ATOM 2703 C C . SER A 1 323 ? -1.330 4.443 20.718 1.00 95.50 323 SER A C 1
ATOM 2705 O O . SER A 1 323 ? -0.791 3.612 19.981 1.00 95.50 323 SER A O 1
ATOM 2707 N N . LYS A 1 324 ? -2.490 5.017 20.385 1.00 97.62 324 LYS A N 1
ATOM 2708 C CA . LYS A 1 324 ? -3.320 4.621 19.249 1.00 97.62 324 LYS A CA 1
ATOM 2709 C C . LYS A 1 324 ? -3.723 5.837 18.426 1.00 97.62 324 LYS A C 1
ATOM 2711 O O . LYS A 1 324 ? -4.226 6.815 18.973 1.00 97.62 324 LYS A O 1
ATOM 2716 N N . GLY A 1 325 ? -3.521 5.776 17.115 1.00 97.56 325 GLY A N 1
ATOM 2717 C CA . GLY A 1 325 ? -3.818 6.911 16.249 1.00 97.56 325 GLY A CA 1
ATOM 2718 C C . GLY A 1 325 ? -3.181 6.814 14.873 1.00 97.56 325 GLY A C 1
ATOM 2719 O O . GLY A 1 325 ? -2.867 5.726 14.379 1.00 97.56 325 GLY A O 1
ATOM 2720 N N . ILE A 1 326 ? -3.025 7.970 14.232 1.00 98.19 326 ILE A N 1
ATOM 2721 C CA . ILE A 1 326 ? -2.529 8.095 12.868 1.00 98.19 326 ILE A CA 1
ATOM 2722 C C . ILE A 1 326 ? -1.487 9.192 12.717 1.00 98.19 326 ILE A C 1
ATOM 2724 O O . ILE A 1 326 ? -1.664 10.326 13.162 1.00 98.19 326 ILE A O 1
ATOM 2728 N N . ILE A 1 327 ? -0.433 8.862 11.979 1.00 97.50 327 ILE A N 1
ATOM 2729 C CA . ILE A 1 327 ? 0.511 9.826 11.437 1.00 97.50 327 ILE A CA 1
ATOM 2730 C C . ILE A 1 327 ? 0.101 10.164 10.004 1.00 97.50 327 ILE A C 1
ATOM 2732 O O . ILE A 1 327 ? -0.120 9.277 9.177 1.00 97.50 327 ILE A O 1
ATOM 2736 N N . ILE A 1 328 ? 0.017 11.459 9.701 1.00 97.31 328 ILE A N 1
ATOM 2737 C CA . ILE A 1 328 ? -0.336 11.961 8.370 1.00 97.31 328 ILE A CA 1
ATOM 2738 C C . ILE A 1 328 ? 0.804 12.835 7.863 1.00 97.31 328 ILE A C 1
ATOM 2740 O O . ILE A 1 328 ? 0.926 13.996 8.268 1.00 97.31 328 ILE A O 1
ATOM 2744 N N . TRP A 1 329 ? 1.612 12.289 6.957 1.00 94.12 329 TRP A N 1
ATOM 2745 C CA . TRP A 1 329 ? 2.736 12.999 6.351 1.00 94.12 329 TRP A CA 1
ATOM 2746 C C . TRP A 1 329 ? 2.421 13.414 4.918 1.00 94.12 329 TRP A C 1
ATOM 2748 O O . TRP A 1 329 ? 1.982 12.621 4.095 1.00 94.12 329 TRP A O 1
ATOM 2758 N N . SER A 1 330 ? 2.673 14.674 4.584 1.00 87.50 330 SER A N 1
ATOM 2759 C CA . SER A 1 330 ? 2.490 15.162 3.213 1.00 87.50 330 SER A CA 1
ATOM 2760 C C . SER A 1 330 ? 3.627 14.757 2.270 1.00 87.50 330 SER A C 1
ATOM 2762 O O . SER A 1 330 ? 3.419 14.755 1.057 1.00 87.50 330 SER A O 1
ATOM 2764 N N . GLU A 1 331 ? 4.799 14.414 2.820 1.00 86.75 331 GLU A N 1
ATOM 2765 C CA . GLU A 1 331 ? 6.005 14.084 2.061 1.00 86.75 331 GLU A CA 1
ATOM 2766 C C . GLU A 1 331 ? 6.839 12.984 2.751 1.00 86.75 331 GLU A C 1
ATOM 2768 O O . GLU A 1 331 ? 7.646 13.245 3.647 1.00 86.75 331 GLU A O 1
ATOM 2773 N N . PHE A 1 332 ? 6.664 11.736 2.311 1.00 91.25 332 PHE A N 1
ATOM 2774 C CA . PHE A 1 332 ? 7.307 10.560 2.905 1.00 91.25 332 PHE A CA 1
ATOM 2775 C C . PHE A 1 332 ? 8.836 10.606 2.844 1.00 91.25 332 PHE A C 1
ATOM 2777 O O . PHE A 1 332 ? 9.506 10.316 3.833 1.00 91.25 332 PHE A O 1
ATOM 2784 N N . ALA A 1 333 ? 9.406 11.016 1.709 1.00 85.19 333 ALA A N 1
ATOM 2785 C CA . ALA A 1 333 ? 10.860 11.065 1.552 1.00 85.19 333 ALA A CA 1
ATOM 2786 C C . ALA A 1 333 ? 11.523 12.085 2.500 1.00 85.19 333 ALA A C 1
ATOM 2788 O O . ALA A 1 333 ? 12.672 11.902 2.897 1.00 85.19 333 ALA A O 1
ATOM 2789 N N . GLY A 1 334 ? 10.780 13.097 2.961 1.00 86.06 334 GLY A N 1
ATOM 2790 C CA . GLY A 1 334 ? 11.262 14.048 3.963 1.00 86.06 334 GLY A CA 1
ATOM 2791 C C . GLY A 1 334 ? 11.421 13.393 5.333 1.00 86.06 334 GLY A C 1
ATOM 2792 O O . GLY A 1 334 ? 12.405 13.644 6.029 1.00 86.06 334 GLY A O 1
ATOM 2793 N N . PHE A 1 335 ? 10.495 12.500 5.698 1.00 89.75 335 PHE A N 1
ATOM 2794 C CA . PHE A 1 335 ? 10.644 11.651 6.878 1.00 89.75 335 PHE A CA 1
ATOM 2795 C C . PHE A 1 335 ? 11.831 10.694 6.724 1.00 89.75 335 PHE A C 1
ATOM 2797 O O . PHE A 1 335 ? 12.661 10.634 7.629 1.00 89.75 335 PHE A O 1
ATOM 2804 N N . LEU A 1 336 ? 11.968 10.012 5.579 1.00 88.00 336 LEU A N 1
ATOM 2805 C CA . LEU A 1 336 ? 13.094 9.098 5.339 1.00 88.00 336 LEU A CA 1
ATOM 2806 C C . LEU A 1 336 ? 14.439 9.812 5.527 1.00 88.00 336 LEU A C 1
ATOM 2808 O O . LEU A 1 336 ? 15.277 9.337 6.291 1.00 88.00 336 LEU A O 1
ATOM 2812 N N . GLN A 1 337 ? 14.602 11.004 4.951 1.00 86.12 337 GLN A N 1
ATOM 2813 C CA . GLN A 1 337 ? 15.808 11.814 5.125 1.00 86.12 337 GLN A CA 1
ATOM 2814 C C . GLN A 1 337 ? 16.012 12.280 6.576 1.00 86.12 337 GLN A C 1
ATOM 2816 O O . GLN A 1 337 ? 17.131 12.260 7.081 1.00 86.12 337 GLN A O 1
ATOM 2821 N N . LYS A 1 338 ? 14.954 12.709 7.279 1.00 86.88 338 LYS A N 1
ATOM 2822 C CA . LYS A 1 338 ? 15.055 13.085 8.701 1.00 86.88 338 LYS A CA 1
ATOM 2823 C C . LYS A 1 338 ? 15.436 11.887 9.578 1.00 86.88 338 LYS A C 1
ATOM 2825 O O . LYS A 1 338 ? 16.187 12.062 10.535 1.00 86.88 338 LYS A O 1
ATOM 2830 N N . SER A 1 339 ? 14.953 10.691 9.244 1.00 85.69 339 SER A N 1
ATOM 2831 C CA . SER A 1 339 ? 15.158 9.466 10.023 1.00 85.69 339 SER A CA 1
ATOM 2832 C C . SER A 1 339 ? 16.605 8.961 10.026 1.00 85.69 339 SER A C 1
ATOM 2834 O O . SER A 1 339 ? 16.961 8.170 10.892 1.00 85.69 339 SER A O 1
ATOM 2836 N N . THR A 1 340 ? 17.454 9.426 9.100 1.00 84.00 340 THR A N 1
ATOM 2837 C CA . THR A 1 340 ? 18.887 9.083 9.088 1.00 84.00 340 THR A CA 1
ATOM 2838 C C . THR A 1 340 ? 19.707 9.905 10.080 1.00 84.00 340 THR A C 1
ATOM 2840 O O . THR A 1 340 ? 20.873 9.595 10.326 1.00 84.00 340 THR A O 1
ATOM 2843 N N . LYS A 1 341 ? 19.134 10.976 10.644 1.00 86.06 341 LYS A N 1
ATOM 2844 C CA . LYS A 1 341 ? 19.845 11.841 11.585 1.00 86.06 341 LYS A CA 1
ATOM 2845 C C . LYS A 1 341 ? 20.006 11.135 12.939 1.00 86.06 341 LYS A C 1
ATOM 2847 O O . LYS A 1 341 ? 19.061 10.483 13.380 1.00 86.06 341 LYS A O 1
ATOM 2852 N N . PRO A 1 342 ? 21.133 11.327 13.657 1.00 82.44 342 PRO A N 1
ATOM 2853 C CA . PRO A 1 342 ? 21.408 10.615 14.910 1.00 82.44 342 PRO A CA 1
ATOM 2854 C C . PRO A 1 342 ? 20.306 10.724 15.974 1.00 82.44 342 PRO A C 1
ATOM 2856 O O . PRO A 1 342 ? 20.031 9.752 16.663 1.00 82.44 342 PRO A O 1
ATOM 2859 N N . TYR A 1 343 ? 19.626 11.872 16.074 1.00 81.06 343 TYR A N 1
ATOM 2860 C CA . TYR A 1 343 ? 18.545 12.084 17.048 1.00 81.06 343 TYR A CA 1
ATOM 2861 C C . TYR A 1 343 ? 17.224 11.364 16.705 1.00 81.06 343 TYR A C 1
ATOM 2863 O O . TYR A 1 343 ? 16.308 11.357 17.521 1.00 81.06 343 TYR A O 1
ATOM 2871 N N . MET A 1 344 ? 17.097 10.803 15.497 1.00 85.06 344 MET A N 1
ATOM 2872 C CA . MET A 1 344 ? 15.957 9.977 15.070 1.00 85.06 344 MET A CA 1
ATOM 2873 C C . MET A 1 344 ? 16.325 8.491 14.973 1.00 85.06 344 MET A C 1
ATOM 2875 O O . MET A 1 344 ? 15.475 7.680 14.591 1.00 85.06 344 MET A O 1
ATOM 2879 N N . ALA A 1 345 ? 17.569 8.122 15.296 1.00 82.31 345 ALA A N 1
ATOM 2880 C CA . ALA A 1 345 ? 18.054 6.750 15.198 1.00 82.31 345 ALA A CA 1
ATOM 2881 C C . ALA A 1 345 ? 17.194 5.810 16.055 1.00 82.31 345 ALA A C 1
ATOM 2883 O O . ALA A 1 345 ? 16.941 6.086 17.224 1.00 82.31 345 ALA A O 1
ATOM 2884 N N . GLY A 1 346 ? 16.716 4.696 15.497 1.00 84.94 346 GLY A N 1
ATOM 2885 C CA . GLY A 1 346 ? 15.808 3.791 16.207 1.00 84.94 346 GLY A CA 1
ATOM 2886 C C . GLY A 1 346 ? 14.316 4.052 15.961 1.00 84.94 346 GLY A C 1
ATOM 2887 O O . GLY A 1 346 ? 13.497 3.267 16.440 1.00 84.94 346 GLY A O 1
ATOM 2888 N N . THR A 1 347 ? 13.937 5.142 15.277 1.00 89.50 347 THR A N 1
ATOM 2889 C CA . THR A 1 347 ? 12.522 5.464 14.989 1.00 89.50 347 THR A CA 1
ATOM 2890 C C . THR A 1 347 ? 11.929 4.525 13.941 1.00 89.50 347 THR A C 1
ATOM 2892 O O . THR A 1 347 ? 10.790 4.091 14.093 1.00 89.50 347 THR A O 1
ATOM 2895 N N . LYS A 1 348 ? 12.689 4.181 12.891 1.00 90.94 348 LYS A N 1
ATOM 2896 C CA . LYS A 1 348 ? 12.227 3.243 11.854 1.00 90.94 348 LYS A CA 1
ATOM 2897 C C . LYS A 1 348 ? 12.040 1.850 12.438 1.00 90.94 348 LYS A C 1
ATOM 2899 O O . LYS A 1 348 ? 11.015 1.230 12.195 1.00 90.94 348 LYS A O 1
ATOM 2904 N N . GLU A 1 349 ? 12.980 1.409 13.263 1.00 91.12 349 GLU A N 1
ATOM 2905 C CA . GLU A 1 349 ? 12.941 0.149 14.000 1.00 91.12 349 GLU A CA 1
ATOM 2906 C C . GLU A 1 349 ? 11.729 0.114 14.940 1.00 91.12 349 GLU A C 1
ATOM 2908 O O . GLU A 1 349 ? 10.948 -0.824 14.899 1.00 91.12 349 GLU A O 1
ATOM 2913 N N . PHE A 1 350 ? 11.481 1.188 15.698 1.00 93.12 350 PHE A N 1
ATOM 2914 C CA . PHE A 1 350 ? 10.289 1.271 16.545 1.00 93.12 350 PHE A CA 1
ATOM 2915 C C . PHE A 1 350 ? 8.978 1.177 15.746 1.00 93.12 350 PHE A C 1
ATOM 2917 O O . PHE A 1 350 ? 8.085 0.425 16.120 1.00 93.12 350 PHE A O 1
ATOM 2924 N N . LEU A 1 351 ? 8.845 1.925 14.644 1.00 94.75 351 LEU A N 1
ATOM 2925 C CA . LEU A 1 351 ? 7.647 1.864 13.793 1.00 94.75 351 LEU A CA 1
ATOM 2926 C C . LEU A 1 351 ? 7.489 0.493 13.118 1.00 94.75 351 LEU A C 1
ATOM 2928 O O . LEU A 1 351 ? 6.368 0.061 12.861 1.00 94.75 351 LEU A O 1
ATOM 2932 N N . THR A 1 352 ? 8.607 -0.179 12.845 1.00 94.31 352 THR A N 1
ATOM 2933 C CA . THR A 1 352 ? 8.661 -1.548 12.324 1.00 94.31 352 THR A CA 1
ATOM 2934 C C . THR A 1 352 ? 8.075 -2.525 13.343 1.00 94.31 352 THR A C 1
ATOM 2936 O O . THR A 1 352 ? 7.191 -3.297 12.981 1.00 94.31 352 THR A O 1
ATOM 2939 N N . ASP A 1 353 ? 8.482 -2.431 14.610 1.00 94.06 353 ASP A N 1
ATOM 2940 C CA . ASP A 1 353 ? 7.963 -3.276 15.694 1.00 94.06 353 ASP A CA 1
ATOM 2941 C C . ASP A 1 353 ? 6.495 -2.945 16.026 1.00 94.06 353 ASP A C 1
ATOM 2943 O O . ASP A 1 353 ? 5.671 -3.831 16.245 1.00 94.06 353 ASP A O 1
ATOM 2947 N N . ALA A 1 354 ? 6.131 -1.658 16.017 1.00 95.81 354 ALA A N 1
ATOM 2948 C CA . ALA A 1 354 ? 4.769 -1.200 16.296 1.00 95.81 354 ALA A CA 1
ATOM 2949 C C . ALA A 1 354 ? 3.755 -1.609 15.215 1.00 95.81 354 ALA A C 1
ATOM 2951 O O . ALA A 1 354 ? 2.559 -1.681 15.503 1.00 95.81 354 ALA A O 1
ATOM 2952 N N . PHE A 1 355 ? 4.207 -1.885 13.986 1.00 95.94 355 PHE A N 1
ATOM 2953 C CA . PHE A 1 355 ? 3.337 -2.340 12.900 1.00 95.94 355 PHE A CA 1
ATOM 2954 C C . PHE A 1 355 ? 2.622 -3.650 13.239 1.00 95.94 355 PHE A C 1
ATOM 2956 O O . PHE A 1 355 ? 1.439 -3.789 12.928 1.00 95.94 355 PHE A O 1
ATOM 2963 N N . ASP A 1 356 ? 3.318 -4.567 13.912 1.00 94.00 356 ASP A N 1
ATOM 2964 C CA . ASP A 1 356 ? 2.792 -5.875 14.309 1.00 94.00 356 ASP A CA 1
ATOM 2965 C C . ASP A 1 356 ? 1.864 -5.776 15.540 1.00 94.00 356 ASP A C 1
ATOM 2967 O O . ASP A 1 356 ? 1.365 -6.781 16.039 1.00 94.00 356 ASP A O 1
ATOM 2971 N N . CYS A 1 357 ? 1.583 -4.551 16.011 1.00 95.62 357 CYS A N 1
ATOM 2972 C CA . CYS A 1 357 ? 0.619 -4.269 17.068 1.00 95.62 357 CYS A CA 1
ATOM 2973 C C . CYS A 1 357 ? 0.861 -5.113 18.340 1.00 95.62 357 CYS A C 1
ATOM 2975 O O . CYS A 1 357 ? -0.081 -5.732 18.844 1.00 95.62 357 CYS A O 1
ATOM 2977 N N . PRO A 1 358 ? 2.069 -5.118 18.925 1.00 94.94 358 PRO A N 1
ATOM 2978 C CA . PRO A 1 358 ? 2.347 -5.872 20.147 1.00 94.94 358 PRO A CA 1
ATOM 2979 C C . PRO A 1 358 ? 1.516 -5.365 21.334 1.00 94.94 358 PRO A C 1
ATOM 2981 O O . PRO A 1 358 ? 0.993 -4.250 21.324 1.00 94.94 358 PRO A O 1
ATOM 2984 N N . ILE A 1 359 ? 1.402 -6.185 22.380 1.00 94.50 359 ILE A N 1
ATOM 2985 C CA . ILE A 1 359 ? 0.746 -5.794 23.641 1.00 94.50 359 ILE A CA 1
ATOM 2986 C C . ILE A 1 359 ? 1.578 -4.730 24.371 1.00 94.50 359 ILE A C 1
ATOM 2988 O O . ILE A 1 359 ? 1.033 -3.861 25.046 1.00 94.50 359 ILE A O 1
ATOM 2992 N N . TYR A 1 360 ? 2.900 -4.773 24.209 1.00 93.38 360 TYR A N 1
ATOM 2993 C CA . TYR A 1 360 ? 3.831 -3.894 24.901 1.00 93.38 360 TYR A CA 1
ATOM 2994 C C . TYR A 1 360 ? 5.079 -3.653 24.050 1.00 93.38 360 TYR A C 1
ATOM 2996 O O . TYR A 1 360 ? 5.632 -4.589 23.470 1.00 93.38 360 TYR A O 1
ATOM 3004 N N . LEU A 1 361 ? 5.538 -2.402 24.010 1.00 92.56 361 LEU A N 1
ATOM 3005 C CA . LEU A 1 361 ? 6.856 -2.019 23.511 1.00 92.56 361 LEU A CA 1
ATOM 3006 C C . LEU A 1 361 ? 7.594 -1.221 24.572 1.00 92.56 361 LEU A C 1
ATOM 3008 O O . LEU A 1 361 ? 7.024 -0.329 25.198 1.00 92.56 361 LEU A O 1
ATOM 3012 N N . ASN A 1 362 ? 8.894 -1.478 24.697 1.00 88.56 362 ASN A N 1
ATOM 3013 C CA . ASN A 1 362 ? 9.783 -0.579 25.409 1.00 88.56 362 ASN A CA 1
ATOM 3014 C C . ASN A 1 362 ? 10.846 0.002 24.482 1.00 88.56 362 ASN A C 1
ATOM 3016 O O . ASN A 1 362 ? 11.303 -0.622 23.522 1.00 88.56 362 ASN A O 1
ATOM 3020 N N . LYS A 1 363 ? 11.250 1.236 24.772 1.00 83.44 363 LYS A N 1
ATOM 3021 C CA . LYS A 1 363 ? 12.387 1.861 24.106 1.00 83.44 363 LYS A CA 1
ATOM 3022 C C . LYS A 1 363 ? 13.229 2.608 25.118 1.00 83.44 363 LYS A C 1
ATOM 3024 O O . LYS A 1 363 ? 12.737 3.449 25.866 1.00 83.44 363 LYS A O 1
ATOM 3029 N N . LYS A 1 364 ? 14.523 2.303 25.134 1.00 80.06 364 LYS A N 1
ATOM 3030 C CA . LYS A 1 364 ? 15.509 2.986 25.968 1.00 80.06 364 LYS A CA 1
ATOM 3031 C C . LYS A 1 364 ? 16.308 3.950 25.107 1.00 80.06 364 LYS A C 1
ATOM 3033 O O . LYS A 1 364 ? 16.933 3.526 24.137 1.00 80.06 364 LYS A O 1
ATOM 3038 N N . LEU A 1 365 ? 16.316 5.222 25.486 1.00 78.38 365 LEU A N 1
ATOM 3039 C CA . LEU A 1 365 ? 17.170 6.225 24.855 1.00 78.38 365 LEU A CA 1
ATOM 3040 C C . LEU A 1 365 ? 18.483 6.395 25.626 1.00 78.38 365 LEU A C 1
ATOM 3042 O O . LEU A 1 365 ? 18.584 6.067 26.818 1.00 78.38 365 LEU A O 1
ATOM 3046 N N . ALA A 1 366 ? 19.513 6.885 24.932 1.00 68.25 366 ALA A N 1
ATOM 3047 C CA . ALA A 1 366 ? 20.804 7.192 25.537 1.00 68.25 366 ALA A CA 1
ATOM 3048 C C . ALA A 1 366 ? 20.602 8.259 26.630 1.00 68.25 366 ALA A C 1
ATOM 3050 O O . ALA A 1 366 ? 20.215 9.380 26.332 1.00 68.25 366 ALA A O 1
ATOM 3051 N N . GLY A 1 367 ? 20.803 7.894 27.904 1.00 65.94 367 GLY A N 1
ATOM 3052 C CA . GLY A 1 367 ? 20.511 8.778 29.048 1.00 65.94 367 GLY A CA 1
ATOM 3053 C C . GLY A 1 367 ? 19.555 8.222 30.117 1.00 65.94 367 GLY A C 1
ATOM 3054 O O . GLY A 1 367 ? 19.240 8.938 31.059 1.00 65.94 367 GLY A O 1
ATOM 3055 N N . LYS A 1 368 ? 19.153 6.941 30.032 1.00 58.94 368 LYS A N 1
ATOM 3056 C CA . LYS A 1 368 ? 18.349 6.166 31.019 1.00 58.94 368 LYS A CA 1
ATOM 3057 C C . LYS A 1 368 ? 16.826 6.375 31.015 1.00 58.94 368 LYS A C 1
ATOM 3059 O O . LYS A 1 368 ? 16.156 5.662 31.758 1.00 58.94 368 LYS A O 1
ATOM 3064 N N . LYS A 1 369 ? 16.249 7.246 30.180 1.00 76.50 369 LYS A N 1
ATOM 3065 C CA . LYS A 1 369 ? 14.782 7.320 30.051 1.00 76.50 369 LYS A CA 1
ATOM 3066 C C . LYS A 1 369 ? 14.271 6.106 29.263 1.00 76.50 369 LYS A C 1
ATOM 3068 O O . LYS A 1 369 ? 14.656 5.901 28.109 1.00 76.50 369 LYS A O 1
ATOM 3073 N N . ILE A 1 370 ? 13.469 5.275 29.926 1.00 84.00 370 ILE A N 1
ATOM 3074 C CA . ILE A 1 370 ? 12.768 4.135 29.329 1.00 84.00 370 ILE A CA 1
ATOM 3075 C C . ILE A 1 370 ? 11.335 4.586 29.058 1.00 84.00 370 ILE A C 1
ATOM 3077 O O . ILE A 1 370 ? 10.670 5.124 29.944 1.00 84.00 370 ILE A O 1
ATOM 3081 N N . PHE A 1 371 ? 10.887 4.399 27.823 1.00 88.44 371 PHE A N 1
ATOM 3082 C CA . PHE A 1 371 ? 9.510 4.618 27.407 1.00 88.44 371 PHE A CA 1
ATOM 3083 C C . PHE A 1 371 ? 8.829 3.263 27.321 1.00 88.44 371 PHE A C 1
ATOM 3085 O O . PHE A 1 371 ? 9.338 2.370 26.648 1.00 88.44 371 PHE A O 1
ATOM 3092 N N . GLU A 1 372 ? 7.706 3.131 28.012 1.00 92.62 372 GLU A N 1
ATOM 3093 C CA . GLU A 1 372 ? 6.868 1.937 28.037 1.00 92.62 372 GLU A CA 1
ATOM 3094 C C . GLU A 1 372 ? 5.552 2.297 27.362 1.00 92.62 372 GLU A C 1
ATOM 3096 O O . GLU A 1 372 ? 4.888 3.247 27.777 1.00 92.62 372 GLU A O 1
ATOM 3101 N N . ILE A 1 373 ? 5.235 1.606 26.272 1.00 95.25 373 ILE A N 1
ATOM 3102 C CA . ILE A 1 373 ? 4.106 1.921 25.402 1.00 95.25 373 ILE A CA 1
ATOM 3103 C C . ILE A 1 373 ? 3.230 0.679 25.334 1.00 95.25 373 ILE A C 1
ATOM 3105 O O . ILE A 1 373 ? 3.621 -0.350 24.778 1.00 95.25 373 ILE A O 1
ATOM 3109 N N . GLU A 1 374 ? 2.038 0.784 25.910 1.00 95.88 374 GLU A N 1
ATOM 3110 C CA . GLU A 1 374 ? 1.071 -0.305 25.948 1.00 95.88 374 GLU A CA 1
ATOM 3111 C C . GLU A 1 374 ? 0.137 -0.261 24.744 1.00 95.88 374 GLU A C 1
ATOM 3113 O O . GLU A 1 374 ? -0.394 0.788 24.365 1.00 95.88 374 GLU A O 1
ATOM 3118 N N . ASN A 1 375 ? -0.099 -1.440 24.171 1.00 95.75 375 ASN A N 1
ATOM 3119 C CA . ASN A 1 375 ? -1.040 -1.671 23.084 1.00 95.75 375 ASN A CA 1
ATOM 3120 C C . ASN A 1 375 ? -0.922 -0.657 21.926 1.00 95.75 375 ASN A C 1
ATOM 3122 O O . ASN A 1 375 ? -1.954 -0.120 21.500 1.00 95.75 375 ASN A O 1
ATOM 3126 N N . PRO A 1 376 ? 0.293 -0.375 21.404 1.00 96.94 376 PRO A N 1
ATOM 3127 C CA . PRO A 1 376 ? 0.462 0.558 20.300 1.00 96.94 376 PRO A CA 1
ATOM 3128 C C . PRO A 1 376 ? -0.391 0.145 19.097 1.00 96.94 376 PRO A C 1
ATOM 3130 O O . PRO A 1 376 ? -0.419 -1.022 18.702 1.00 96.94 376 PRO A O 1
ATOM 3133 N N . TYR A 1 377 ? -1.098 1.108 18.512 1.00 97.94 377 TYR A N 1
ATOM 3134 C CA . TYR A 1 377 ? -1.891 0.914 17.300 1.00 97.94 377 TYR A CA 1
ATOM 3135 C C . TYR A 1 377 ? -1.719 2.116 16.383 1.00 97.94 377 TYR A C 1
ATOM 3137 O O . TYR A 1 377 ? -2.467 3.095 16.428 1.00 97.94 377 TYR A O 1
ATOM 3145 N N . ILE A 1 378 ? -0.665 2.055 15.579 1.00 98.06 378 ILE A N 1
ATOM 3146 C CA . ILE A 1 378 ? -0.241 3.171 14.744 1.00 98.06 378 ILE A CA 1
ATOM 3147 C C . ILE A 1 378 ? -0.703 2.915 13.318 1.00 98.06 378 ILE A C 1
ATOM 3149 O O . ILE A 1 378 ? -0.434 1.863 12.742 1.00 98.06 378 ILE A O 1
ATOM 3153 N N . ASN A 1 379 ? -1.366 3.911 12.744 1.00 98.56 379 ASN A N 1
ATOM 3154 C CA . ASN A 1 379 ? -1.616 4.019 11.316 1.00 98.56 379 ASN A CA 1
ATOM 3155 C C . ASN A 1 379 ? -0.702 5.089 10.727 1.00 98.56 379 ASN A C 1
ATOM 3157 O O . ASN A 1 379 ? -0.370 6.074 11.387 1.00 98.56 379 ASN A O 1
ATOM 3161 N N . ILE A 1 380 ? -0.315 4.929 9.468 1.00 98.38 380 ILE A N 1
ATOM 3162 C CA . ILE A 1 380 ? 0.442 5.940 8.737 1.00 98.38 380 ILE A CA 1
ATOM 3163 C C . ILE A 1 380 ? -0.197 6.097 7.368 1.00 98.38 380 ILE A C 1
ATOM 3165 O O . ILE A 1 380 ? -0.280 5.139 6.609 1.00 98.38 380 ILE A O 1
ATOM 3169 N N . ILE A 1 381 ? -0.609 7.312 7.025 1.00 98.38 381 ILE A N 1
ATOM 3170 C CA . ILE A 1 381 ? -0.915 7.671 5.640 1.00 98.38 381 ILE A CA 1
ATOM 3171 C C . ILE A 1 381 ? 0.051 8.758 5.202 1.00 98.38 381 ILE A C 1
ATOM 3173 O O . ILE A 1 381 ? 0.293 9.741 5.905 1.00 98.38 381 ILE A O 1
ATOM 3177 N N . THR A 1 382 ? 0.640 8.570 4.034 1.00 97.25 382 THR A N 1
ATOM 3178 C CA . THR A 1 382 ? 1.620 9.504 3.509 1.00 97.25 382 THR A CA 1
ATOM 3179 C C . THR A 1 382 ? 1.546 9.618 1.998 1.00 97.25 382 THR A C 1
ATOM 3181 O O . THR A 1 382 ? 0.889 8.830 1.319 1.00 97.25 382 THR A O 1
ATOM 3184 N N . ALA A 1 383 ? 2.203 10.633 1.456 1.00 95.69 383 ALA A N 1
ATOM 3185 C CA . ALA A 1 383 ? 2.337 10.841 0.029 1.00 95.69 383 ALA A CA 1
ATOM 3186 C C . ALA A 1 383 ? 3.777 11.190 -0.331 1.00 95.69 383 ALA A C 1
ATOM 3188 O O . ALA A 1 383 ? 4.518 11.740 0.476 1.00 95.69 383 ALA A O 1
ATOM 3189 N N . THR A 1 384 ? 4.177 10.896 -1.563 1.00 92.88 384 THR A N 1
ATOM 3190 C CA . T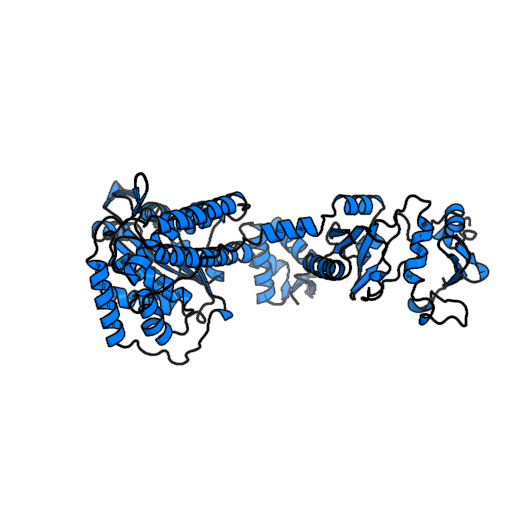HR A 1 384 ? 5.447 11.369 -2.121 1.00 92.88 384 THR A CA 1
ATOM 3191 C C . THR A 1 384 ? 5.405 11.383 -3.649 1.00 92.88 384 THR A C 1
ATOM 3193 O O . THR A 1 384 ? 4.467 10.889 -4.285 1.00 92.88 384 THR A O 1
ATOM 3196 N N . SER A 1 385 ? 6.390 12.020 -4.275 1.00 89.06 385 SER A N 1
ATOM 3197 C CA . SER A 1 385 ? 6.590 11.903 -5.720 1.00 89.06 385 SER A CA 1
ATOM 3198 C C . SER A 1 385 ? 7.546 10.759 -6.034 1.00 89.06 385 SER A C 1
ATOM 3200 O O . SER A 1 385 ? 8.453 10.488 -5.253 1.00 89.06 385 SER A O 1
ATOM 3202 N N . MET A 1 386 ? 7.387 10.128 -7.203 1.00 85.00 386 MET A N 1
ATOM 3203 C CA . MET A 1 386 ? 8.260 9.020 -7.612 1.00 85.00 386 MET A CA 1
ATOM 3204 C C . MET A 1 386 ? 9.740 9.412 -7.554 1.00 85.00 386 MET A C 1
ATOM 3206 O O . MET A 1 386 ? 10.554 8.710 -6.968 1.00 85.00 386 MET A O 1
ATOM 3210 N N . LYS A 1 387 ? 10.073 10.594 -8.087 1.00 80.75 387 LYS A N 1
ATOM 3211 C CA . LYS A 1 387 ? 11.439 11.125 -8.081 1.00 80.75 387 LYS A CA 1
ATOM 3212 C C . LYS A 1 387 ? 11.992 11.242 -6.660 1.00 80.75 387 LYS A C 1
ATOM 3214 O O . LYS A 1 387 ? 13.052 10.696 -6.377 1.00 80.75 387 LYS A O 1
ATOM 3219 N N . TRP A 1 388 ? 11.264 11.909 -5.766 1.00 77.88 388 TRP A N 1
ATOM 3220 C CA . TRP A 1 388 ? 11.729 12.104 -4.390 1.00 77.88 388 TRP A CA 1
ATOM 3221 C C . TRP A 1 388 ? 11.857 10.789 -3.629 1.00 77.88 388 TRP A C 1
ATOM 3223 O O . TRP A 1 388 ? 12.829 10.611 -2.902 1.00 77.88 388 TRP A O 1
ATOM 3233 N N . PHE A 1 389 ? 10.928 9.858 -3.839 1.00 83.62 389 PHE A N 1
ATOM 3234 C CA . PHE A 1 389 ? 11.011 8.525 -3.262 1.00 83.62 389 PHE A CA 1
ATOM 3235 C C . PHE A 1 389 ? 12.300 7.817 -3.698 1.00 83.62 389 PHE A C 1
ATOM 3237 O O . PHE A 1 389 ? 13.129 7.482 -2.859 1.00 83.62 389 PHE A O 1
ATOM 3244 N N . THR A 1 390 ? 12.534 7.704 -5.008 1.00 79.38 390 THR A N 1
ATOM 3245 C CA . THR A 1 390 ? 13.712 7.008 -5.557 1.00 79.38 390 THR A CA 1
ATOM 3246 C C . THR A 1 390 ? 15.049 7.645 -5.175 1.00 79.38 390 THR A C 1
ATOM 3248 O O . THR A 1 390 ? 16.048 6.945 -5.054 1.00 79.38 390 THR A O 1
ATOM 3251 N N . GLU A 1 391 ? 15.090 8.965 -4.968 1.00 78.69 391 GLU A N 1
ATOM 3252 C CA . GLU A 1 391 ? 16.315 9.682 -4.592 1.00 78.69 391 GLU A CA 1
ATOM 3253 C C . GLU A 1 391 ? 16.689 9.495 -3.108 1.00 78.69 391 GLU A C 1
ATOM 3255 O O . GLU A 1 391 ? 17.855 9.689 -2.759 1.00 78.69 391 GLU A O 1
ATOM 3260 N N . ASN A 1 392 ? 15.730 9.125 -2.246 1.00 80.50 392 ASN A N 1
ATOM 3261 C CA . ASN A 1 392 ? 15.904 9.103 -0.786 1.00 80.50 392 ASN A CA 1
ATOM 3262 C C . ASN A 1 392 ? 15.809 7.713 -0.145 1.00 80.50 392 ASN A C 1
ATOM 3264 O O . ASN A 1 392 ? 16.106 7.589 1.042 1.00 80.50 392 ASN A O 1
ATOM 3268 N N . ILE A 1 393 ? 15.413 6.680 -0.887 1.00 80.44 393 ILE A N 1
ATOM 3269 C CA . ILE A 1 393 ? 15.473 5.299 -0.398 1.00 80.44 393 ILE A CA 1
ATOM 3270 C C . ILE A 1 393 ? 16.897 4.746 -0.483 1.00 80.44 393 ILE A C 1
ATOM 3272 O O . ILE A 1 393 ? 17.644 5.024 -1.425 1.00 80.44 393 ILE A O 1
ATOM 3276 N N . THR A 1 394 ? 17.269 3.933 0.500 1.00 77.44 394 THR A N 1
ATOM 3277 C CA . THR A 1 394 ? 18.521 3.170 0.497 1.00 77.44 394 THR A CA 1
ATOM 3278 C C . THR A 1 394 ? 18.245 1.677 0.341 1.00 77.44 394 THR A C 1
ATOM 3280 O O . THR A 1 394 ? 17.145 1.207 0.623 1.00 77.44 394 THR A O 1
ATOM 3283 N N . GLU A 1 395 ? 19.251 0.906 -0.076 1.00 75.56 395 GLU A N 1
ATOM 3284 C CA . GLU A 1 395 ? 19.148 -0.560 -0.119 1.00 75.56 395 GLU A CA 1
ATOM 3285 C C . GLU A 1 395 ? 18.828 -1.144 1.270 1.00 75.56 395 GLU A C 1
ATOM 3287 O O . GLU A 1 395 ? 18.016 -2.059 1.395 1.00 75.56 395 GLU A O 1
ATOM 3292 N N . ALA A 1 396 ? 19.390 -0.549 2.328 1.00 77.06 396 ALA A N 1
ATOM 3293 C CA . ALA A 1 396 ? 19.100 -0.925 3.707 1.00 77.06 396 ALA A CA 1
ATOM 3294 C C . ALA A 1 396 ? 17.634 -0.671 4.097 1.00 77.06 396 ALA A C 1
ATOM 3296 O O . ALA A 1 396 ? 17.069 -1.460 4.842 1.00 77.06 396 ALA A O 1
ATOM 3297 N N . ASP A 1 397 ? 16.987 0.382 3.586 1.00 80.00 397 ASP A N 1
ATOM 3298 C CA . ASP A 1 397 ? 15.564 0.632 3.866 1.00 80.00 397 ASP A CA 1
ATOM 3299 C C . ASP A 1 397 ? 14.653 -0.420 3.213 1.00 80.00 397 ASP A C 1
ATOM 3301 O O . ASP A 1 397 ? 13.610 -0.780 3.762 1.00 80.00 397 ASP A O 1
ATOM 3305 N N . VAL A 1 398 ? 15.064 -0.916 2.046 1.00 80.75 398 VAL A N 1
ATOM 3306 C CA . VAL A 1 398 ? 14.326 -1.885 1.223 1.00 80.75 398 VAL A CA 1
ATOM 3307 C C . VAL A 1 398 ? 14.487 -3.300 1.776 1.00 80.75 398 VAL A C 1
ATOM 3309 O O . VAL A 1 398 ? 13.503 -4.025 1.916 1.00 80.75 398 VAL A O 1
ATOM 3312 N N . LYS A 1 399 ? 15.709 -3.670 2.176 1.00 78.06 399 LYS A N 1
ATOM 3313 C CA . LYS A 1 399 ? 16.010 -4.977 2.783 1.00 78.06 399 LYS A CA 1
ATOM 3314 C C . LYS A 1 399 ? 15.727 -5.026 4.290 1.00 78.06 399 LYS A C 1
ATOM 3316 O O . LYS A 1 399 ? 15.494 -6.096 4.836 1.00 78.06 399 LYS A O 1
ATOM 3321 N N . GLY A 1 400 ? 15.706 -3.881 4.972 1.00 74.31 400 GLY A N 1
ATOM 3322 C CA . GLY A 1 400 ? 15.566 -3.768 6.431 1.00 74.31 400 GLY A CA 1
ATOM 3323 C C . GLY A 1 400 ? 14.138 -3.890 6.969 1.00 74.31 400 GLY A C 1
ATOM 3324 O O . GLY A 1 400 ? 13.906 -3.636 8.147 1.00 74.31 400 GLY A O 1
ATOM 3325 N N . GLY A 1 401 ? 13.160 -4.228 6.126 1.00 84.31 401 GLY A N 1
ATOM 3326 C CA . GLY A 1 401 ? 11.790 -4.551 6.540 1.00 84.31 401 GLY A CA 1
ATOM 3327 C C . GLY A 1 401 ? 10.891 -3.366 6.920 1.00 84.31 401 GLY A C 1
ATOM 3328 O O . GLY A 1 401 ? 9.679 -3.557 7.025 1.00 84.31 401 GLY A O 1
ATOM 3329 N N . PHE A 1 402 ? 11.426 -2.151 7.090 1.00 91.12 402 PHE A N 1
ATOM 3330 C CA . PHE A 1 402 ? 10.610 -0.956 7.344 1.00 91.12 402 PHE A CA 1
ATOM 3331 C C . PHE A 1 402 ? 9.740 -0.603 6.132 1.00 91.12 402 PHE A C 1
ATOM 3333 O O . PHE A 1 402 ? 8.525 -0.484 6.267 1.00 91.12 402 PHE A O 1
ATOM 3340 N N . LEU A 1 403 ? 10.338 -0.482 4.938 1.00 92.00 403 LEU A N 1
ATOM 3341 C CA . LEU A 1 403 ? 9.589 -0.145 3.720 1.00 92.00 403 LEU A CA 1
ATOM 3342 C C . LEU A 1 403 ? 8.613 -1.254 3.307 1.00 92.00 403 LEU A C 1
ATOM 3344 O O . LEU A 1 403 ? 7.510 -0.943 2.873 1.00 92.00 403 LEU A O 1
ATOM 3348 N N . GLY A 1 404 ? 8.957 -2.525 3.539 1.00 91.88 404 GLY A N 1
ATOM 3349 C CA . GLY A 1 404 ? 8.070 -3.662 3.256 1.00 91.88 404 GLY A CA 1
ATOM 3350 C C . GLY A 1 404 ? 6.743 -3.644 4.030 1.00 91.88 404 GLY A C 1
ATOM 3351 O O . GLY A 1 404 ? 5.790 -4.296 3.626 1.00 91.88 404 GLY A O 1
ATOM 3352 N N . ARG A 1 405 ? 6.639 -2.869 5.122 1.00 94.88 405 ARG A N 1
ATOM 3353 C CA . ARG A 1 405 ? 5.387 -2.690 5.882 1.00 94.88 405 ARG A CA 1
ATOM 3354 C C . ARG A 1 405 ? 4.445 -1.660 5.269 1.00 94.88 405 ARG A C 1
ATOM 3356 O O . ARG A 1 405 ? 3.288 -1.603 5.676 1.00 94.88 405 ARG A O 1
ATOM 3363 N N . PHE A 1 406 ? 4.907 -0.847 4.321 1.00 96.00 406 PHE A N 1
ATOM 3364 C CA . PHE A 1 406 ? 4.065 0.119 3.626 1.00 96.00 406 PHE A CA 1
ATOM 3365 C C . PHE A 1 406 ? 3.453 -0.501 2.370 1.00 96.00 406 PHE A C 1
ATOM 3367 O O . PHE A 1 406 ? 4.132 -1.177 1.603 1.00 96.00 406 PHE A O 1
ATOM 3374 N N . ILE A 1 407 ? 2.184 -0.198 2.112 1.00 95.38 407 ILE A N 1
ATOM 3375 C CA . ILE A 1 407 ? 1.590 -0.390 0.788 1.00 95.38 407 ILE A CA 1
ATOM 3376 C C . ILE A 1 407 ? 1.862 0.838 -0.077 1.00 95.38 407 ILE A C 1
ATOM 3378 O O . ILE A 1 407 ? 1.770 1.983 0.379 1.00 95.38 407 ILE A O 1
ATOM 3382 N N . TYR A 1 408 ? 2.161 0.595 -1.348 1.00 93.94 408 TYR A N 1
ATOM 3383 C CA . TYR A 1 408 ? 2.491 1.632 -2.315 1.00 93.94 408 TYR A CA 1
ATOM 3384 C C . TYR A 1 408 ? 1.434 1.655 -3.401 1.00 93.94 408 TYR A C 1
ATOM 3386 O O . TYR A 1 408 ? 1.265 0.679 -4.126 1.00 93.94 408 TYR A O 1
ATOM 3394 N N . ILE A 1 409 ? 0.738 2.781 -3.530 1.00 94.44 409 ILE A N 1
ATOM 3395 C CA . ILE A 1 409 ? -0.229 2.981 -4.605 1.00 94.44 409 ILE A CA 1
ATOM 3396 C C . ILE A 1 409 ? 0.326 4.009 -5.583 1.00 94.44 409 ILE A C 1
ATOM 3398 O O . ILE A 1 409 ? 0.476 5.191 -5.261 1.00 94.44 409 ILE A O 1
ATOM 3402 N N . LEU A 1 410 ? 0.662 3.548 -6.785 1.00 91.94 410 LEU A N 1
ATOM 3403 C CA . LEU A 1 410 ? 1.152 4.402 -7.857 1.00 91.94 410 LEU A CA 1
ATOM 3404 C C . LEU A 1 410 ? -0.026 4.864 -8.709 1.00 91.94 410 LEU A C 1
ATOM 3406 O O . LEU A 1 410 ? -0.778 4.036 -9.213 1.00 91.94 410 LEU A O 1
ATOM 3410 N N . ALA A 1 411 ? -0.172 6.174 -8.914 1.00 90.00 411 ALA A N 1
ATOM 3411 C CA . ALA A 1 411 ? -1.028 6.697 -9.972 1.00 90.00 411 ALA A CA 1
ATOM 3412 C C . ALA A 1 411 ? -0.245 7.403 -11.083 1.00 90.00 411 ALA A C 1
ATOM 3414 O O . ALA A 1 411 ? 0.574 8.303 -10.848 1.00 90.00 411 ALA A O 1
ATOM 3415 N N . LEU A 1 412 ? -0.573 7.002 -12.304 1.00 86.25 412 LEU A N 1
ATOM 3416 C CA . LEU A 1 412 ? -0.107 7.518 -13.576 1.00 86.25 412 LEU A CA 1
ATOM 3417 C C . LEU A 1 412 ? -1.122 8.525 -14.148 1.00 86.25 412 LEU A C 1
ATOM 3419 O O . LEU A 1 412 ? -2.272 8.566 -13.714 1.00 86.25 412 LEU A O 1
ATOM 3423 N N . PRO A 1 413 ? -0.731 9.355 -15.134 1.00 79.88 413 PRO A N 1
ATOM 3424 C CA . PRO A 1 413 ? -1.631 10.321 -15.773 1.00 79.88 413 PRO A CA 1
ATOM 3425 C C . PRO A 1 413 ? -2.978 9.748 -16.227 1.00 79.88 413 PRO A C 1
ATOM 3427 O O . PRO A 1 413 ? -3.994 10.412 -16.049 1.00 79.88 413 PRO A O 1
ATOM 3430 N N . ASN A 1 414 ? -2.987 8.514 -16.732 1.00 82.62 414 ASN A N 1
ATOM 3431 C CA . ASN A 1 414 ? -4.186 7.862 -17.261 1.00 82.62 414 ASN A CA 1
ATOM 3432 C C . ASN A 1 414 ? -5.130 7.323 -16.169 1.00 82.62 414 ASN A C 1
ATOM 3434 O O . ASN A 1 414 ? -6.262 6.977 -16.475 1.00 82.62 414 ASN A O 1
ATOM 3438 N N . ASP A 1 415 ? -4.703 7.283 -14.901 1.00 84.81 415 ASP A N 1
ATOM 3439 C CA . ASP A 1 415 ? -5.568 6.902 -13.769 1.00 84.81 415 ASP A CA 1
ATOM 3440 C C . ASP A 1 415 ? -6.534 8.019 -13.350 1.00 84.81 415 ASP A C 1
ATOM 3442 O O . ASP A 1 415 ? -7.363 7.846 -12.453 1.00 84.81 415 ASP A O 1
ATOM 3446 N N . LYS A 1 416 ? -6.377 9.204 -13.939 1.00 83.50 416 LYS A N 1
ATOM 3447 C CA . LYS A 1 416 ? -7.213 10.361 -13.674 1.00 83.50 416 LYS A CA 1
ATOM 3448 C C . LYS A 1 416 ? -8.362 10.385 -14.680 1.00 83.50 416 LYS A C 1
ATOM 3450 O O . LYS A 1 416 ? -8.177 10.755 -15.834 1.00 83.50 416 LYS A O 1
ATOM 3455 N N . ASP A 1 417 ? -9.545 10.003 -14.216 1.00 83.88 417 ASP A N 1
ATOM 3456 C CA . ASP A 1 417 ? -10.773 9.893 -15.012 1.00 83.88 417 ASP A CA 1
ATOM 3457 C C . ASP A 1 417 ? -11.507 11.232 -15.190 1.00 83.88 417 ASP A C 1
ATOM 3459 O O . ASP A 1 417 ? -12.360 11.376 -16.065 1.00 83.88 417 ASP A O 1
ATOM 3463 N N . LYS A 1 418 ? -11.198 12.220 -14.345 1.00 86.38 418 LYS A N 1
ATOM 3464 C CA . LYS A 1 418 ? -11.872 13.524 -14.297 1.00 86.38 418 LYS A CA 1
ATOM 3465 C C . LYS A 1 418 ? -10.867 14.653 -14.143 1.00 86.38 418 LYS A C 1
ATOM 3467 O O . LYS A 1 418 ? -9.734 14.452 -13.716 1.00 86.38 418 LYS A O 1
ATOM 3472 N N . TRP A 1 419 ? -11.293 15.872 -14.450 1.00 90.38 419 TRP A N 1
ATOM 3473 C CA . TRP A 1 419 ? -10.517 17.078 -14.184 1.00 90.38 419 TRP A CA 1
ATOM 3474 C C . TRP A 1 419 ? -11.416 18.159 -13.598 1.00 90.38 419 TRP A C 1
ATOM 3476 O O . TRP A 1 419 ? -12.483 18.439 -14.145 1.00 90.38 419 TRP A O 1
ATOM 3486 N N . PHE A 1 420 ? -10.983 18.774 -12.498 1.00 85.75 420 PHE A N 1
ATOM 3487 C CA . PHE A 1 420 ? -11.717 19.855 -11.844 1.00 85.75 420 PHE A CA 1
ATOM 3488 C C . PHE A 1 420 ? -10.880 21.135 -11.814 1.00 85.75 420 PHE A C 1
ATOM 3490 O O . PHE A 1 420 ? -9.803 21.168 -11.215 1.00 85.75 420 PHE A O 1
ATOM 3497 N N . ALA A 1 421 ? -11.412 22.208 -12.407 1.00 85.81 421 ALA A N 1
ATOM 3498 C CA . ALA A 1 421 ? -10.888 23.563 -12.218 1.00 85.81 421 ALA A CA 1
ATOM 3499 C C . ALA A 1 421 ? -11.142 24.051 -10.784 1.00 85.81 421 ALA A C 1
ATOM 3501 O O . ALA A 1 421 ? -10.240 24.556 -10.119 1.00 85.81 421 ALA A O 1
ATOM 3502 N N . PHE A 1 422 ? -12.376 23.851 -10.313 1.00 84.69 422 PHE A N 1
ATOM 3503 C CA . PHE A 1 422 ? -12.866 24.273 -9.005 1.00 84.69 422 PHE A CA 1
ATOM 3504 C C . PHE A 1 422 ? -13.491 23.064 -8.307 1.00 84.69 422 PHE A C 1
ATOM 3506 O O . PHE A 1 422 ? -14.618 22.687 -8.632 1.00 84.69 422 PHE A O 1
ATOM 3513 N N . PRO A 1 423 ? -12.758 22.399 -7.402 1.00 83.94 423 PRO A N 1
ATOM 3514 C CA . PRO A 1 423 ? -13.289 21.247 -6.691 1.00 83.94 423 PRO A CA 1
ATOM 3515 C C . PRO A 1 423 ? -14.451 21.653 -5.776 1.00 83.94 423 PRO A C 1
ATOM 3517 O O . PRO A 1 423 ? -14.401 22.705 -5.135 1.00 83.94 423 PRO A O 1
ATOM 3520 N N . ALA A 1 424 ? -15.493 20.824 -5.709 1.00 85.81 424 ALA A N 1
ATOM 3521 C CA . ALA A 1 424 ? -16.654 21.117 -4.879 1.00 85.81 424 ALA A CA 1
ATOM 3522 C C . ALA A 1 424 ? -16.315 20.990 -3.387 1.00 85.81 424 ALA A C 1
ATOM 3524 O O . ALA A 1 424 ? -15.636 20.048 -2.963 1.00 85.81 424 ALA A O 1
ATOM 3525 N N . VAL A 1 425 ? -16.843 21.908 -2.577 1.00 88.88 425 VAL A N 1
ATOM 3526 C CA . VAL A 1 425 ? -16.825 21.759 -1.118 1.00 88.88 425 VAL A CA 1
ATOM 3527 C C . VAL A 1 425 ? -17.660 20.526 -0.757 1.00 88.88 425 VAL A C 1
ATOM 3529 O O . VAL A 1 425 ? -18.783 20.405 -1.25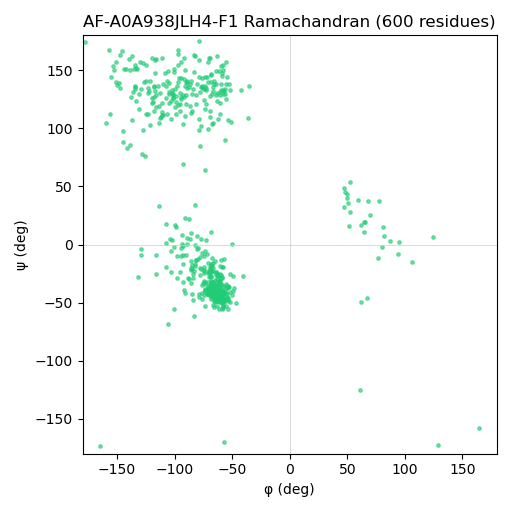8 1.00 88.88 425 VAL A O 1
ATOM 3532 N N . PRO A 1 426 ? -17.147 19.600 0.074 1.00 90.12 426 PRO A N 1
ATOM 3533 C CA . PRO A 1 426 ? -17.910 18.414 0.424 1.00 90.12 426 PRO A CA 1
ATOM 3534 C C . PRO A 1 426 ? -19.232 18.769 1.113 1.00 90.12 426 PRO A C 1
ATOM 3536 O O . PRO A 1 426 ? -19.289 19.641 1.981 1.00 90.12 426 PRO A O 1
ATOM 3539 N N . ASN A 1 427 ? -20.304 18.074 0.738 1.00 93.44 427 ASN A N 1
ATOM 3540 C CA . ASN A 1 427 ? -21.635 18.320 1.283 1.00 93.44 427 ASN A CA 1
ATOM 3541 C C . ASN A 1 427 ? -21.712 17.891 2.762 1.00 93.44 427 ASN A C 1
ATOM 3543 O O . ASN A 1 427 ? -21.409 16.745 3.100 1.00 93.44 427 ASN A O 1
ATOM 3547 N N . GLN A 1 428 ? -22.178 18.783 3.642 1.00 95.81 428 GLN A N 1
ATOM 3548 C CA . GLN A 1 428 ? -22.265 18.512 5.081 1.00 95.81 428 GLN A CA 1
ATOM 3549 C C . GLN A 1 428 ? -23.168 17.314 5.420 1.00 95.81 428 GLN A C 1
ATOM 3551 O O . GLN A 1 428 ? -22.856 16.557 6.336 1.00 95.81 428 GLN A O 1
ATOM 3556 N N . ASN A 1 429 ? -24.245 17.079 4.666 1.00 97.06 429 ASN A N 1
ATOM 3557 C CA . ASN A 1 429 ? -25.107 15.909 4.864 1.00 97.06 429 ASN A CA 1
ATOM 3558 C C . ASN A 1 429 ? -24.371 14.602 4.541 1.00 97.06 429 ASN A C 1
ATOM 3560 O O . ASN A 1 429 ? -24.564 13.596 5.224 1.00 97.06 429 ASN A O 1
ATOM 3564 N N . VAL A 1 430 ? -23.488 14.622 3.536 1.00 96.44 430 VAL A N 1
ATOM 3565 C CA . VAL A 1 430 ? -22.634 13.476 3.198 1.00 96.44 430 VAL A CA 1
ATOM 3566 C C . VAL A 1 430 ? -21.635 13.215 4.326 1.00 96.44 430 VAL A C 1
ATOM 3568 O O . VAL A 1 430 ? -21.526 12.075 4.774 1.00 96.44 430 VAL A O 1
ATOM 3571 N N . ILE A 1 431 ? -20.981 14.263 4.844 1.00 97.75 431 ILE A N 1
ATOM 3572 C CA . ILE A 1 431 ? -20.075 14.160 6.001 1.00 97.75 431 ILE A CA 1
ATOM 3573 C C . ILE A 1 431 ? -20.811 13.581 7.214 1.00 97.75 431 ILE A C 1
ATOM 3575 O O . ILE A 1 431 ? -20.335 12.624 7.817 1.00 97.75 431 ILE A O 1
ATOM 3579 N N . ASN A 1 432 ? -21.989 14.108 7.553 1.00 98.06 432 ASN A N 1
ATOM 3580 C CA . ASN A 1 432 ? -22.770 13.640 8.699 1.00 98.06 432 ASN A CA 1
ATOM 3581 C C . ASN A 1 432 ? -23.139 12.155 8.564 1.00 98.06 432 ASN A C 1
ATOM 3583 O O . ASN A 1 432 ? -23.019 11.403 9.530 1.00 98.06 432 ASN A O 1
ATOM 3587 N N . ARG A 1 433 ? -23.525 11.703 7.362 1.00 97.00 433 ARG A N 1
ATOM 3588 C CA . ARG A 1 433 ? -23.817 10.284 7.107 1.00 97.00 433 ARG A CA 1
ATOM 3589 C C . ARG A 1 433 ? -22.576 9.399 7.250 1.00 97.00 433 ARG A C 1
ATOM 3591 O O . ARG A 1 433 ? -22.677 8.320 7.831 1.00 97.00 433 ARG A O 1
ATOM 3598 N N . LEU A 1 434 ? -21.414 9.853 6.778 1.00 98.25 434 LEU A N 1
ATOM 3599 C CA . LEU A 1 434 ? -20.142 9.153 6.994 1.00 98.25 434 LEU A CA 1
ATOM 3600 C C . LEU A 1 434 ? -19.809 9.051 8.488 1.00 98.25 434 LEU A C 1
ATOM 3602 O O . LEU A 1 434 ? -19.451 7.976 8.955 1.00 98.25 434 LEU A O 1
ATOM 3606 N N . LEU A 1 435 ? -19.981 10.132 9.253 1.00 98.50 435 LEU A N 1
ATOM 3607 C CA . LEU A 1 435 ? -19.730 10.138 10.697 1.00 98.50 435 LEU A CA 1
ATOM 3608 C C . LEU A 1 435 ? -20.665 9.186 11.459 1.00 98.50 435 LEU A C 1
ATOM 3610 O O . LEU A 1 435 ? -20.208 8.513 12.377 1.00 98.50 435 LEU A O 1
ATOM 3614 N N . ILE A 1 436 ? -21.942 9.083 11.074 1.00 97.88 436 ILE A N 1
ATOM 3615 C CA . ILE A 1 436 ? -22.883 8.110 11.663 1.00 97.88 436 ILE A CA 1
ATOM 3616 C C . ILE A 1 436 ? -22.393 6.676 11.431 1.00 97.88 436 ILE A C 1
ATOM 3618 O O . ILE A 1 436 ? -22.360 5.879 12.364 1.00 97.88 436 ILE A O 1
ATOM 3622 N N . LYS A 1 437 ? -21.951 6.359 10.210 1.00 97.31 437 LYS A N 1
ATOM 3623 C CA . LYS A 1 437 ? -21.383 5.041 9.895 1.00 97.31 437 LYS A CA 1
ATOM 3624 C C . LYS A 1 437 ? -20.109 4.755 10.687 1.00 97.31 437 LYS A C 1
ATOM 3626 O O . LYS A 1 437 ? -19.970 3.666 11.231 1.00 97.31 437 LYS A O 1
ATOM 3631 N N . LEU A 1 438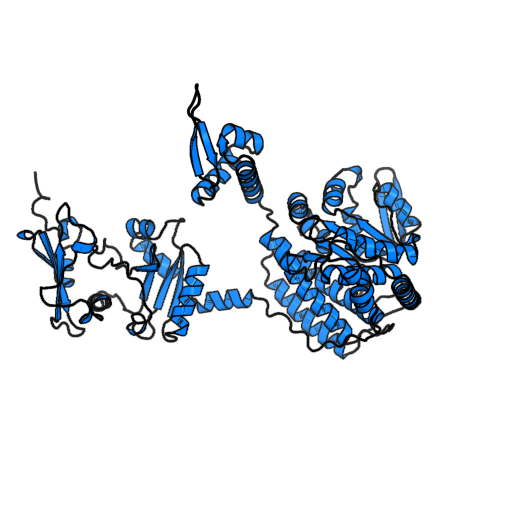 ? -19.215 5.738 10.804 1.00 98.38 438 LEU A N 1
ATOM 3632 C CA . LEU A 1 438 ? -18.003 5.609 11.616 1.00 98.38 438 LEU A CA 1
ATOM 3633 C C . LEU A 1 438 ? -18.315 5.377 13.095 1.00 98.38 438 LEU A C 1
ATOM 3635 O O . LEU A 1 438 ? -17.608 4.605 13.730 1.00 98.38 438 LEU A O 1
ATOM 3639 N N . ARG A 1 439 ? -19.379 5.984 13.639 1.00 98.12 439 ARG A N 1
ATOM 3640 C CA . ARG A 1 439 ? -19.823 5.699 15.013 1.00 98.12 439 ARG A CA 1
ATOM 3641 C C . ARG A 1 439 ? -20.224 4.236 15.173 1.00 98.12 439 ARG A C 1
ATOM 3643 O O . ARG A 1 439 ? -19.682 3.587 16.059 1.00 98.12 439 ARG A O 1
ATOM 3650 N N . GLY A 1 440 ? -21.042 3.705 14.262 1.00 97.75 440 GLY A N 1
ATOM 3651 C CA . GLY A 1 440 ? -21.403 2.282 14.269 1.00 97.75 440 GLY A CA 1
ATOM 3652 C C . GLY A 1 440 ? -20.181 1.359 14.194 1.00 97.75 440 GLY A C 1
ATOM 3653 O O . GLY A 1 440 ? -20.087 0.402 14.948 1.00 97.75 440 GLY A O 1
ATOM 3654 N N . ILE A 1 441 ? -19.189 1.689 13.360 1.00 98.06 441 ILE A N 1
ATOM 3655 C CA . ILE A 1 441 ? -17.916 0.947 13.294 1.00 98.06 441 ILE A CA 1
ATOM 3656 C C . ILE A 1 441 ? -17.137 1.044 14.618 1.00 98.06 441 ILE A C 1
ATOM 3658 O O . ILE A 1 441 ? -16.571 0.057 15.072 1.00 98.06 441 ILE A O 1
ATOM 3662 N N . SER A 1 442 ? -17.098 2.221 15.250 1.00 97.81 442 SER A N 1
ATOM 3663 C CA . SER A 1 442 ? -16.333 2.471 16.485 1.00 97.81 442 SER A CA 1
ATOM 3664 C C . SER A 1 442 ? -16.876 1.763 17.730 1.00 97.81 442 SER A C 1
ATOM 3666 O O . SER A 1 442 ? -16.159 1.632 18.730 1.00 97.81 442 SER A O 1
ATOM 3668 N N . GLU A 1 443 ? -18.144 1.356 17.677 1.00 97.62 443 GLU A N 1
ATOM 3669 C CA . GLU A 1 443 ? -18.847 0.611 18.723 1.00 97.62 443 GLU A CA 1
ATOM 3670 C C . GLU A 1 443 ? -18.545 -0.892 18.663 1.00 97.62 443 GLU A C 1
ATOM 3672 O O . GLU A 1 443 ? -18.764 -1.592 19.647 1.00 97.62 443 GLU A O 1
ATOM 3677 N N . LEU A 1 444 ? -18.001 -1.383 17.543 1.00 97.94 444 LEU A N 1
ATOM 3678 C CA . LEU A 1 444 ? -17.614 -2.780 17.392 1.00 97.94 444 LEU A CA 1
ATOM 3679 C C . LEU A 1 444 ? -16.344 -3.083 18.192 1.00 97.94 444 LEU A C 1
ATOM 3681 O O . LEU A 1 444 ? -15.357 -2.342 18.164 1.00 97.94 444 LEU A O 1
ATOM 3685 N N . GLU A 1 445 ? -16.367 -4.217 18.881 1.00 97.94 445 GLU A N 1
ATOM 3686 C CA . GLU A 1 445 ? -15.254 -4.733 19.663 1.00 97.94 445 GLU A CA 1
ATOM 3687 C C . GLU A 1 445 ? -15.289 -6.257 19.642 1.00 97.94 445 GLU A C 1
ATOM 3689 O O . GLU A 1 445 ? -16.356 -6.863 19.746 1.00 97.94 445 GLU A O 1
ATOM 3694 N N . GLY A 1 446 ? -14.116 -6.870 19.514 1.00 97.00 446 GLY A N 1
ATOM 3695 C CA . GLY A 1 446 ? -13.962 -8.307 19.659 1.00 97.00 446 GLY A CA 1
ATOM 3696 C C . GLY A 1 446 ? -13.223 -8.988 18.519 1.00 97.00 446 GLY A C 1
ATOM 3697 O O . GLY A 1 446 ? -12.637 -8.373 17.623 1.00 97.00 446 GLY A O 1
ATOM 3698 N N . GLN A 1 447 ? -13.240 -10.308 18.619 1.00 97.44 447 GLN A N 1
ATOM 3699 C CA . GLN A 1 447 ? -12.613 -11.214 17.682 1.00 97.44 447 GLN A CA 1
ATOM 3700 C C . GLN A 1 447 ? -13.442 -11.322 16.401 1.00 97.44 447 GLN A C 1
ATOM 3702 O O . GLN A 1 447 ? -14.660 -11.482 16.456 1.00 97.44 447 GLN A O 1
ATOM 3707 N N . MET A 1 448 ? -12.765 -11.289 15.259 1.00 97.88 448 MET A N 1
ATOM 3708 C CA . MET A 1 448 ? -13.342 -11.633 13.970 1.00 97.88 448 MET A CA 1
ATOM 3709 C C . MET A 1 448 ? -13.033 -13.067 13.578 1.00 97.88 448 MET A C 1
ATOM 3711 O O . MET A 1 448 ? -12.013 -13.634 13.965 1.00 97.88 448 MET A O 1
ATOM 3715 N N . GLU A 1 449 ? -13.897 -13.624 12.740 1.00 97.62 449 GLU A N 1
ATOM 3716 C CA . GLU A 1 449 ? -13.744 -14.960 12.174 1.00 97.62 449 GLU A CA 1
ATOM 3717 C C . GLU A 1 449 ? -14.047 -14.936 10.679 1.00 97.62 449 GLU A C 1
ATOM 3719 O O . GLU A 1 449 ? -14.840 -14.124 10.210 1.00 97.62 449 GLU A O 1
ATOM 3724 N N . LEU A 1 450 ? -13.426 -15.828 9.912 1.00 98.06 450 LEU A N 1
ATOM 3725 C CA . LEU A 1 450 ? -13.759 -16.010 8.502 1.00 98.06 450 LEU A CA 1
ATOM 3726 C C . LEU A 1 450 ? -14.876 -17.046 8.369 1.00 98.06 450 LEU A C 1
ATOM 3728 O O . LEU A 1 450 ? -14.841 -18.087 9.025 1.00 98.06 450 LEU A O 1
ATOM 3732 N N . THR A 1 451 ? -15.819 -16.806 7.459 1.00 98.19 451 THR A N 1
ATOM 3733 C CA . THR A 1 451 ? -16.691 -17.882 6.958 1.00 98.19 451 THR A CA 1
ATOM 3734 C C . THR A 1 451 ? -15.856 -18.986 6.300 1.00 98.19 451 THR A C 1
ATOM 3736 O O . THR A 1 451 ? -14.789 -18.701 5.760 1.00 98.19 451 THR A O 1
ATOM 3739 N N . GLU A 1 452 ? -16.344 -20.230 6.276 1.00 97.81 452 GLU A N 1
ATOM 3740 C CA . GLU A 1 452 ? -15.617 -21.350 5.644 1.00 97.81 452 GLU A CA 1
ATOM 3741 C C . GLU A 1 452 ? -15.240 -21.050 4.188 1.00 97.81 452 GLU A C 1
ATOM 3743 O O . GLU A 1 452 ? -14.081 -21.167 3.805 1.00 97.81 452 GLU A O 1
ATOM 3748 N N . LYS A 1 453 ? -16.179 -20.500 3.414 1.00 96.25 453 LYS A N 1
ATOM 3749 C CA . LYS A 1 453 ? -15.918 -20.088 2.032 1.00 96.25 453 LYS A CA 1
ATOM 3750 C C . LYS A 1 453 ? -14.847 -18.993 1.923 1.00 96.25 453 LYS A C 1
ATOM 3752 O O . LYS A 1 453 ? -14.035 -19.012 1.007 1.00 96.25 453 LYS A O 1
ATOM 3757 N N . ALA A 1 454 ? -14.821 -18.034 2.853 1.00 97.00 454 ALA A N 1
ATOM 3758 C CA . ALA A 1 454 ? -13.776 -17.011 2.868 1.00 97.00 454 ALA A CA 1
ATOM 3759 C C . ALA A 1 454 ? -12.398 -17.600 3.202 1.00 97.00 454 ALA A C 1
ATOM 3761 O O . ALA A 1 454 ? -11.401 -17.152 2.635 1.00 97.00 454 ALA A O 1
ATOM 3762 N N . LYS A 1 455 ? -12.339 -18.604 4.091 1.00 97.19 455 LYS A N 1
ATOM 3763 C CA . LYS A 1 455 ? -11.102 -19.337 4.400 1.00 97.19 455 LYS A CA 1
ATOM 3764 C C . LYS A 1 455 ? -10.585 -20.073 3.170 1.00 97.19 455 LYS A C 1
ATOM 3766 O O . LYS A 1 455 ? -9.414 -19.916 2.849 1.00 97.19 455 LYS A O 1
ATOM 3771 N N . GLU A 1 456 ? -11.445 -20.813 2.472 1.00 96.62 456 GLU A N 1
ATOM 3772 C CA . GLU A 1 456 ? -11.098 -21.513 1.225 1.00 96.62 456 GLU A CA 1
ATOM 3773 C C . GLU A 1 456 ? -10.520 -20.537 0.191 1.00 96.62 456 GLU A C 1
ATOM 3775 O O . GLU A 1 456 ? -9.383 -20.704 -0.249 1.00 96.62 456 GLU A O 1
ATOM 3780 N N . THR A 1 457 ? -11.241 -19.446 -0.098 1.00 96.25 457 THR A N 1
ATOM 3781 C CA . THR A 1 457 ? -10.794 -18.409 -1.041 1.00 96.25 457 THR A CA 1
ATOM 3782 C C . THR A 1 457 ? -9.448 -17.791 -0.639 1.00 96.25 457 THR A C 1
ATOM 3784 O O . THR A 1 457 ? -8.606 -17.537 -1.502 1.00 96.25 457 THR A O 1
ATOM 3787 N N . TYR A 1 458 ? -9.229 -17.528 0.655 1.00 96.75 458 TYR A N 1
ATOM 3788 C CA . TYR A 1 458 ? -7.961 -16.982 1.143 1.00 96.75 458 TYR A CA 1
ATOM 3789 C C . TYR A 1 458 ? -6.811 -17.982 1.016 1.00 96.75 458 TYR A C 1
ATOM 3791 O O . TYR A 1 458 ? -5.736 -17.598 0.569 1.00 96.75 458 TYR A O 1
ATOM 3799 N N . ILE A 1 459 ? -7.029 -19.247 1.387 1.00 95.88 459 ILE A N 1
ATOM 3800 C CA . ILE A 1 459 ? -6.013 -20.306 1.313 1.00 95.88 459 ILE A CA 1
ATOM 3801 C C . ILE A 1 459 ? -5.572 -20.519 -0.136 1.00 95.88 459 ILE A C 1
ATOM 3803 O O . ILE A 1 459 ? -4.374 -20.622 -0.400 1.00 95.88 459 ILE A O 1
ATOM 3807 N N . ASP A 1 460 ? -6.518 -20.555 -1.072 1.00 94.38 460 ASP A N 1
ATOM 3808 C CA . ASP A 1 460 ? -6.214 -20.726 -2.491 1.00 94.38 460 ASP A CA 1
ATOM 3809 C C . ASP A 1 460 ? -5.415 -19.542 -3.043 1.00 94.38 460 ASP A C 1
ATOM 3811 O O . ASP A 1 460 ? -4.418 -19.732 -3.744 1.00 94.38 460 ASP A O 1
ATOM 3815 N N . TRP A 1 461 ? -5.785 -18.312 -2.681 1.00 95.88 461 TRP A N 1
ATOM 3816 C CA . TRP A 1 461 ? -5.000 -17.135 -3.047 1.00 95.88 461 TRP A CA 1
ATOM 3817 C C . TRP A 1 461 ? -3.606 -17.138 -2.398 1.00 95.88 461 TRP A C 1
ATOM 3819 O O . TRP A 1 461 ? -2.617 -16.869 -3.079 1.00 95.88 461 TRP A O 1
ATOM 3829 N N . LEU A 1 462 ? -3.508 -17.480 -1.110 1.00 95.00 462 LEU A N 1
ATOM 3830 C CA . LEU A 1 462 ? -2.256 -17.466 -0.354 1.00 95.00 462 LEU A CA 1
ATOM 3831 C C . LEU A 1 462 ? -1.237 -18.455 -0.929 1.00 95.00 462 LEU A C 1
ATOM 3833 O O . LEU A 1 462 ? -0.087 -18.076 -1.118 1.00 95.00 462 LEU A O 1
ATOM 3837 N N . LYS A 1 463 ? -1.660 -19.674 -1.292 1.00 91.31 463 LYS A N 1
ATOM 3838 C CA . LYS A 1 463 ? -0.788 -20.656 -1.966 1.00 91.31 463 LYS A CA 1
ATOM 3839 C C . LYS A 1 463 ? -0.201 -20.096 -3.261 1.00 91.31 463 LYS A C 1
ATOM 3841 O O . LYS A 1 463 ? 1.005 -20.146 -3.465 1.00 91.31 463 LYS A O 1
ATOM 3846 N N . ASN A 1 464 ? -1.046 -19.503 -4.107 1.00 90.25 464 ASN A N 1
ATOM 3847 C CA . ASN A 1 464 ? -0.592 -18.885 -5.356 1.00 90.25 464 ASN A CA 1
ATOM 3848 C C . ASN A 1 464 ? 0.371 -17.716 -5.100 1.00 90.25 464 ASN A C 1
ATOM 3850 O O . ASN A 1 464 ? 1.342 -17.531 -5.832 1.00 90.25 464 ASN A O 1
ATOM 3854 N N . HIS A 1 465 ? 0.108 -16.923 -4.063 1.00 90.31 465 HIS A N 1
ATOM 3855 C CA . HIS A 1 465 ? 0.955 -15.801 -3.684 1.00 90.31 465 HIS A CA 1
ATOM 3856 C C . HIS A 1 465 ? 2.329 -16.244 -3.153 1.00 90.31 465 HIS A C 1
ATOM 3858 O O . HIS A 1 465 ? 3.337 -15.620 -3.488 1.00 90.31 465 HIS A O 1
ATOM 3864 N N . GLU A 1 466 ? 2.387 -17.314 -2.361 1.00 88.69 466 GLU A N 1
ATOM 3865 C CA . GLU A 1 466 ? 3.642 -17.895 -1.873 1.00 88.69 466 GLU A CA 1
ATOM 3866 C C . GLU A 1 466 ? 4.450 -18.549 -3.002 1.00 88.69 466 GLU A C 1
ATOM 3868 O O . GLU A 1 466 ? 5.664 -18.357 -3.074 1.00 88.69 466 GLU A O 1
ATOM 3873 N N . ASP A 1 467 ? 3.787 -19.240 -3.931 1.00 85.50 467 ASP A N 1
ATOM 3874 C CA . ASP A 1 467 ? 4.428 -19.783 -5.132 1.00 85.50 467 ASP A CA 1
ATOM 3875 C C . ASP A 1 467 ? 5.036 -18.674 -6.006 1.00 85.50 467 ASP A C 1
ATOM 3877 O O . ASP A 1 467 ? 6.146 -18.819 -6.520 1.00 85.50 467 ASP A O 1
ATOM 3881 N N . GLU A 1 468 ? 4.331 -17.549 -6.174 1.00 83.44 468 GLU A N 1
ATOM 3882 C CA . GLU A 1 468 ? 4.850 -16.364 -6.869 1.00 83.44 468 GLU A CA 1
ATOM 3883 C C . GLU A 1 468 ? 6.097 -15.818 -6.159 1.00 83.44 468 GLU A C 1
ATOM 3885 O O . GLU A 1 468 ? 7.122 -15.586 -6.799 1.00 83.44 468 GLU A O 1
ATOM 3890 N N . LEU A 1 469 ? 6.038 -15.669 -4.833 1.00 83.56 469 LEU A N 1
ATOM 3891 C CA . LEU A 1 469 ? 7.155 -15.199 -4.011 1.00 83.56 469 LEU A CA 1
ATOM 3892 C C . LEU A 1 469 ? 8.414 -16.058 -4.164 1.00 83.56 469 LEU A C 1
ATOM 3894 O O . LEU A 1 469 ? 9.507 -15.506 -4.254 1.00 83.56 469 LEU A O 1
ATOM 3898 N N . GLN A 1 470 ? 8.270 -17.384 -4.222 1.00 79.25 470 GLN A N 1
ATOM 3899 C CA . GLN A 1 470 ? 9.401 -18.303 -4.392 1.00 79.25 470 GLN A CA 1
ATOM 3900 C C . GLN A 1 470 ? 10.061 -18.203 -5.773 1.00 79.25 470 GLN A C 1
ATOM 3902 O O . GLN A 1 470 ? 11.245 -18.506 -5.907 1.00 79.25 470 GLN A O 1
ATOM 3907 N N . ARG A 1 471 ? 9.309 -17.793 -6.801 1.00 77.62 471 ARG A N 1
ATOM 3908 C CA . ARG A 1 471 ? 9.810 -17.668 -8.180 1.00 77.62 471 ARG A CA 1
ATOM 3909 C C . ARG A 1 471 ? 10.501 -16.334 -8.453 1.00 77.62 471 ARG A C 1
ATOM 3911 O O . ARG A 1 471 ? 11.265 -16.242 -9.411 1.00 77.62 471 ARG A O 1
ATOM 3918 N N . LEU A 1 472 ? 10.230 -15.300 -7.656 1.00 73.31 472 LEU A N 1
ATOM 3919 C CA . LEU A 1 472 ? 10.815 -13.974 -7.850 1.00 73.31 472 LEU A CA 1
ATOM 3920 C C . LEU A 1 472 ? 12.325 -13.985 -7.571 1.00 73.31 472 LEU A C 1
ATOM 3922 O O . LEU A 1 472 ? 12.768 -14.407 -6.503 1.00 73.31 472 LEU A O 1
ATOM 3926 N N . SER A 1 473 ? 13.120 -13.443 -8.498 1.00 65.81 473 SER A N 1
ATOM 3927 C CA . SER A 1 473 ? 14.518 -13.116 -8.213 1.00 65.81 473 SER A CA 1
ATOM 3928 C C . SER A 1 473 ? 14.579 -11.890 -7.295 1.00 65.81 473 SER A C 1
ATOM 3930 O O . SER A 1 473 ? 14.076 -10.811 -7.617 1.00 65.81 473 SER A O 1
ATOM 3932 N N . ASP A 1 474 ? 15.180 -12.037 -6.114 1.00 67.50 474 ASP A N 1
ATOM 3933 C CA . ASP A 1 474 ? 15.116 -11.004 -5.070 1.00 67.50 474 ASP A CA 1
ATOM 3934 C C . ASP A 1 474 ? 16.215 -9.929 -5.164 1.00 67.50 474 ASP A C 1
ATOM 3936 O O . ASP A 1 474 ? 16.518 -9.226 -4.198 1.00 67.50 474 ASP A O 1
ATOM 3940 N N . ASP A 1 475 ? 16.806 -9.743 -6.346 1.00 63.78 475 ASP A N 1
ATOM 3941 C CA . ASP A 1 475 ? 17.912 -8.797 -6.557 1.00 63.78 475 ASP A CA 1
ATOM 3942 C C . ASP A 1 475 ? 17.528 -7.350 -6.193 1.00 63.78 475 ASP A C 1
ATOM 3944 O O . ASP A 1 475 ? 18.370 -6.548 -5.780 1.00 63.78 475 ASP A O 1
ATOM 3948 N N . LYS A 1 476 ? 16.236 -7.011 -6.309 1.00 65.12 476 LYS A N 1
ATOM 3949 C CA . LYS A 1 476 ? 15.673 -5.686 -5.995 1.00 65.12 476 LYS A CA 1
ATOM 3950 C C . LYS A 1 476 ? 14.909 -5.629 -4.662 1.00 65.12 476 LYS A C 1
ATOM 3952 O O . LYS A 1 476 ? 14.340 -4.582 -4.351 1.00 65.12 476 LYS A O 1
ATOM 3957 N N . GLY A 1 477 ? 14.896 -6.706 -3.873 1.00 74.62 477 GLY A N 1
ATOM 3958 C CA . GLY A 1 477 ? 14.218 -6.753 -2.573 1.00 74.62 477 GLY A CA 1
ATOM 3959 C C . GLY A 1 477 ? 12.689 -6.735 -2.654 1.00 74.62 477 GLY A C 1
ATOM 3960 O O . GLY A 1 477 ? 12.050 -6.259 -1.721 1.00 74.62 477 GLY A O 1
ATOM 3961 N N . ILE A 1 478 ? 12.093 -7.183 -3.766 1.00 81.25 478 ILE A N 1
ATOM 3962 C CA . ILE A 1 478 ? 10.631 -7.203 -3.979 1.00 81.25 478 ILE A CA 1
ATOM 3963 C C . ILE A 1 478 ? 9.954 -8.185 -3.018 1.00 81.25 478 ILE A C 1
ATOM 3965 O O . ILE A 1 478 ? 8.835 -7.923 -2.561 1.00 81.25 478 ILE A O 1
ATOM 3969 N N . SER A 1 479 ? 10.647 -9.275 -2.668 1.00 83.38 479 SER A N 1
ATOM 3970 C CA . SER A 1 479 ? 10.133 -10.316 -1.776 1.00 83.38 479 SER A CA 1
ATOM 3971 C C . SER A 1 479 ? 9.657 -9.734 -0.438 1.00 83.38 479 SER A C 1
ATOM 3973 O O . SER A 1 479 ? 8.609 -10.125 0.077 1.00 83.38 479 SER A O 1
ATOM 3975 N N . SER A 1 480 ? 10.369 -8.725 0.084 1.00 84.69 480 SER A N 1
ATOM 3976 C CA . SER A 1 480 ? 10.094 -8.113 1.386 1.00 84.69 480 SER A CA 1
ATOM 3977 C C . SER A 1 480 ? 8.781 -7.324 1.417 1.00 84.69 480 SER A C 1
ATOM 3979 O O . SER A 1 480 ? 8.150 -7.224 2.471 1.00 84.69 480 SER A O 1
ATOM 3981 N N . PHE A 1 481 ? 8.349 -6.791 0.270 1.00 89.94 481 PHE A N 1
ATOM 3982 C CA . PHE A 1 481 ? 7.079 -6.081 0.116 1.00 89.94 481 PHE A CA 1
ATOM 3983 C C . PHE A 1 481 ? 5.947 -7.065 -0.129 1.00 89.94 481 PHE A C 1
ATOM 3985 O O . PHE A 1 481 ? 4.905 -6.987 0.518 1.00 89.94 481 PHE A O 1
ATOM 3992 N N . TYR A 1 482 ? 6.162 -8.003 -1.055 1.00 90.62 482 TYR A N 1
ATOM 3993 C CA . TYR A 1 482 ? 5.147 -8.982 -1.424 1.00 90.62 482 TYR A CA 1
ATOM 3994 C C . TYR A 1 482 ? 4.793 -9.865 -0.229 1.00 90.62 482 TYR A C 1
ATOM 3996 O O . TYR A 1 482 ? 3.615 -10.033 0.045 1.00 90.62 482 TYR A O 1
ATOM 4004 N N . GLY A 1 483 ? 5.773 -10.306 0.564 1.00 89.88 483 GLY A N 1
ATOM 4005 C CA . GLY A 1 483 ? 5.533 -11.152 1.735 1.00 89.88 483 GLY A CA 1
ATOM 4006 C C . GLY A 1 483 ? 4.606 -10.544 2.793 1.00 89.88 483 GLY A C 1
ATOM 4007 O O . GLY A 1 483 ? 4.039 -11.281 3.590 1.00 89.88 483 GLY A O 1
ATOM 4008 N N . ARG A 1 484 ? 4.409 -9.217 2.809 1.00 92.56 484 ARG A N 1
ATOM 4009 C CA . ARG A 1 484 ? 3.475 -8.540 3.730 1.00 92.56 484 ARG A CA 1
ATOM 4010 C C . ARG A 1 484 ? 2.065 -8.387 3.174 1.00 92.56 484 ARG A C 1
ATOM 4012 O O . ARG A 1 484 ? 1.155 -8.000 3.908 1.00 92.56 484 ARG A O 1
ATOM 4019 N N . LEU A 1 485 ? 1.855 -8.690 1.897 1.00 95.25 485 LEU A N 1
ATOM 4020 C CA . LEU A 1 485 ? 0.542 -8.595 1.269 1.00 95.25 485 LEU A CA 1
ATOM 4021 C C . LEU A 1 485 ? -0.427 -9.671 1.767 1.00 95.25 485 LEU A C 1
ATOM 4023 O O . LEU A 1 485 ? -1.635 -9.436 1.754 1.00 95.25 485 LEU A O 1
ATOM 4027 N N . SER A 1 486 ? 0.073 -10.799 2.274 1.00 94.94 486 SER A N 1
ATOM 4028 C CA . SER A 1 486 ? -0.734 -11.807 2.972 1.00 94.94 486 SER A CA 1
ATOM 4029 C C . SER A 1 486 ? -1.427 -11.230 4.212 1.00 94.94 486 SER A C 1
ATOM 4031 O O . SER A 1 486 ? -2.651 -11.343 4.329 1.00 94.94 486 SER A O 1
ATOM 4033 N N . ASP A 1 487 ? -0.678 -10.529 5.072 1.00 95.25 487 ASP A N 1
ATOM 4034 C CA . ASP A 1 487 ? -1.204 -9.825 6.247 1.00 95.25 487 ASP A CA 1
ATOM 4035 C C . ASP A 1 487 ? -2.191 -8.732 5.817 1.00 95.25 487 ASP A C 1
ATOM 4037 O O . ASP A 1 487 ? -3.310 -8.647 6.326 1.00 95.25 487 ASP A O 1
ATOM 4041 N N . TYR A 1 488 ? -1.803 -7.900 4.843 1.00 98.00 488 TYR A N 1
ATOM 4042 C CA . TYR A 1 488 ? -2.656 -6.816 4.349 1.00 98.00 488 TYR A CA 1
ATOM 4043 C C . TYR A 1 488 ? -3.966 -7.315 3.743 1.00 98.00 488 TYR A C 1
ATOM 4045 O O . TYR A 1 488 ? -4.987 -6.657 3.920 1.00 98.00 488 TYR A O 1
ATOM 4053 N N . THR A 1 489 ? -3.974 -8.475 3.087 1.00 98.25 489 THR A N 1
ATOM 4054 C CA . THR A 1 489 ? -5.203 -9.080 2.552 1.00 98.25 489 THR A CA 1
ATOM 4055 C C . THR A 1 489 ? -6.216 -9.311 3.670 1.00 98.25 489 THR A C 1
ATOM 4057 O O . THR A 1 489 ? -7.364 -8.883 3.567 1.00 98.25 489 THR A O 1
ATOM 4060 N N . LEU A 1 490 ? -5.789 -9.899 4.789 1.00 98.19 490 LEU A N 1
ATOM 4061 C CA . LEU A 1 490 ? -6.663 -10.112 5.943 1.00 98.19 490 LEU A CA 1
ATOM 4062 C C . LEU A 1 490 ? -7.054 -8.787 6.617 1.00 98.19 490 LEU A C 1
ATOM 4064 O O . LEU A 1 490 ? -8.226 -8.592 6.943 1.00 98.19 490 LEU A O 1
ATOM 4068 N N . LYS A 1 491 ? -6.119 -7.834 6.753 1.00 98.56 491 LYS A N 1
ATOM 4069 C CA . LYS A 1 491 ? -6.419 -6.491 7.285 1.00 98.56 491 LYS A CA 1
ATOM 4070 C C . LYS A 1 491 ? -7.471 -5.763 6.445 1.00 98.56 491 LYS A C 1
ATOM 4072 O O . LYS A 1 491 ? -8.400 -5.182 6.997 1.00 98.56 491 LYS A O 1
ATOM 4077 N N . PHE A 1 492 ? -7.373 -5.807 5.119 1.00 98.75 492 PHE A N 1
ATOM 4078 C CA . PHE A 1 492 ? -8.380 -5.217 4.241 1.00 98.75 492 PHE A CA 1
ATOM 4079 C C . PHE A 1 492 ? -9.704 -5.966 4.309 1.00 98.75 492 PHE A C 1
ATOM 4081 O O . PHE A 1 492 ? -10.744 -5.318 4.299 1.00 98.75 492 PHE A O 1
ATOM 4088 N N . ALA A 1 493 ? -9.693 -7.295 4.421 1.00 98.50 493 ALA A N 1
ATOM 4089 C CA . ALA A 1 493 ? -10.920 -8.077 4.537 1.00 98.50 493 ALA A CA 1
ATOM 4090 C C . ALA A 1 493 ? -11.712 -7.708 5.800 1.00 98.50 493 ALA A C 1
ATOM 4092 O O . ALA A 1 493 ? -12.925 -7.522 5.714 1.00 98.50 493 ALA A O 1
ATOM 4093 N N . ILE A 1 494 ? -11.021 -7.502 6.931 1.00 98.62 494 ILE A N 1
ATOM 4094 C CA . ILE A 1 494 ? -11.597 -6.929 8.158 1.00 98.62 494 ILE A CA 1
ATOM 4095 C C . ILE A 1 494 ? -12.280 -5.591 7.842 1.00 98.62 494 ILE A C 1
ATOM 4097 O O . ILE A 1 494 ? -13.467 -5.411 8.098 1.00 98.62 494 ILE A O 1
ATOM 4101 N N . LEU A 1 495 ? -11.551 -4.649 7.240 1.00 98.69 495 LEU A N 1
ATOM 4102 C CA . LEU A 1 495 ? -12.057 -3.296 6.995 1.00 98.69 495 LEU A CA 1
ATOM 4103 C C . LEU A 1 495 ? -13.215 -3.260 5.982 1.00 98.69 495 LEU A C 1
ATOM 4105 O O . LEU A 1 495 ? -14.156 -2.487 6.165 1.00 98.69 495 LEU A O 1
ATOM 4109 N N . TYR A 1 496 ? -13.177 -4.092 4.938 1.00 98.56 496 TYR A N 1
ATOM 4110 C CA . TYR A 1 496 ? -14.268 -4.223 3.971 1.00 98.56 496 TYR A CA 1
ATOM 4111 C C . TYR A 1 496 ? -15.519 -4.834 4.604 1.00 98.56 496 TYR A C 1
ATOM 4113 O O . TYR A 1 496 ? -16.613 -4.329 4.355 1.00 98.56 496 TYR A O 1
ATOM 4121 N N . GLU A 1 497 ? -15.376 -5.859 5.448 1.00 98.19 497 GLU A N 1
ATOM 4122 C CA . GLU A 1 497 ? -16.512 -6.482 6.135 1.00 98.19 497 GLU A CA 1
ATOM 4123 C C . GLU A 1 497 ? -17.214 -5.485 7.061 1.00 98.19 497 GLU A C 1
ATOM 4125 O O . GLU A 1 497 ? -18.433 -5.313 6.999 1.00 98.19 497 GLU A O 1
ATOM 4130 N N . LEU A 1 498 ? -16.436 -4.751 7.856 1.00 97.94 498 LEU A N 1
ATOM 4131 C CA . LEU A 1 498 ? -16.958 -3.729 8.762 1.00 97.94 498 LEU A CA 1
ATOM 4132 C C . LEU A 1 498 ? -17.598 -2.565 7.991 1.00 97.94 498 LEU A C 1
ATOM 4134 O O . LEU A 1 498 ? -18.646 -2.065 8.392 1.00 97.94 498 LEU A O 1
ATOM 4138 N N . SER A 1 499 ? -17.015 -2.168 6.855 1.00 97.88 499 SER A N 1
ATOM 4139 C CA . SER A 1 499 ? -17.575 -1.143 5.963 1.00 97.88 499 SER A CA 1
ATOM 4140 C C . SER A 1 499 ? -18.930 -1.539 5.375 1.00 97.88 499 SER A C 1
ATOM 4142 O O . SER A 1 499 ? -19.818 -0.693 5.244 1.00 97.88 499 SER A O 1
ATOM 4144 N N . SER A 1 500 ? -19.059 -2.801 4.966 1.00 95.94 500 SER A N 1
ATOM 4145 C CA . SER A 1 500 ? -20.210 -3.308 4.221 1.00 95.94 500 SER A CA 1
ATOM 4146 C C . SER A 1 500 ? -21.356 -3.732 5.133 1.00 95.94 500 SER A C 1
ATOM 4148 O O . SER A 1 500 ? -22.507 -3.416 4.839 1.00 95.94 500 SER A O 1
ATOM 4150 N N . ASN A 1 501 ? -21.041 -4.422 6.232 1.00 94.81 501 ASN A N 1
ATOM 4151 C CA . ASN A 1 501 ? -22.021 -5.202 6.986 1.00 94.81 501 ASN A CA 1
ATOM 4152 C C . ASN A 1 501 ? -22.037 -4.910 8.494 1.00 94.81 501 ASN A C 1
ATOM 4154 O O . ASN A 1 501 ? -22.930 -5.410 9.172 1.00 94.81 501 ASN A O 1
ATOM 4158 N N . LEU A 1 502 ? -21.077 -4.142 9.036 1.00 95.81 502 LEU A N 1
ATOM 4159 C CA . LEU A 1 502 ? -20.895 -3.968 10.492 1.00 95.81 502 LEU A CA 1
ATOM 4160 C C . LEU A 1 502 ? -20.837 -5.314 11.247 1.00 95.81 502 LEU A C 1
ATOM 4162 O O . LEU A 1 502 ? -21.337 -5.447 12.362 1.00 95.81 502 LEU A O 1
ATOM 4166 N N . SER A 1 503 ? -20.243 -6.323 10.610 1.00 96.31 503 SER A N 1
ATOM 4167 C CA . SER A 1 503 ? -20.183 -7.705 11.087 1.00 96.31 503 SER A CA 1
ATOM 4168 C C . SER A 1 503 ? -18.770 -8.061 11.541 1.00 96.31 503 SER A C 1
ATOM 4170 O O . SER A 1 503 ? -17.795 -7.599 10.952 1.00 96.31 503 SER A O 1
ATOM 4172 N N . LEU A 1 504 ? -18.659 -8.929 12.551 1.00 98.06 504 LEU A N 1
ATOM 4173 C CA . LEU A 1 504 ? -17.392 -9.538 12.978 1.00 98.06 504 LEU A CA 1
ATOM 4174 C C . LEU A 1 504 ? -17.089 -10.856 12.236 1.00 98.06 504 LEU A C 1
ATOM 4176 O O . LEU A 1 504 ? -16.103 -11.525 12.527 1.00 98.06 504 LEU A O 1
ATOM 4180 N N . THR A 1 505 ? -17.898 -11.233 11.245 1.00 98.31 505 THR A N 1
ATOM 4181 C CA . THR A 1 505 ? -17.686 -12.438 10.433 1.00 98.31 505 THR A CA 1
ATOM 4182 C C . THR A 1 505 ? -17.331 -12.061 8.998 1.00 98.31 505 THR A C 1
ATOM 4184 O O . THR A 1 505 ? -18.184 -11.595 8.250 1.00 98.31 505 THR A O 1
ATOM 4187 N N . ILE A 1 506 ? -16.077 -12.284 8.599 1.00 98.31 506 ILE A N 1
ATOM 4188 C CA . ILE A 1 506 ? -15.539 -11.960 7.274 1.00 98.31 506 ILE A CA 1
ATOM 4189 C C . ILE A 1 506 ? -16.154 -12.888 6.220 1.00 98.31 506 ILE A C 1
ATOM 4191 O O . ILE A 1 506 ? -15.932 -14.106 6.202 1.00 98.31 506 ILE A O 1
ATOM 4195 N N . SER A 1 507 ? -16.919 -12.286 5.316 1.00 97.31 507 SER A N 1
ATOM 4196 C CA . SER A 1 507 ? -17.567 -12.962 4.197 1.00 97.31 507 SER A CA 1
ATOM 4197 C C . SER A 1 507 ? -16.606 -13.246 3.036 1.00 97.31 507 SER A C 1
ATOM 4199 O O . SER A 1 507 ? -15.584 -12.578 2.853 1.00 97.31 507 SER A O 1
ATOM 4201 N N . ASP A 1 508 ? -16.983 -14.213 2.190 1.00 96.31 508 ASP A N 1
ATOM 4202 C CA . ASP A 1 508 ? -16.290 -14.514 0.925 1.00 96.31 508 ASP A CA 1
ATOM 4203 C C . ASP A 1 508 ? -16.186 -13.268 0.024 1.00 96.31 508 ASP A C 1
ATOM 4205 O O . ASP A 1 508 ? -15.198 -13.043 -0.668 1.00 96.31 508 ASP A O 1
ATOM 4209 N N . ASN A 1 509 ? -17.186 -12.394 0.069 1.00 96.06 509 ASN A N 1
ATOM 4210 C CA . ASN A 1 509 ? -17.175 -11.169 -0.712 1.00 96.06 509 ASN A CA 1
ATOM 4211 C C . ASN A 1 509 ? -16.129 -10.151 -0.214 1.00 96.06 509 ASN A C 1
ATOM 4213 O O . ASN A 1 509 ? -15.419 -9.546 -1.020 1.00 96.06 509 ASN A O 1
ATOM 4217 N N . SER A 1 510 ? -15.991 -9.985 1.104 1.00 97.56 510 SER A N 1
ATOM 4218 C CA . SER A 1 510 ? -15.008 -9.070 1.700 1.00 97.56 510 SER A CA 1
ATOM 4219 C C . SER A 1 510 ? -13.571 -9.534 1.465 1.00 97.56 510 SER A C 1
ATOM 4221 O O . SER A 1 510 ? -12.716 -8.714 1.122 1.00 97.56 510 SER A O 1
ATOM 4223 N N . ILE A 1 511 ? -13.303 -10.844 1.558 1.00 97.25 511 ILE A N 1
ATOM 4224 C CA . ILE A 1 511 ? -11.971 -11.385 1.243 1.00 97.25 511 ILE A CA 1
ATOM 4225 C C . ILE A 1 511 ? -11.646 -11.235 -0.249 1.00 97.25 511 ILE A C 1
ATOM 4227 O O . ILE A 1 511 ? -10.541 -10.834 -0.605 1.00 97.25 511 ILE A O 1
ATOM 4231 N N . LYS A 1 512 ? -12.627 -11.431 -1.138 1.00 97.19 512 LYS A N 1
ATOM 4232 C CA . LYS A 1 512 ? -12.475 -11.187 -2.579 1.00 97.19 512 LYS A CA 1
ATOM 4233 C C . LYS A 1 512 ? -12.160 -9.721 -2.894 1.00 97.19 512 LYS A C 1
ATOM 4235 O O . LYS A 1 512 ? -11.284 -9.449 -3.717 1.00 97.19 512 LYS A O 1
ATOM 4240 N N . ARG A 1 513 ? -12.819 -8.763 -2.224 1.00 96.69 513 ARG A N 1
ATOM 4241 C CA . ARG A 1 513 ? -12.490 -7.324 -2.346 1.00 96.69 513 ARG A CA 1
ATOM 4242 C C . ARG A 1 513 ? -11.051 -7.048 -1.933 1.00 96.69 513 ARG A C 1
ATOM 4244 O O . ARG A 1 513 ? -10.338 -6.367 -2.667 1.00 96.69 513 ARG A O 1
ATOM 4251 N N . ALA A 1 514 ? -10.624 -7.616 -0.808 1.00 98.06 514 ALA A N 1
ATOM 4252 C CA . ALA A 1 514 ? -9.259 -7.480 -0.319 1.00 98.06 514 ALA A CA 1
ATOM 4253 C C . ALA A 1 514 ? -8.222 -8.030 -1.305 1.00 98.06 514 ALA A C 1
ATOM 4255 O O . ALA A 1 514 ? -7.275 -7.320 -1.639 1.00 98.06 514 ALA A O 1
ATOM 4256 N N . ILE A 1 515 ? -8.437 -9.241 -1.827 1.00 97.50 515 ILE A N 1
ATOM 4257 C CA . ILE A 1 515 ? -7.549 -9.859 -2.821 1.00 97.50 515 ILE A CA 1
ATOM 4258 C C . ILE A 1 515 ? -7.451 -8.982 -4.072 1.00 97.50 515 ILE A C 1
ATOM 4260 O O . ILE A 1 515 ? -6.352 -8.683 -4.528 1.00 97.50 515 ILE A O 1
ATOM 4264 N N . ARG A 1 516 ? -8.582 -8.491 -4.600 1.00 95.44 516 ARG A N 1
ATOM 4265 C CA . ARG A 1 516 ? -8.584 -7.619 -5.786 1.00 95.44 516 ARG A CA 1
ATOM 4266 C C . ARG A 1 516 ? -7.750 -6.353 -5.571 1.00 95.44 516 ARG A C 1
ATOM 4268 O O . ARG A 1 516 ? -7.011 -5.950 -6.469 1.00 95.44 516 ARG A O 1
ATOM 4275 N N . LEU A 1 517 ? -7.873 -5.724 -4.402 1.00 96.12 517 LEU A N 1
ATOM 4276 C CA . LEU A 1 517 ? -7.064 -4.558 -4.055 1.00 96.12 517 LEU A CA 1
ATOM 4277 C C . LEU A 1 517 ? -5.576 -4.926 -3.983 1.00 96.12 517 LEU A C 1
ATOM 4279 O O . LEU A 1 517 ? -4.744 -4.220 -4.546 1.00 96.12 517 LEU A O 1
ATOM 4283 N N . VAL A 1 518 ? -5.241 -6.034 -3.324 1.00 96.56 518 VAL A N 1
ATOM 4284 C CA . VAL A 1 518 ? -3.856 -6.486 -3.141 1.00 96.56 518 VAL A CA 1
ATOM 4285 C C . VAL A 1 518 ? -3.177 -6.835 -4.461 1.00 96.56 518 VAL A C 1
ATOM 4287 O O . VAL A 1 518 ? -2.041 -6.418 -4.673 1.00 96.56 518 VAL A O 1
ATOM 4290 N N . GLU A 1 519 ? -3.865 -7.500 -5.384 1.00 93.12 519 GLU A N 1
ATOM 4291 C CA . GLU A 1 519 ? -3.331 -7.773 -6.724 1.00 93.12 519 GLU A CA 1
ATOM 4292 C C . GLU A 1 519 ? -3.026 -6.470 -7.488 1.00 93.12 519 GLU A C 1
ATOM 4294 O O . GLU A 1 519 ? -1.978 -6.339 -8.119 1.00 93.12 519 GLU A O 1
ATOM 4299 N N . SER A 1 520 ? -3.864 -5.437 -7.345 1.00 91.50 520 SER A N 1
ATOM 4300 C CA . SER A 1 520 ? -3.564 -4.110 -7.907 1.00 91.50 520 SER A CA 1
ATOM 4301 C C . SER A 1 520 ? -2.378 -3.415 -7.214 1.00 91.50 520 SER A C 1
ATOM 4303 O O . SER A 1 520 ? -1.617 -2.672 -7.846 1.00 91.50 520 SER A O 1
ATOM 4305 N N . LEU A 1 521 ? -2.181 -3.656 -5.914 1.00 93.69 521 LEU A N 1
ATOM 4306 C CA . LEU A 1 521 ? -1.025 -3.146 -5.175 1.00 93.69 521 LEU A CA 1
ATOM 4307 C C . LEU A 1 521 ? 0.274 -3.854 -5.578 1.00 93.69 521 LEU A C 1
ATOM 4309 O O . LEU A 1 521 ? 1.299 -3.180 -5.672 1.00 93.69 521 LEU A O 1
ATOM 4313 N N . LYS A 1 522 ? 0.248 -5.159 -5.881 1.00 90.94 522 LYS A N 1
ATOM 4314 C CA . LYS A 1 522 ? 1.410 -5.889 -6.424 1.00 90.94 522 LYS A CA 1
ATOM 4315 C C . LYS A 1 522 ? 1.938 -5.236 -7.696 1.00 90.94 522 LYS A C 1
ATOM 4317 O O . LYS A 1 522 ? 3.146 -5.018 -7.806 1.00 90.94 522 LYS A O 1
ATOM 4322 N N . GLU A 1 523 ? 1.040 -4.876 -8.613 1.00 86.94 523 GLU A N 1
ATOM 4323 C CA . GLU A 1 523 ? 1.375 -4.159 -9.852 1.00 86.94 523 GLU A CA 1
ATOM 4324 C C . GLU A 1 523 ? 2.008 -2.796 -9.551 1.00 86.94 523 GLU A C 1
ATOM 4326 O O . GLU A 1 523 ? 3.055 -2.454 -10.099 1.00 86.94 523 GLU A O 1
ATOM 4331 N N . SER A 1 524 ? 1.428 -2.042 -8.611 1.00 89.88 524 SER A N 1
ATOM 4332 C CA . SER A 1 524 ? 1.975 -0.746 -8.189 1.00 89.88 524 SER A CA 1
ATOM 4333 C C . SER A 1 524 ? 3.374 -0.873 -7.577 1.00 89.88 524 SER A C 1
ATOM 4335 O O . SER A 1 524 ? 4.254 -0.071 -7.884 1.00 89.88 524 SER A O 1
ATOM 4337 N N . ILE A 1 525 ? 3.598 -1.876 -6.722 1.00 89.06 525 ILE A N 1
ATOM 4338 C CA . ILE A 1 525 ? 4.897 -2.150 -6.093 1.00 89.06 525 ILE A CA 1
ATOM 4339 C C . ILE A 1 525 ? 5.923 -2.552 -7.152 1.00 89.06 525 ILE A C 1
ATOM 4341 O O . ILE A 1 525 ? 7.033 -2.020 -7.145 1.00 89.06 525 ILE A O 1
ATOM 4345 N N . ARG A 1 526 ? 5.547 -3.440 -8.080 1.00 84.50 526 ARG A N 1
ATOM 4346 C CA . ARG A 1 526 ? 6.404 -3.861 -9.194 1.00 84.50 526 ARG A CA 1
ATOM 4347 C C . ARG A 1 526 ? 6.840 -2.660 -10.020 1.00 84.50 526 ARG A C 1
ATOM 4349 O O . ARG A 1 526 ? 8.032 -2.456 -10.223 1.00 84.50 526 ARG A O 1
ATOM 4356 N N . ASP A 1 527 ? 5.895 -1.809 -10.406 1.00 82.88 527 ASP A N 1
ATOM 4357 C CA . ASP A 1 527 ? 6.189 -0.596 -11.162 1.00 82.88 527 ASP A CA 1
ATOM 4358 C C . ASP A 1 527 ? 7.129 0.346 -10.406 1.00 82.88 527 ASP A C 1
ATOM 4360 O O . ASP A 1 527 ? 8.087 0.857 -10.986 1.00 82.88 527 ASP A O 1
ATOM 4364 N N . VAL A 1 528 ? 6.900 0.562 -9.109 1.00 84.00 528 VAL A N 1
ATOM 4365 C CA . VAL A 1 528 ? 7.776 1.394 -8.275 1.00 84.00 528 VAL A CA 1
ATOM 4366 C C . VAL A 1 528 ? 9.188 0.803 -8.222 1.00 84.00 528 VAL A C 1
ATOM 4368 O O . VAL A 1 528 ? 10.150 1.497 -8.551 1.00 84.00 528 VAL A O 1
ATOM 4371 N N . LEU A 1 529 ? 9.331 -0.461 -7.823 1.00 79.19 529 LEU A N 1
ATOM 4372 C CA . LEU A 1 529 ? 10.628 -1.071 -7.528 1.00 79.19 529 LEU A CA 1
ATOM 4373 C C . LEU A 1 529 ? 11.410 -1.436 -8.789 1.00 79.19 529 LEU A C 1
ATOM 4375 O O . LEU A 1 529 ? 12.585 -1.093 -8.897 1.00 79.19 529 LEU A O 1
ATOM 4379 N N . GLU A 1 530 ? 10.785 -2.083 -9.771 1.00 73.12 530 GLU A N 1
ATOM 4380 C CA . GLU A 1 530 ? 11.501 -2.556 -10.955 1.00 73.12 530 GLU A CA 1
ATOM 4381 C C . GLU A 1 530 ? 11.868 -1.424 -11.906 1.00 73.12 530 GLU A C 1
ATOM 4383 O O . GLU A 1 530 ? 12.998 -1.406 -12.404 1.00 73.12 530 GLU A O 1
ATOM 4388 N N . LYS A 1 531 ? 10.935 -0.494 -12.156 1.00 69.94 531 LYS A N 1
ATOM 4389 C CA . LYS A 1 531 ? 11.108 0.553 -13.176 1.00 69.94 531 LYS A CA 1
ATOM 4390 C C . LYS A 1 531 ? 11.815 1.789 -12.637 1.00 69.94 531 LYS A C 1
ATOM 4392 O O . LYS A 1 531 ? 12.475 2.498 -13.399 1.00 69.94 531 LYS A O 1
ATOM 4397 N N . HIS A 1 532 ? 11.673 2.091 -11.346 1.00 68.44 532 HIS A N 1
ATOM 4398 C CA . HIS A 1 532 ? 12.126 3.375 -10.810 1.00 68.44 532 HIS A CA 1
ATOM 4399 C C . HIS A 1 532 ? 13.246 3.268 -9.777 1.00 68.44 532 HIS A C 1
ATOM 4401 O O . HIS A 1 532 ? 14.042 4.209 -9.674 1.00 68.44 532 HIS A O 1
ATOM 4407 N N . VAL A 1 533 ? 13.379 2.138 -9.079 1.00 67.81 533 VAL A N 1
ATOM 4408 C CA . VAL A 1 533 ? 14.437 1.949 -8.086 1.00 67.81 533 VAL A CA 1
ATOM 4409 C C . VAL A 1 533 ? 15.653 1.244 -8.691 1.00 67.81 533 VAL A C 1
ATOM 4411 O O . VAL A 1 533 ? 15.556 0.183 -9.299 1.00 67.81 533 VAL A O 1
ATOM 4414 N N . SER A 1 534 ? 16.826 1.855 -8.520 1.00 62.34 534 SER A N 1
ATOM 4415 C CA . SER A 1 534 ? 18.114 1.293 -8.939 1.00 62.34 534 SER A CA 1
ATOM 4416 C C . SER A 1 534 ? 19.091 1.395 -7.773 1.00 62.34 534 SER A C 1
ATOM 4418 O O . SER A 1 534 ? 19.403 2.503 -7.336 1.00 62.34 534 SER A O 1
ATOM 4420 N N . PHE A 1 535 ? 19.550 0.253 -7.256 1.00 57.44 535 PHE A N 1
ATOM 4421 C CA . PHE A 1 535 ? 20.401 0.207 -6.060 1.00 57.44 535 PHE A CA 1
ATOM 4422 C C . PHE A 1 535 ? 21.900 0.203 -6.355 1.00 57.44 535 PHE A C 1
ATOM 4424 O O . PHE A 1 535 ? 22.686 0.503 -5.460 1.00 57.44 535 PHE A O 1
ATOM 4431 N N . THR A 1 536 ? 22.331 -0.089 -7.586 1.00 58.72 536 THR A N 1
ATOM 4432 C CA . THR A 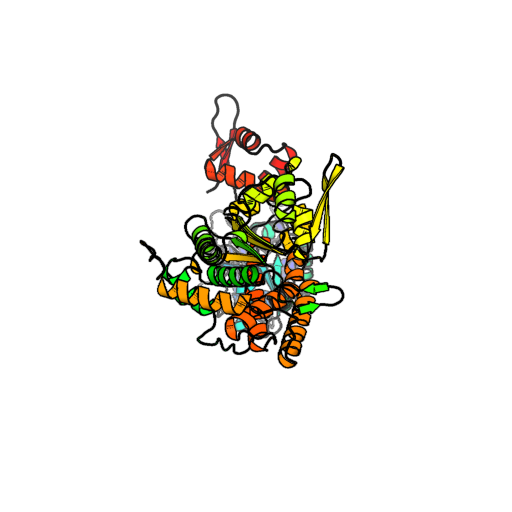1 536 ? 23.768 -0.116 -7.874 1.00 58.72 536 THR A CA 1
ATOM 4433 C C . THR A 1 536 ? 24.326 1.308 -7.896 1.00 58.72 536 THR A C 1
ATOM 4435 O O . THR A 1 536 ? 23.745 2.229 -8.482 1.00 58.72 536 THR A O 1
ATOM 4438 N N . ALA A 1 537 ? 25.475 1.508 -7.239 1.00 58.00 537 ALA A N 1
ATOM 4439 C CA . ALA A 1 537 ? 26.191 2.786 -7.259 1.00 58.00 537 ALA A CA 1
ATOM 4440 C C . ALA A 1 537 ? 26.449 3.244 -8.703 1.00 58.00 537 ALA A C 1
ATOM 4442 O O . ALA A 1 537 ? 26.306 4.423 -9.017 1.00 58.00 537 ALA A O 1
ATOM 4443 N N . TYR A 1 538 ? 26.728 2.284 -9.582 1.00 67.06 538 TYR A N 1
ATOM 4444 C CA . TYR A 1 538 ? 26.867 2.473 -11.015 1.00 67.06 538 TYR A CA 1
ATOM 4445 C C . TYR A 1 538 ? 25.604 3.067 -11.669 1.00 67.06 538 TYR A C 1
ATOM 4447 O O . TYR A 1 538 ? 25.680 4.151 -12.242 1.00 67.06 538 TYR A O 1
ATOM 4455 N N . GLU A 1 539 ? 24.425 2.461 -11.496 1.00 65.44 539 GLU A N 1
ATOM 4456 C CA . GLU A 1 539 ? 23.165 2.973 -12.063 1.00 65.44 539 GLU A CA 1
ATOM 4457 C C . GLU A 1 539 ? 22.771 4.341 -11.490 1.00 65.44 539 GLU A C 1
ATOM 4459 O O . GLU A 1 539 ? 22.281 5.227 -12.198 1.00 65.44 539 GLU A O 1
ATOM 4464 N N . LYS A 1 540 ? 23.025 4.560 -10.195 1.00 66.00 540 LYS A N 1
ATOM 4465 C CA . LYS A 1 540 ? 22.809 5.864 -9.554 1.00 66.00 540 LYS A CA 1
ATOM 4466 C C . LYS A 1 540 ? 23.713 6.937 -10.164 1.00 66.00 540 LYS A C 1
ATOM 4468 O O . LYS A 1 540 ? 23.252 8.052 -10.428 1.00 66.00 540 LYS A O 1
ATOM 4473 N N . ASN A 1 541 ? 24.978 6.605 -10.409 1.00 77.94 541 ASN A N 1
ATOM 4474 C CA . ASN A 1 541 ? 25.948 7.495 -11.040 1.00 77.94 541 ASN A CA 1
ATOM 4475 C C . ASN A 1 541 ? 25.577 7.763 -12.506 1.00 77.94 541 ASN A C 1
ATOM 4477 O O . ASN A 1 541 ? 25.580 8.921 -12.923 1.00 77.94 541 ASN A O 1
ATOM 4481 N N . LYS A 1 542 ? 25.139 6.736 -13.240 1.00 79.00 542 LYS A N 1
ATOM 4482 C CA . LYS A 1 542 ? 24.628 6.820 -14.614 1.00 79.00 542 LYS A CA 1
ATOM 4483 C C . LYS A 1 542 ? 23.435 7.767 -14.732 1.00 79.00 542 LYS A C 1
ATOM 4485 O O . LYS A 1 542 ? 23.494 8.754 -15.469 1.00 79.00 542 LYS A O 1
ATOM 4490 N N . LYS A 1 543 ? 22.397 7.577 -13.906 1.00 74.69 543 LYS A N 1
ATOM 4491 C CA . LYS A 1 543 ? 21.238 8.490 -13.825 1.00 74.69 543 LYS A CA 1
ATOM 4492 C C . LYS A 1 543 ? 21.646 9.921 -13.460 1.00 74.69 543 LYS A C 1
ATOM 4494 O O . LYS A 1 543 ? 21.100 10.880 -14.010 1.00 74.69 543 LYS A O 1
ATOM 4499 N N . LYS A 1 544 ? 22.606 10.090 -12.542 1.00 79.94 544 LYS A N 1
ATOM 4500 C CA . LYS A 1 544 ? 23.113 11.409 -12.128 1.00 79.94 544 LYS A CA 1
ATOM 4501 C C . LYS A 1 544 ? 23.816 12.137 -13.275 1.00 79.94 544 LYS A C 1
ATOM 4503 O O . LYS A 1 544 ? 23.538 13.317 -13.484 1.00 79.94 544 LYS A O 1
ATOM 4508 N N . ILE A 1 545 ? 24.681 11.450 -14.021 1.00 87.06 545 ILE A N 1
ATOM 4509 C CA . ILE A 1 545 ? 25.379 12.007 -15.187 1.00 87.06 545 ILE A CA 1
ATOM 4510 C C . ILE A 1 545 ? 24.380 12.419 -16.271 1.00 87.06 545 ILE A C 1
ATOM 4512 O O . ILE A 1 545 ? 24.412 13.568 -16.714 1.00 87.06 545 ILE A O 1
ATOM 4516 N N . LEU A 1 546 ? 23.433 11.541 -16.616 1.00 83.56 546 LEU A N 1
ATOM 4517 C CA . LEU A 1 546 ? 22.398 11.829 -17.613 1.00 83.56 546 LEU A CA 1
ATOM 4518 C C . LEU A 1 546 ? 21.542 13.042 -17.253 1.00 83.56 546 LEU A C 1
ATOM 4520 O O . LEU A 1 546 ? 21.233 13.862 -18.116 1.00 83.56 546 LEU A O 1
ATOM 4524 N N . ARG A 1 547 ? 21.184 13.191 -15.974 1.00 80.56 547 ARG A N 1
ATOM 4525 C CA . ARG A 1 547 ? 20.441 14.361 -15.500 1.00 80.56 547 ARG A CA 1
ATOM 4526 C C . ARG A 1 547 ? 21.244 15.652 -15.655 1.00 80.56 547 ARG A C 1
ATOM 4528 O O . ARG A 1 547 ? 20.698 16.634 -16.139 1.00 80.56 547 ARG A O 1
ATOM 4535 N N . ILE A 1 548 ? 22.523 15.655 -15.270 1.00 85.12 548 ILE A N 1
ATOM 4536 C CA . ILE A 1 548 ? 23.377 16.852 -15.371 1.00 85.12 548 ILE A CA 1
ATOM 4537 C C . ILE A 1 548 ? 23.549 17.276 -16.836 1.00 85.12 548 ILE A C 1
ATOM 4539 O O . ILE A 1 548 ? 23.481 18.469 -17.134 1.00 85.12 548 ILE A O 1
ATOM 4543 N N . ILE A 1 549 ? 23.750 16.313 -17.743 1.00 89.12 549 ILE A N 1
ATOM 4544 C CA . ILE A 1 549 ? 23.847 16.581 -19.184 1.00 89.12 549 ILE A CA 1
ATOM 4545 C C . ILE A 1 549 ? 22.508 17.110 -19.713 1.00 89.12 549 ILE A C 1
ATOM 4547 O O . ILE A 1 549 ? 22.492 18.132 -20.390 1.00 89.12 549 ILE A O 1
ATOM 4551 N N . GLY A 1 550 ? 21.385 16.481 -19.348 1.00 79.31 550 GLY A N 1
ATOM 4552 C CA . GLY A 1 550 ? 20.050 16.922 -19.761 1.00 79.31 550 GLY A CA 1
ATOM 4553 C C . GLY A 1 550 ? 19.698 18.340 -19.296 1.00 79.31 550 GLY A C 1
ATOM 4554 O O . GLY A 1 550 ? 19.145 19.116 -20.071 1.00 79.31 550 GLY A O 1
ATOM 4555 N N . ASP A 1 551 ? 20.069 18.710 -18.066 1.00 78.44 551 ASP A N 1
ATOM 4556 C CA . ASP A 1 551 ? 19.796 20.041 -17.507 1.00 78.44 551 ASP A CA 1
ATOM 4557 C C . ASP A 1 551 ? 20.631 21.141 -18.196 1.00 78.44 551 ASP A C 1
ATOM 4559 O O . ASP A 1 551 ? 20.143 22.255 -18.398 1.00 78.44 551 ASP A O 1
ATOM 4563 N N . LYS A 1 552 ? 21.887 20.851 -18.570 1.00 81.19 552 LYS A N 1
ATOM 4564 C CA . LYS A 1 552 ? 22.792 21.828 -19.208 1.00 81.19 552 LYS A CA 1
ATOM 4565 C C . LYS A 1 552 ? 22.794 21.791 -20.736 1.00 81.19 552 LYS A C 1
ATOM 4567 O O . LYS A 1 552 ? 23.345 22.707 -21.342 1.00 81.19 552 LYS A O 1
ATOM 4572 N N . LYS A 1 553 ? 22.167 20.779 -21.346 1.00 79.06 553 LYS A N 1
ATOM 4573 C CA . LYS A 1 553 ? 22.193 20.420 -22.779 1.00 79.06 553 LYS A CA 1
ATOM 4574 C C . LYS A 1 553 ? 23.584 20.053 -23.301 1.00 79.06 553 LYS A C 1
ATOM 4576 O O . LYS A 1 553 ? 23.740 18.996 -23.895 1.00 79.06 553 LYS A O 1
ATOM 4581 N N . GLU A 1 554 ? 24.593 20.876 -23.026 1.00 89.50 554 GLU A N 1
ATOM 4582 C CA . GLU A 1 554 ? 25.995 20.647 -23.370 1.00 89.50 554 GLU A CA 1
ATOM 4583 C C . GLU A 1 554 ? 26.894 20.966 -22.172 1.00 89.50 554 GLU A C 1
ATOM 4585 O O . GLU A 1 554 ? 26.742 22.000 -21.520 1.00 89.50 554 GLU A O 1
ATOM 4590 N N . ILE A 1 555 ? 27.850 20.090 -21.862 1.00 90.62 555 ILE A N 1
ATOM 4591 C CA . ILE A 1 555 ? 28.720 20.266 -20.696 1.00 90.62 555 ILE A CA 1
ATOM 4592 C C . ILE A 1 555 ? 30.127 19.717 -20.938 1.00 90.62 555 ILE A C 1
ATOM 4594 O O . ILE A 1 555 ? 30.317 18.611 -21.438 1.00 90.62 555 ILE A O 1
ATOM 4598 N N . ALA A 1 556 ? 31.150 20.485 -20.555 1.00 91.38 556 ALA A N 1
ATOM 4599 C CA . ALA A 1 556 ? 32.539 20.051 -20.682 1.00 91.38 556 ALA A CA 1
ATOM 4600 C C . ALA A 1 556 ? 32.889 18.953 -19.659 1.00 91.38 556 ALA A C 1
ATOM 4602 O O . ALA A 1 556 ? 32.489 19.038 -18.498 1.00 91.38 556 ALA A O 1
ATOM 4603 N N . ARG A 1 557 ? 33.732 17.981 -20.037 1.00 89.31 557 ARG A N 1
ATOM 4604 C CA . ARG A 1 557 ? 34.156 16.849 -19.183 1.00 89.31 557 ARG A CA 1
ATOM 4605 C C . ARG A 1 557 ? 34.577 17.258 -17.775 1.00 89.31 557 ARG A C 1
ATOM 4607 O O . ARG A 1 557 ? 34.103 16.693 -16.797 1.00 89.31 557 ARG A O 1
ATOM 4614 N N . GLY A 1 558 ? 35.457 18.253 -17.660 1.00 85.25 558 GLY A N 1
ATOM 4615 C CA . GLY A 1 558 ? 35.944 18.718 -16.357 1.00 85.25 558 GLY A CA 1
ATOM 4616 C C . GLY A 1 558 ? 34.838 19.308 -15.477 1.00 85.25 558 GLY A C 1
ATOM 4617 O O . GLY A 1 558 ? 34.844 19.123 -14.262 1.00 85.25 558 GLY A O 1
ATOM 4618 N N . GLU A 1 559 ? 33.859 19.974 -16.086 1.00 87.44 559 GLU A N 1
ATOM 4619 C CA . GLU A 1 559 ? 32.709 20.529 -15.376 1.00 87.44 559 GLU A CA 1
ATOM 4620 C C . GLU A 1 559 ? 31.698 19.443 -15.000 1.00 87.44 559 GLU A C 1
ATOM 4622 O O . GLU A 1 559 ? 31.123 19.496 -13.914 1.00 87.44 559 GLU A O 1
ATOM 4627 N N . LEU A 1 560 ? 31.527 18.428 -15.848 1.00 91.19 560 LEU A N 1
ATOM 4628 C CA . LEU A 1 560 ? 30.664 17.279 -15.592 1.00 91.19 560 LEU A CA 1
ATOM 4629 C C . LEU A 1 560 ? 31.205 16.396 -14.460 1.00 91.19 560 LEU A C 1
ATOM 4631 O O . LEU A 1 560 ? 30.451 16.049 -13.553 1.00 91.19 560 LEU A O 1
ATOM 4635 N N . ILE A 1 561 ? 32.514 16.124 -14.423 1.00 89.62 561 ILE A N 1
ATOM 4636 C CA . ILE A 1 561 ? 33.167 15.445 -13.287 1.00 89.62 561 ILE A CA 1
ATOM 4637 C C . ILE A 1 561 ? 32.945 16.242 -12.001 1.00 89.62 561 ILE A C 1
ATOM 4639 O O . ILE A 1 561 ? 32.476 15.703 -11.001 1.00 89.62 561 ILE A O 1
ATOM 4643 N N . LYS A 1 562 ? 33.205 17.554 -12.036 1.00 88.12 562 LYS A N 1
ATOM 4644 C CA . LYS A 1 562 ? 33.052 18.414 -10.858 1.00 88.12 562 LYS A CA 1
ATOM 4645 C C . LYS A 1 562 ? 31.602 18.486 -10.371 1.00 88.12 562 LYS A C 1
ATOM 4647 O O . LYS A 1 562 ? 31.364 18.438 -9.170 1.00 88.12 562 LYS A O 1
ATOM 4652 N N . SER A 1 563 ? 30.642 18.580 -11.291 1.00 84.25 563 SER A N 1
ATOM 4653 C CA . SER A 1 563 ? 29.208 18.668 -10.972 1.00 84.25 563 SER A CA 1
ATOM 4654 C C . SER A 1 563 ? 28.633 17.326 -10.512 1.00 84.25 563 SER A C 1
ATOM 4656 O O . SER A 1 563 ? 27.712 17.285 -9.699 1.00 84.25 563 SER A O 1
ATOM 4658 N N . SER A 1 564 ? 29.177 16.216 -11.017 1.00 84.94 564 SER A N 1
ATOM 4659 C CA . SER A 1 564 ? 28.775 14.870 -10.610 1.00 84.94 564 SER A CA 1
ATOM 4660 C C . SER A 1 564 ? 29.371 14.462 -9.264 1.00 84.94 564 SER A C 1
ATOM 4662 O O . SER A 1 564 ? 28.760 13.658 -8.562 1.00 84.94 564 SER A O 1
ATOM 4664 N N . GLY A 1 565 ? 30.515 15.028 -8.864 1.00 83.56 565 GLY A N 1
ATOM 4665 C CA . GLY A 1 565 ? 31.201 14.678 -7.618 1.00 83.56 565 GLY A CA 1
ATOM 4666 C C . GLY A 1 565 ? 31.738 13.243 -7.598 1.00 83.56 565 GLY A C 1
ATOM 4667 O O . GLY A 1 565 ? 31.966 12.702 -6.520 1.00 83.56 565 GLY A O 1
ATOM 4668 N N . LEU A 1 566 ? 31.888 12.618 -8.770 1.00 85.38 566 LEU A N 1
ATOM 4669 C CA . LEU A 1 566 ? 32.424 11.266 -8.921 1.00 85.38 566 LEU A CA 1
ATOM 4670 C C . LEU A 1 566 ? 33.952 11.287 -8.931 1.00 85.38 566 LEU A C 1
ATOM 4672 O O . LEU A 1 566 ? 34.573 12.234 -9.421 1.00 85.38 566 LEU A O 1
ATOM 4676 N N . ASN A 1 567 ? 34.567 10.218 -8.418 1.00 85.44 567 ASN A N 1
ATOM 4677 C CA . ASN A 1 567 ? 35.985 9.987 -8.669 1.00 85.44 567 ASN A CA 1
ATOM 4678 C C . ASN A 1 567 ? 36.191 9.624 -10.152 1.00 85.44 567 ASN A C 1
ATOM 4680 O O . ASN A 1 567 ? 35.257 9.224 -10.846 1.00 85.44 567 ASN A O 1
ATOM 4684 N N . LYS A 1 568 ? 37.426 9.767 -10.644 1.00 84.94 568 LYS A N 1
ATOM 4685 C CA . LYS A 1 568 ? 37.732 9.567 -12.065 1.00 84.94 568 LYS A CA 1
ATOM 4686 C C . LYS A 1 568 ? 37.377 8.156 -12.558 1.00 84.94 568 LYS A C 1
ATOM 4688 O O . LYS A 1 568 ? 36.857 8.034 -13.654 1.00 84.94 568 LYS A O 1
ATOM 4693 N N . LYS A 1 569 ? 37.630 7.117 -11.757 1.00 81.06 569 LYS A N 1
ATOM 4694 C CA . LYS A 1 569 ? 37.413 5.719 -12.155 1.00 81.06 569 LYS A CA 1
ATOM 4695 C C . LYS A 1 569 ? 35.928 5.421 -12.377 1.00 81.06 569 LYS A C 1
ATOM 4697 O O . LYS A 1 569 ? 35.568 4.889 -13.417 1.00 81.06 569 LYS A O 1
ATOM 4702 N N . ASP A 1 570 ? 35.082 5.816 -11.429 1.00 75.62 570 ASP A N 1
ATOM 4703 C CA . ASP A 1 570 ? 33.633 5.602 -11.521 1.00 75.62 570 ASP A CA 1
ATOM 4704 C C . ASP A 1 570 ? 32.995 6.507 -12.580 1.00 75.62 570 ASP A C 1
ATOM 4706 O O . ASP A 1 570 ? 32.017 6.128 -13.217 1.00 75.62 570 ASP A O 1
ATOM 4710 N N . PHE A 1 571 ? 33.543 7.711 -12.768 1.00 90.25 571 PHE A N 1
ATOM 4711 C CA . PHE A 1 571 ? 33.109 8.620 -13.822 1.00 90.25 571 PHE A CA 1
ATOM 4712 C C . PHE A 1 571 ? 33.395 8.059 -15.213 1.00 90.25 571 PHE A C 1
ATOM 4714 O O . PHE A 1 571 ? 32.503 8.071 -16.054 1.00 90.25 571 PHE A O 1
ATOM 4721 N N . ASP A 1 572 ? 34.627 7.598 -15.443 1.00 89.69 572 ASP A N 1
ATOM 4722 C CA . ASP A 1 572 ? 35.062 7.081 -16.739 1.00 89.69 572 ASP A CA 1
ATOM 4723 C C . ASP A 1 572 ? 34.242 5.831 -17.089 1.00 89.69 572 ASP A C 1
ATOM 4725 O O . ASP A 1 572 ? 33.611 5.816 -18.135 1.00 89.69 572 ASP A O 1
ATOM 4729 N N . LEU A 1 573 ? 34.078 4.892 -16.146 1.00 83.44 573 LEU A N 1
ATOM 4730 C CA . LEU A 1 573 ? 33.230 3.707 -16.328 1.00 83.44 573 LEU A CA 1
ATOM 4731 C C . LEU A 1 573 ? 31.790 4.054 -16.748 1.00 83.44 573 LEU A C 1
ATOM 4733 O O . LEU A 1 573 ? 31.214 3.401 -17.606 1.00 83.44 573 LEU A O 1
ATOM 4737 N N . VAL A 1 574 ? 31.187 5.074 -16.132 1.00 86.44 574 VAL A N 1
ATOM 4738 C CA . VAL A 1 574 ? 29.813 5.490 -16.455 1.00 86.44 574 VAL A CA 1
ATOM 4739 C C . VAL A 1 574 ? 29.738 6.213 -17.799 1.00 86.44 574 VAL A C 1
ATOM 4741 O O . VAL A 1 574 ? 28.768 6.035 -18.529 1.00 86.44 574 VAL A O 1
ATOM 4744 N N . ILE A 1 575 ? 30.713 7.066 -18.112 1.00 92.06 575 ILE A N 1
ATOM 4745 C CA . ILE A 1 575 ? 30.748 7.798 -19.380 1.00 92.06 575 ILE A CA 1
ATOM 4746 C C . ILE A 1 575 ? 30.999 6.861 -20.550 1.00 92.06 575 ILE A C 1
ATOM 4748 O O . ILE A 1 575 ? 30.333 7.028 -21.566 1.00 92.06 575 ILE A O 1
ATOM 4752 N N . ASP A 1 576 ? 31.915 5.908 -20.402 1.00 88.12 576 ASP A N 1
ATOM 4753 C CA . ASP A 1 576 ? 32.262 4.957 -21.454 1.00 88.12 576 ASP A CA 1
ATOM 4754 C C . ASP A 1 576 ? 31.022 4.143 -21.830 1.00 88.12 576 ASP A C 1
ATOM 4756 O O . ASP A 1 576 ? 30.603 4.189 -22.981 1.00 88.12 576 ASP A O 1
ATOM 4760 N N . THR A 1 577 ? 30.311 3.582 -20.847 1.00 78.75 577 THR A N 1
ATOM 4761 C CA . THR A 1 577 ? 29.049 2.887 -21.132 1.00 78.75 577 THR A CA 1
ATOM 4762 C C . THR A 1 577 ? 27.976 3.804 -21.722 1.00 78.75 577 THR A C 1
ATOM 4764 O O . THR A 1 577 ? 27.252 3.397 -22.615 1.00 78.75 577 THR A O 1
ATOM 4767 N N . LEU A 1 578 ? 27.838 5.054 -21.261 1.00 83.00 578 LEU A N 1
ATOM 4768 C CA . LEU A 1 578 ? 26.828 5.968 -21.820 1.00 83.00 578 LEU A CA 1
ATOM 4769 C C . LEU A 1 578 ? 27.133 6.408 -23.260 1.00 83.00 578 LEU A C 1
ATOM 4771 O O . LEU A 1 578 ? 26.204 6.785 -23.978 1.00 83.00 578 LEU A O 1
ATOM 4775 N N . LEU A 1 579 ? 28.411 6.429 -23.646 1.00 85.75 579 LEU A N 1
ATOM 4776 C CA . LEU A 1 579 ? 28.852 6.671 -25.019 1.00 85.75 579 LEU A CA 1
ATOM 4777 C C . LEU A 1 579 ? 28.643 5.428 -25.889 1.00 85.75 579 LEU A C 1
ATOM 4779 O O . LEU A 1 579 ? 28.188 5.579 -27.016 1.00 85.75 579 LEU A O 1
ATOM 4783 N N . GLU A 1 580 ? 28.949 4.238 -25.364 1.00 78.69 580 GLU A N 1
ATOM 4784 C CA . GLU A 1 580 ? 28.706 2.943 -26.022 1.00 78.69 580 GLU A CA 1
ATOM 4785 C C . GLU A 1 580 ? 27.208 2.712 -26.265 1.00 78.69 580 GLU A C 1
ATOM 4787 O O . GLU A 1 580 ? 26.810 2.366 -27.367 1.00 78.69 580 GLU A O 1
ATOM 4792 N N . GLU A 1 581 ? 26.359 3.033 -25.286 1.00 74.50 581 GLU A N 1
ATOM 4793 C CA . GLU A 1 581 ? 24.892 2.995 -25.404 1.00 74.50 581 GLU A CA 1
ATOM 4794 C C . GLU A 1 581 ? 24.307 4.135 -26.260 1.00 74.50 581 GLU A C 1
ATOM 4796 O O . GLU A 1 581 ? 23.091 4.336 -26.274 1.00 74.50 581 GLU A O 1
ATOM 4801 N N . GLU A 1 582 ? 25.153 4.976 -26.864 1.00 82.62 582 GLU A N 1
ATOM 4802 C CA . GLU A 1 582 ? 24.791 6.167 -27.650 1.00 82.62 582 GLU A CA 1
ATOM 4803 C C . GLU A 1 582 ? 23.835 7.153 -26.949 1.00 82.62 582 GLU A C 1
ATOM 4805 O O . GLU A 1 582 ? 23.250 8.053 -27.558 1.00 82.62 582 GLU A O 1
ATOM 4810 N N . THR A 1 583 ? 23.677 7.035 -25.630 1.00 76.25 583 THR A N 1
ATOM 4811 C CA . THR A 1 583 ? 22.718 7.835 -24.861 1.00 76.25 583 THR A CA 1
ATOM 4812 C C . THR A 1 583 ? 23.212 9.275 -24.688 1.00 76.25 583 THR A C 1
ATOM 4814 O O . THR A 1 583 ? 22.424 10.193 -24.428 1.00 76.25 583 THR A O 1
ATOM 4817 N N . ILE A 1 584 ? 24.525 9.484 -24.819 1.00 87.31 584 ILE A N 1
ATOM 4818 C CA . ILE A 1 584 ? 25.180 10.791 -24.875 1.00 87.31 584 ILE A CA 1
ATOM 4819 C C . ILE A 1 584 ? 26.173 10.806 -26.037 1.00 87.31 584 ILE A C 1
ATOM 4821 O O . ILE A 1 584 ? 26.766 9.790 -26.378 1.00 87.31 584 ILE A O 1
ATOM 4825 N N . LYS A 1 585 ? 26.406 11.982 -26.614 1.00 87.81 585 LYS A N 1
ATOM 4826 C CA . LYS A 1 585 ? 27.393 12.193 -27.675 1.00 87.81 585 LYS A CA 1
ATOM 4827 C C . LYS A 1 585 ? 28.496 13.122 -27.210 1.00 87.81 585 LYS A C 1
ATOM 4829 O O . LYS A 1 585 ? 28.343 13.894 -26.258 1.00 87.81 585 LYS A O 1
ATOM 4834 N N . VAL A 1 586 ? 29.623 13.048 -27.911 1.00 91.50 586 VAL A N 1
ATOM 4835 C CA . VAL A 1 586 ? 30.801 13.863 -27.645 1.00 91.50 586 VAL A CA 1
ATOM 4836 C C . VAL A 1 586 ? 31.134 14.745 -28.838 1.00 91.50 586 VAL A C 1
ATOM 4838 O O . VAL A 1 586 ? 31.125 14.298 -29.980 1.00 91.50 586 VAL A O 1
ATOM 4841 N N . LYS A 1 587 ? 31.460 16.012 -28.576 1.00 88.75 587 LYS A N 1
ATOM 4842 C CA . LYS A 1 587 ? 32.011 16.921 -29.584 1.00 88.75 587 LYS A CA 1
ATOM 4843 C C . LYS A 1 587 ? 33.224 17.686 -29.057 1.00 88.75 587 LYS A C 1
ATOM 4845 O O . LYS A 1 587 ? 33.325 17.929 -27.846 1.00 88.75 587 LYS A O 1
ATOM 4850 N N . PRO A 1 588 ? 34.152 18.085 -29.941 1.00 83.31 588 PRO A N 1
ATOM 4851 C CA . PRO A 1 588 ? 35.229 18.985 -29.569 1.00 83.31 588 PRO A CA 1
ATOM 4852 C C . PRO A 1 588 ? 34.665 20.372 -29.230 1.00 83.31 588 PRO A C 1
ATOM 4854 O O . PRO A 1 588 ? 33.842 20.930 -29.950 1.00 83.31 588 PRO A O 1
ATOM 4857 N N . GLY A 1 589 ? 35.111 20.918 -28.104 1.00 74.44 589 GLY A N 1
ATOM 4858 C CA . GLY A 1 589 ? 34.842 22.279 -27.663 1.00 74.44 589 GLY A CA 1
ATOM 4859 C C . GLY A 1 589 ? 36.080 23.156 -27.792 1.00 74.44 589 GLY A C 1
ATOM 4860 O O . GLY A 1 589 ? 37.178 22.755 -27.390 1.00 74.44 589 GLY A O 1
ATOM 4861 N N . GLU A 1 590 ? 35.902 24.374 -28.301 1.00 64.38 590 GLU A N 1
ATOM 4862 C CA . GLU A 1 590 ? 36.984 25.348 -28.426 1.00 64.38 590 GLU A CA 1
ATOM 4863 C C . GLU A 1 590 ? 37.385 25.932 -27.063 1.00 64.38 590 GLU A C 1
ATOM 4865 O O . GLU A 1 590 ? 36.562 26.345 -26.242 1.00 64.38 590 GLU A O 1
ATOM 4870 N N . SER A 1 591 ? 38.690 25.987 -26.802 1.00 61.69 591 SER A N 1
ATOM 4871 C CA . SER A 1 591 ? 39.246 26.712 -25.663 1.00 61.69 591 SER A CA 1
ATOM 4872 C C . SER A 1 591 ? 40.648 27.210 -25.989 1.00 61.69 591 SER A C 1
ATOM 4874 O O . SER A 1 591 ? 41.453 26.484 -26.561 1.00 61.69 591 SER A O 1
ATOM 4876 N N . LYS A 1 592 ? 40.953 28.440 -25.551 1.00 54.22 592 LYS A N 1
ATOM 4877 C CA . LYS A 1 592 ? 42.230 29.144 -25.780 1.00 54.22 592 LYS A CA 1
ATOM 4878 C C . LYS A 1 592 ? 43.496 28.416 -25.294 1.00 54.22 592 LYS A C 1
ATOM 4880 O O . LYS A 1 592 ? 44.583 28.855 -25.640 1.00 54.22 592 LYS A O 1
ATOM 4885 N N . TYR A 1 593 ? 43.379 27.357 -24.485 1.00 61.25 593 TYR A N 1
ATOM 4886 C CA . TYR A 1 593 ? 44.534 26.751 -23.806 1.00 61.25 593 TYR A CA 1
ATOM 4887 C C . TYR A 1 593 ? 44.631 25.220 -23.918 1.00 61.25 593 TYR A C 1
ATOM 4889 O O . TYR A 1 593 ? 45.745 24.705 -23.872 1.00 61.25 593 TYR A O 1
ATOM 4897 N N . LYS A 1 594 ? 43.517 24.481 -24.064 1.00 61.06 594 LYS A N 1
ATOM 4898 C CA . LYS A 1 594 ? 43.497 23.019 -24.299 1.00 61.06 594 LYS A CA 1
ATOM 4899 C C . LYS A 1 594 ? 42.204 22.591 -25.004 1.00 61.06 594 LYS A C 1
ATOM 4901 O O . LYS A 1 594 ? 41.159 23.128 -24.644 1.00 61.06 594 LYS A O 1
ATOM 4906 N N . PRO A 1 595 ? 42.233 21.599 -25.912 1.00 65.62 595 PRO A N 1
ATOM 4907 C CA . PRO A 1 595 ? 41.013 21.023 -26.475 1.00 65.62 595 PRO A CA 1
ATOM 4908 C C . PRO A 1 595 ? 40.114 20.483 -25.354 1.00 65.62 595 PRO A C 1
ATOM 4910 O O . PRO A 1 595 ? 40.589 19.805 -24.438 1.00 65.62 595 PRO A O 1
ATOM 4913 N N . LYS A 1 596 ? 38.821 20.830 -25.392 1.00 81.38 596 LYS A N 1
ATOM 4914 C CA . LYS A 1 596 ? 37.831 20.366 -24.413 1.00 81.38 596 LYS A CA 1
ATOM 4915 C C . LYS A 1 596 ? 36.915 19.330 -25.042 1.00 81.38 596 LYS A C 1
ATOM 4917 O O . LYS A 1 596 ? 36.465 19.486 -26.167 1.00 81.38 596 LYS A O 1
ATOM 4922 N N . THR A 1 597 ? 36.586 18.312 -24.268 1.00 86.62 597 THR A N 1
ATOM 4923 C CA . THR A 1 597 ? 35.563 17.324 -24.609 1.00 86.62 597 THR A CA 1
ATOM 4924 C C . THR A 1 597 ? 34.221 17.809 -24.067 1.00 86.62 597 THR A C 1
ATOM 4926 O O . THR A 1 597 ? 34.121 18.046 -22.858 1.00 86.62 597 THR A O 1
ATOM 4929 N N . ILE A 1 598 ? 33.221 17.998 -24.930 1.00 88.44 598 ILE A N 1
ATOM 4930 C CA . ILE A 1 598 ? 31.858 18.397 -24.551 1.00 88.44 598 ILE A CA 1
ATOM 4931 C C . ILE A 1 598 ? 30.930 17.196 -24.715 1.00 88.44 598 ILE A C 1
ATOM 4933 O O . ILE A 1 598 ? 30.870 16.627 -25.801 1.00 88.44 598 ILE A O 1
ATOM 4937 N N . TYR A 1 599 ? 30.202 16.851 -23.655 1.00 91.31 599 TYR A N 1
ATOM 4938 C CA . TYR A 1 599 ? 29.141 15.847 -23.667 1.00 91.31 599 TYR A CA 1
ATOM 4939 C C . TYR A 1 599 ? 27.781 16.516 -23.818 1.00 91.31 599 TYR A C 1
ATOM 4941 O O . TYR A 1 599 ? 27.527 17.551 -23.194 1.00 91.31 599 TYR A O 1
ATOM 4949 N N . PHE A 1 600 ? 26.907 15.920 -24.616 1.00 86.88 600 PHE A N 1
ATOM 4950 C CA . PHE A 1 600 ? 25.545 16.395 -24.829 1.00 86.88 600 PHE A CA 1
ATOM 4951 C C . PHE A 1 600 ? 24.596 15.225 -25.079 1.00 86.88 600 PHE A C 1
ATOM 4953 O O . PHE A 1 600 ? 25.034 14.110 -25.358 1.00 86.88 600 PHE A O 1
ATOM 4960 N N . LYS A 1 601 ? 23.297 15.482 -24.940 1.00 83.25 601 LYS A N 1
ATOM 4961 C CA . LYS A 1 601 ? 22.226 14.536 -25.258 1.00 83.25 601 LYS A CA 1
ATOM 4962 C C . LYS A 1 601 ? 21.406 15.134 -26.399 1.00 83.25 601 LYS A C 1
ATOM 4964 O O . LYS A 1 601 ? 21.050 16.309 -26.296 1.00 83.25 601 LYS A O 1
ATOM 4969 N N . GLU A 1 602 ? 21.179 14.374 -27.468 1.00 57.97 602 GLU A N 1
ATOM 4970 C CA . GLU A 1 602 ? 20.279 14.791 -28.558 1.00 57.97 602 GLU A CA 1
ATOM 497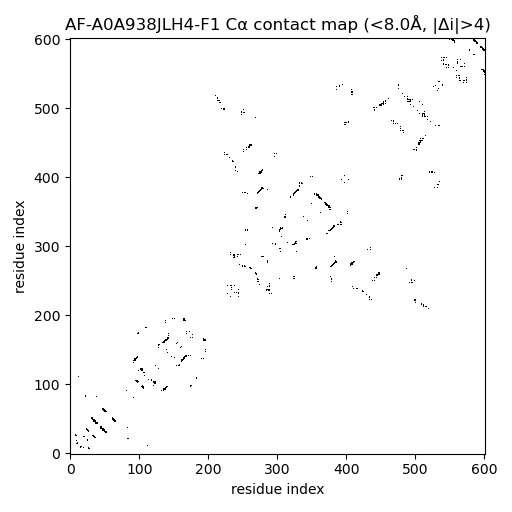1 C C . GLU A 1 602 ? 18.810 14.796 -28.126 1.00 57.97 602 GLU A C 1
ATOM 4973 O O . GLU A 1 602 ? 18.412 13.915 -27.321 1.00 57.97 602 GLU A O 1
#

Secondary structure (DSSP, 8-state):
--SSTTS-HHHHTT--HHHHHHTTEEEEGGGTEEEEEEE-TT--EEEEEEEE--TT--GGGGEEPPTT--GGG-TTTTTTTGGGGGGGT--TTEEEEEEETTTEEE---TTS---TTS---EE--TTTGGGSPTT-EEEEEESSHHHHHHHHHHHHHH-TTSEEEEEEPSTT--HHHHHHH--HHHHHHHHHHPEEHHHHHHHHHHHS------------TT-HHHHIIIIIIHHH--S-HHHHHHHHHHHHHHHHTT-EEEEETTEEE----EEEEEE-TTTT-HHHHHHHHHHHHHHHHGGGB--SS--HHHHHHHHHH--EEEEEES-HHHHHHHHTSGGGTTHHHHHHHHHT--SEEEEE-TTSPEEEEES-EEEEEEEE-HHHHHHH--HHHHHSSSGGGSEEEEE-GGG-----SSPPPPPHHHHHHHHHHHHHHHT--EE-EE-HHHHHHHHHHHHHHHHHHHHS-GGG--HHHHTTHHHHHHHHHHHHHHHHH--SEE-HHHHHHHHHHHHHHHHHHHIIIIII----HHHHHHHHHHHHHHHHSEEEHHHHHHHHT--HHHHHHHHHHHHHTTSSEEEEE--SSS-EEEEE--

Radius of gyration: 34.27 Å; Cα contacts (8 Å, |Δi|>4): 893; chains: 1; bounding box: 82×62×103 Å

pLDDT: mean 77.12, std 19.6, range [29.78, 98.81]

Nearest PDB structures (foldseek):
  2mlg-assembly1_A  TM=8.933E-01  e=7.853E-02  Fuselloviridae
  7el3-assembly1_B  TM=7.959E-01  e=6.686E-02  Acinetobacter baumannii
  6pco-assembly2_C  TM=8.341E-01  e=1.954E-01  Bordetella bronchiseptica
  4rbr-assembly1_B  TM=7.998E-01  e=1.577E-01  Staphylococcus aureus subsp. aureus CN1
  4g9y-assembly1_A-2  TM=8.281E-01  e=3.340E-01  Streptomyces coelicolor A3(2)

Mean predicted aligned error: 18.28 Å

Foldseek 3Di:
DDPPVPDFPCVVQVHDPVNCVLQVWDGPPVQQWIKGFFAALVRHTDFIKIAHDDPPDDPVRRIDGPPPDDPVVPVPVLCRSQSSCVVVVDDLQEFEFADDPPQFTAGDDAAGVPPCVNGDRHNDDLVNLVPRDFNREYEYEDPDPVVLLVVQVVSCVSHVRYWYWYFYQPPSDHRVRSVVPDHNVRVVVRVVPTHTSVRVVVVVVVVVQPQPDQPDFDFFPQFLLCLQQPQFQVLQDLAQSLLSSVLSLQLLLQLLQQFEFADDPPATQRLAAAEEEEEDPPQNCNVVSLVSSQVLSVVQPVLQEDDQDDFPVRRLVSLQVVLGHEHEEAAVLVVLVVCPDPRNDCVLVVVLVCLSQDQWDWDADDPGDIRIHGRHRYHYYYYHYLVSVQVRDAPCCLQVLSCLRYQYDYDDPVSRPDDDPGGDDRDVVSSVSSSVLSVLSSPDGDYAEEDPLLVVVLVVLVVSLVVVLVPDDCPQSLSSNSVCLSSNLVSQQCSSCCSRPVDSYRYNSSSSVSSVSSSSSSVRSCCSRVVRHDHDPLVVLLVLLLVVQVVVQKDWPVVSCVSSVDDPVSSCVSVVVCVSVVQKDWDWDDDPPDITIMIGGD

Sequence (602 aa):
MNNEENKSYLEKRGISSEVAKEWHLEDETDKKRIKINILDEKENYLTHQYRYYHEGVNKDDRYKFPDGMKITELKTTKLYGLWQFNPYGFSIDNFILCEGAFNTISAYLMGYEALGMLGQTFKLNDYDIKYFPSNSKVIILYDDIKFSLERAKEIREKREDLVIYIAQYENDMDANNYLVQSRKEDFDRIIRDAKSYDEIISTTENNQVKRYEVGSIEVPKDDFITYYCDEYACKSTDAPRKYQELMALAVISVVLNRKVYLPYSVNNLYPNLFVVLIGKSTIMRKSVSLNLARNLIFNFNKEFIFPHDFTQEGFFEHLKEFSKGIIIWSEFAGFLQKSTKPYMAGTKEFLTDAFDCPIYLNKKLAGKKIFEIENPYINIITATSMKWFTENITEADVKGGFLGRFIYILALPNDKDKWFAFPAVPNQNVINRLLIKLRGISELEGQMELTEKAKETYIDWLKNHEDELQRLSDDKGISSFYGRLSDYTLKFAILYELSSNLSLTISDNSIKRAIRLVESLKESIRDVLEKHVSFTAYEKNKKKILRIIGDKKEIARGELIKSSGLNKKDFDLVIDTLLEEETIKVKPGESKYKPKTIYFKE

Solvent-accessible surface area (backbone atoms only — not comparable to full-atom values): 33774 Å² total; per-residue (Å²): 140,74,84,67,77,82,48,53,74,53,48,74,66,73,41,48,73,67,56,32,59,71,63,43,43,43,78,39,68,97,74,35,28,35,39,37,57,37,44,48,100,82,69,47,83,74,51,54,39,36,38,55,66,61,93,88,67,54,84,81,73,28,62,44,63,61,93,88,69,58,74,83,82,48,76,64,56,85,63,47,64,64,69,76,44,42,92,77,75,46,62,83,47,62,44,54,38,37,56,39,90,88,71,15,37,35,58,82,64,84,72,53,79,60,55,73,87,58,61,52,73,38,67,81,48,87,81,57,65,77,73,55,65,81,61,18,30,37,36,36,39,35,94,49,70,69,60,42,54,54,50,50,47,59,48,41,79,76,37,76,57,45,44,50,27,41,34,67,58,75,85,88,43,55,52,72,56,42,73,72,71,61,51,49,70,55,53,61,44,42,69,69,68,34,41,44,45,69,57,53,46,51,52,51,50,66,66,46,66,78,71,83,80,66,73,92,74,80,78,54,95,74,17,46,46,58,48,42,29,65,67,38,46,58,54,36,38,45,36,37,64,74,57,37,45,55,35,39,48,46,48,53,36,48,53,34,62,80,37,46,32,35,81,50,88,96,46,58,46,56,47,64,44,37,40,36,40,31,25,59,76,83,74,44,36,54,64,57,51,53,46,56,38,50,52,52,42,44,74,70,47,52,81,36,56,50,75,81,74,76,53,50,67,59,46,49,57,47,26,56,81,53,29,45,23,33,39,69,43,75,45,45,39,59,52,52,58,53,45,74,37,80,80,26,60,64,48,61,59,49,54,46,56,37,64,65,42,42,71,64,48,75,49,74,51,99,86,77,55,70,44,65,30,59,52,33,35,56,27,35,45,30,18,36,33,60,67,53,40,54,75,52,64,50,67,64,45,42,69,63,50,48,52,19,60,42,48,43,48,63,50,57,83,85,55,43,90,52,84,61,97,73,58,45,80,69,54,65,69,55,52,52,53,51,50,54,52,47,49,61,49,47,72,49,68,43,73,36,46,65,38,70,66,21,46,52,56,48,52,59,51,48,53,55,51,53,56,50,52,72,70,54,78,56,89,80,36,56,52,50,38,56,70,41,46,66,60,49,27,53,29,39,10,53,50,43,20,37,33,47,65,72,44,55,58,30,38,48,50,22,40,43,53,17,48,56,53,47,57,56,34,51,54,25,42,47,52,48,48,71,76,60,47,65,82,48,69,64,56,48,49,39,55,50,50,53,49,56,28,62,76,56,44,58,40,42,53,73,57,47,42,63,74,64,69,52,56,70,68,66,42,48,57,41,50,53,53,35,46,73,68,62,65,33,49,79,45,87,37,93,52,102,85,54,88,36,53,26,37,26,50,136

=== Feature glossary ===
The record interleaves many kinds of information about one protein. Here is each kind framed as the question it answers.

Q: What known structures does this most resemble?
A: Structural nearest neighbors (via Foldseek easy-search vs the PDB). Reported per hit: target PDB id, E-value, and alignment TM-score. A TM-score above ~0.5 is the conventional threshold for 'same fold'.

Q: Where is each backbone atom in 3D?
A: The mmCIF table is the protein's shape written out atom by atom. For each backbone N, Cα, C, and carbonyl O, it records an (x, y, z) coordinate triple in Å plus the residue type, chain letter, and residue number.

Q: What are the backbone torsion angles?
A: The φ/ψ torsion pair specifies the backbone conformation at each residue. φ rotates about the N–Cα bond, ψ about the Cα–C bond. Steric clashes forbid most of the (φ, ψ) plane — the allowed regions (α-helix basin, β-sheet basin, left-handed helix) are the Ramachandran-allowed regions.

Q: Which residues are buried vs exposed?
A: Solvent-accessible surface area (SASA) is the area in Å² traced out by the centre of a 1.4 Å probe sphere (a water molecule) rolled over the protein's van der Waals surface (Shrake–Rupley / Lee–Richards construction). Buried residues have near-zero SASA; fully exposed residues can exceed 200 Å². The total SASA scales roughly with the number of surface residues.

Q: How confident is the AlphaFold model at each residue?
A: pLDDT is the predicted lDDT-Cα score: AlphaFold's confidence that the local environment of each residue (all inter-atomic distances within 15 Å) is correctly placed. It is a per-residue number between 0 and 100, with higher meaning more reliable.

Q: What does the local fold look like, residue by residue?
A: 3Di is Foldseek's structural alphabet. Each residue is assigned one of twenty discrete states based on how its Cα sits relative to its spatial (not sequential) neighbors. Aligning 3Di strings finds structural homologs roughly as well as full 3D superposition, but orders of magnitude faster.

Q: How big and how compact is the whole molecule?
A: Radius of gyration (Rg) is the root-mean-square distance of Cα atoms from their centroid — a single number for overall size and compactness. A globular domain of N residues has Rg ≈ 2.2·N^0.38 Å; an extended or disordered chain has a much larger Rg. The Cα contact count is the number of residue pairs whose Cα atoms are within 8 Å and are more than four positions apart in sequence — a standard proxy for tertiary packing density. The bounding box is the smallest axis-aligned box enclosing all Cα atoms.

Q: Which residues are in helices, strands, or loops?
A: DSSP 8-state secondary structure assigns each residue one of H (α-helix), G (3₁₀-helix), I (π-helix), E (extended β-strand), B (isolated β-bridge), T (hydrogen-bonded turn), S (bend), or '-' (coil). The assignment is computed from backbone hydrogen-bond geometry via the Kabsch–Sander algorithm.

Q: How mobile is each atom in the crystal?
A: Crystallographic B-factors measure how much each atom's electron density is smeared out, in Å². They rise in mobile loops and surface residues and fall in the buried interior. In AlphaFold models this column is repurposed to hold pLDDT instead.

Q: What if only a Cα trace is available?
A: P-SEA three-state annotation labels each residue as helix, strand, or coil based purely on the geometry of the Cα trace. It serves as a fallback when the full backbone (and thus DSSP) is unavailable.

Q: What family and function is it annotated with?
A: Database cross-references. InterPro integrates a dozen domain/family signature databases into unified entries with residue-range hits. GO terms attach function/process/location labels with evidence codes. CATH codes position the fold in a four-level structural taxonomy. Organism is the NCBI-taxonomy species name.

Q: Are the domains correctly placed relative to each other?
A: Predicted Aligned Error (PAE) is an AlphaFold confidence matrix: entry (i, j) is the expected error in the position of residue j, in ångströms, when the prediction is superimposed on the true structure at residue i. Low PAE within a block of residues means that block is internally rigid and well-predicted; high PAE between two blocks means their relative placement is uncertain even if each block individually is confident.

Q: What do the diagnostic plots show?
A: Three diagnostic plots accompany the record. The Cα contact map visualizes the tertiary structure as a 2D adjacency matrix (8 Å cutoff, sequence-local contacts suppressed). The Ramachandran plot shows the distribution of backbone (φ, ψ) torsions, with points in the α and β basins reflecting secondary structure content. The PAE plot shows AlphaFold's inter-residue confidence as a color matrix.

Q: What is the amino-acid chain?
A: Primary structure: the covalent order of the twenty standard amino acids along the backbone. Two proteins with the same sequence will (almost always) fold to the same structure; two with 30% identity often share a fold but not the details.

Q: What do the rendered images show?
A: The six renders are orthographic views along the three Cartesian axes in both directions. Representation (cartoon, sticks, or surface) and color scheme (sequence-rainbow or by-chain) vary across proteins so the training set covers all the common visualization conventions.